Protein AF-0000000074982637 (afdb_homodimer)

Organism: Psilocybe cubensis (NCBI:txid181762)

pLDDT: mean 82.85, std 19.64, range [21.64, 98.44]

Foldseek 3Di:
DPPCPPPPPPQPPPVQPPPPPPDRFFQDKFQFKDADDWDADDPDPPIDADWDKDWFGFADQLAKKKKKWKWFAADQAHQFKAWFKFKDFPQAQWGLKTWIAHHNAQFIKIFGARAPVGGFDMDGDPDGRPDHADIWMWMWIDHRQWIWIDILLHTDDIDGGPGGRDDDPDDDGIGMMMMGAAIGHRNRRRGRGTHTMIRTIGMHNHGDDSVSSNSSSVSSVVD/DPPPPPPPPPQPPPVQPPPPPPDRFFQDKFAFKDADDWDADDPDPPIDFDKDKDWFGFADQLAKKKKKWKWFAADQAHQFKAWFKFKDFPQAQWGLKTWIAHGNAQFIKIFGARAPVGGFDMDGDPDGRPDHADIWMWMWIDHRQWIWIDILLHTDDIDGGPGGRDDDPDDDGGGIMMMGAAIGHRNDRRGRGTHTMIRTIGMHNHGDDSVSSNSSSVSSVVD

Radius of gyration: 21.82 Å; Cα contacts (8 Å, |Δi|>4): 1193; chains: 2; bounding box: 56×60×50 Å

Secondary structure (DSSP, 8-state):
-----------------SS--SSPPPSEEEEEEEEE-----SS-TT----EEEEEEE---TTS-EEEEEEEEES-S--SS-EEEEEEE-TT-SS-SEEEEEPTT--EEEEEEES-SSSEEEEEEEEEE--SBT--EEEEEEEETTEEEEEETTEEEEEEE-SSPPP---SS-TT-EEEEES-EEETTEEEES---EEEEEEEEESS---HHHHHHHHHHHHT-/-----------------SS--SSPPPSEEEEEEEEE-----SS-TT----EEEEEEE---TTS-EEEEEEEEES-S--SS-EEEEEEE-TT-SS-SEEEEEPTT--EEEEEEES-SSSEEEEEEEEEE--SBT--EEEEEEEETTEEEEEETTEEEEEEE-SSPPP---SS-S--EEEEES-EEETTEEEES---EEEEEEEEESS---HHHHHHHHHHHHT-

Sequence (446 aa):
MIAIVSAVFLASVLIHGTIAQSYPPPIWYFPFRVTLANGQGNADPSRTTSFADNVFVDIDLTQPFSLMSWISVSDIGSTFWRAALSIESPDATSALFRIALPPNQMNFNVAWMQSAQNRGGAINTTVVAPGPNVQFHLAMVKDGNAIAFYMNGARTSSISLSSQIFNPANFVASQKQVVLGRTRLDGNTDRSQWNGILRDVYLFDFALDDAEVEEEYQATLLEMIAIVSAVFLASVLIHGTIAQSYPPPIWYFPFRVTLANGQGNADPSRTTSFADNVFVDIDLTQPFSLMSWISVSDIGSTFWRAALSIESPDATSALFRIALPPNQMNFNVAWMQSAQNRGGAINTTVVAPGPNVQFHLAMVKDGNAIAFYMNGARTSSISLSSQIFNPANFVASQKQVVLGRTRLDGNTDRSQWNGILRDVYLFDFALDDAEVEEEYQATLLE

Nearest PDB structures (foldseek):
  2yro-assembly1_A  TM=5.753E-01  e=7.715E-06  Homo sapiens
  2eak-assembly3_C  TM=5.919E-01  e=3.800E-05  Homo sapiens
  2wt1-assembly1_A  TM=6.079E-01  e=1.435E-04  Porcine adenovirus 4
  3b9c-assembly1_A  TM=5.762E-01  e=7.860E-04  Homo sapiens
  5it6-assembly1_A  TM=5.611E-01  e=7.453E-04  Gallus gallus

InterPro domains:
  IPR013320 Concanavalin A-like lectin/glucanase domain superfamily [SSF49899] (26-219)

Structure (mmCIF, N/CA/C/O backbone):
data_AF-0000000074982637-model_v1
#
loop_
_entity.id
_entity.type
_entity.pdbx_description
1 polymer 'LamG domain-containing protein'
#
loop_
_atom_site.group_PDB
_atom_site.id
_atom_site.type_symbol
_atom_site.label_atom_id
_atom_site.label_alt_id
_atom_site.label_comp_id
_atom_site.label_asym_id
_atom_site.label_entity_id
_atom_site.label_seq_id
_atom_site.pdbx_PDB_ins_code
_atom_site.Cartn_x
_atom_site.Cartn_y
_atom_site.Cartn_z
_atom_site.occupancy
_atom_site.B_iso_or_equiv
_atom_site.auth_seq_id
_atom_site.auth_comp_id
_atom_site.auth_asym_id
_atom_site.auth_atom_id
_atom_site.pdbx_PDB_model_num
ATOM 1 N N . MET A 1 1 ? -28.828 3.115 -23.562 1 21.64 1 MET A N 1
ATOM 2 C CA . MET A 1 1 ? -27.688 4.016 -23.781 1 21.64 1 MET A CA 1
ATOM 3 C C . MET A 1 1 ? -26.484 3.576 -22.969 1 21.64 1 MET A C 1
ATOM 5 O O . MET A 1 1 ? -26.516 3.604 -21.734 1 21.64 1 MET A O 1
ATOM 9 N N . ILE A 1 2 ? -25.641 2.611 -23.422 1 22.95 2 ILE A N 1
ATOM 10 C CA . ILE A 1 2 ? -24.578 1.84 -22.812 1 22.95 2 ILE A CA 1
ATOM 11 C C . ILE A 1 2 ? -23.375 2.75 -22.531 1 22.95 2 ILE A C 1
ATOM 13 O O . ILE A 1 2 ? -22.844 3.383 -23.438 1 22.95 2 ILE A O 1
ATOM 17 N N . ALA A 1 3 ? -23.375 3.295 -21.312 1 26.42 3 ALA A N 1
ATOM 18 C CA . ALA A 1 3 ? -22.25 4.16 -20.969 1 26.42 3 ALA A CA 1
ATOM 19 C C . ALA A 1 3 ? -20.922 3.471 -21.25 1 26.42 3 ALA A C 1
ATOM 21 O O . ALA A 1 3 ? -20.656 2.383 -20.734 1 26.42 3 ALA A O 1
ATOM 22 N N . ILE A 1 4 ? -20.469 3.58 -22.453 1 23.86 4 ILE A N 1
ATOM 23 C CA . ILE A 1 4 ? -19.109 3.172 -22.797 1 23.86 4 ILE A CA 1
ATOM 24 C C . ILE A 1 4 ? -18.109 3.824 -21.844 1 23.86 4 ILE A C 1
ATOM 26 O O . ILE A 1 4 ? -17.969 5.051 -21.828 1 23.86 4 ILE A O 1
ATOM 30 N N . VAL A 1 5 ? -18.062 3.297 -20.688 1 27.28 5 VAL A N 1
ATOM 31 C CA . VAL A 1 5 ? -17 3.742 -19.766 1 27.28 5 VAL A CA 1
ATOM 32 C C . VAL A 1 5 ? -15.641 3.592 -20.438 1 27.28 5 VAL A C 1
ATOM 34 O O . VAL A 1 5 ? -15.242 2.484 -20.812 1 27.28 5 VAL A O 1
ATOM 37 N N . SER A 1 6 ? -15.453 4.461 -21.375 1 25.3 6 SER A N 1
ATOM 38 C CA . SER A 1 6 ? -14.148 4.484 -22.031 1 25.3 6 SER A CA 1
ATOM 39 C C . SER A 1 6 ? -13.023 4.254 -21.031 1 25.3 6 SER A C 1
ATOM 41 O O . SER A 1 6 ? -12.93 4.957 -20.031 1 25.3 6 SER A O 1
ATOM 43 N N . ALA A 1 7 ? -12.57 3.039 -20.969 1 26.97 7 ALA A N 1
ATOM 44 C CA . ALA A 1 7 ? -11.328 2.646 -20.312 1 26.97 7 ALA A CA 1
ATOM 45 C C . ALA A 1 7 ? -10.172 3.545 -20.734 1 26.97 7 ALA A C 1
ATOM 47 O O . ALA A 1 7 ? -9.727 3.488 -21.891 1 26.97 7 ALA A O 1
ATOM 48 N N . VAL A 1 8 ? -10.344 4.773 -20.5 1 27.11 8 VAL A N 1
ATOM 49 C CA . VAL A 1 8 ? -9.117 5.512 -20.766 1 27.11 8 VAL A CA 1
ATOM 50 C C . VAL A 1 8 ? -7.93 4.789 -20.141 1 27.11 8 VAL A C 1
ATOM 52 O O . VAL A 1 8 ? -7.922 4.527 -18.938 1 27.11 8 VAL A O 1
ATOM 55 N N . PHE A 1 9 ? -7.32 4.004 -20.891 1 26.75 9 PHE A N 1
ATOM 56 C CA . PHE A 1 9 ? -5.984 3.457 -20.672 1 26.75 9 PHE A CA 1
ATOM 57 C C . PHE A 1 9 ? -5.016 4.555 -20.25 1 26.75 9 PHE A C 1
ATOM 59 O O . PHE A 1 9 ? -4.777 5.504 -20.984 1 26.75 9 PHE A O 1
ATOM 66 N N . LEU A 1 10 ? -5.211 4.953 -19.094 1 28.47 10 LEU A N 1
ATOM 67 C CA . LEU A 1 10 ? -4.117 5.762 -18.562 1 28.47 10 LEU A CA 1
ATOM 68 C C . LEU A 1 10 ? -2.777 5.055 -18.75 1 28.47 10 LEU A C 1
ATOM 70 O O . LEU A 1 10 ? -2.543 3.992 -18.172 1 28.47 10 LEU A O 1
ATOM 74 N N . ALA A 1 11 ? -2.234 5.262 -19.844 1 27.09 11 ALA A N 1
ATOM 75 C CA . ALA A 1 11 ? -0.829 4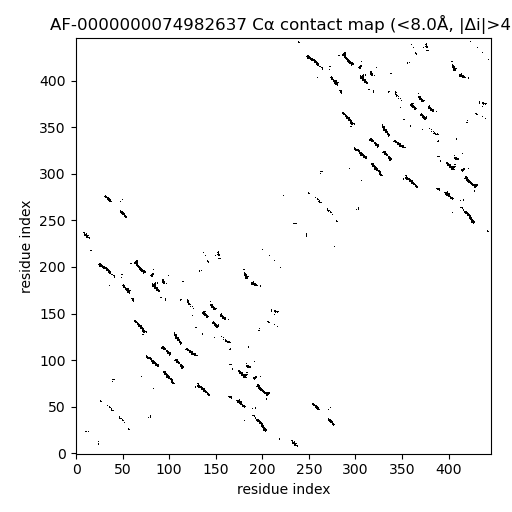.883 -19.953 1 27.09 11 ALA A CA 1
ATOM 76 C C . ALA A 1 11 ? -0.014 5.453 -18.797 1 27.09 11 ALA A C 1
ATOM 78 O O . ALA A 1 11 ? 0.102 6.672 -18.656 1 27.09 11 ALA A O 1
ATOM 79 N N . SER A 1 12 ? -0.296 4.957 -17.641 1 29.83 12 SER A N 1
ATOM 80 C CA . SER A 1 12 ? 0.612 5.207 -16.531 1 29.83 12 SER A CA 1
ATOM 81 C C . SER A 1 12 ? 2.057 5.309 -17 1 29.83 12 SER A C 1
ATOM 83 O O . SER A 1 12 ? 2.568 4.391 -17.641 1 29.83 12 SER A O 1
ATOM 85 N N . VAL A 1 13 ? 2.41 6.453 -17.469 1 30.53 13 VAL A N 1
ATOM 86 C CA . VAL A 1 13 ? 3.852 6.605 -17.641 1 30.53 13 VAL A CA 1
ATOM 87 C C . VAL A 1 13 ? 4.578 6.145 -16.375 1 30.53 13 VAL A C 1
ATOM 89 O O . VAL A 1 13 ? 4.391 6.719 -15.297 1 30.53 13 VAL A O 1
ATOM 92 N N . LEU A 1 14 ? 4.582 4.914 -16.078 1 33.09 14 LEU A N 1
ATOM 93 C CA . LEU A 1 14 ? 5.578 4.375 -15.156 1 33.09 14 LEU A CA 1
ATOM 94 C C . LEU A 1 14 ? 6.898 5.129 -15.289 1 33.09 14 LEU A C 1
ATOM 96 O O . LEU A 1 14 ? 7.418 5.297 -16.391 1 33.09 14 LEU A O 1
ATOM 100 N N . ILE A 1 15 ? 7.016 6.141 -14.57 1 33.97 15 ILE A N 1
ATOM 101 C CA . ILE A 1 15 ? 8.375 6.656 -14.445 1 33.97 15 ILE A CA 1
ATOM 102 C C . ILE A 1 15 ? 9.359 5.492 -14.336 1 33.97 15 ILE A C 1
ATOM 104 O O . ILE A 1 15 ? 9.617 4.988 -13.234 1 33.97 15 ILE A O 1
ATOM 108 N N . HIS A 1 16 ? 9.047 4.41 -15.039 1 36.25 16 HIS A N 1
ATOM 109 C CA . HIS A 1 16 ? 10.234 3.586 -15.234 1 36.25 16 HIS A CA 1
ATOM 110 C C . HIS A 1 16 ? 11.422 4.43 -15.688 1 36.25 16 HIS A C 1
ATOM 112 O O . HIS A 1 16 ? 11.242 5.488 -16.297 1 36.25 16 HIS A O 1
ATOM 118 N N . GLY A 1 17 ? 12.469 4.32 -15.078 1 37 17 GLY A N 1
ATOM 119 C CA . GLY A 1 17 ? 13.641 4.84 -15.766 1 37 17 GLY A CA 1
ATOM 120 C C . GLY A 1 17 ? 13.445 4.988 -17.266 1 37 17 GLY A C 1
ATOM 121 O O . GLY A 1 17 ? 12.602 4.309 -17.844 1 37 17 GLY A O 1
ATOM 122 N N . THR A 1 18 ? 13.57 6.355 -17.75 1 39.34 18 THR A N 1
ATOM 123 C CA . THR A 1 18 ? 13.547 6.805 -19.141 1 39.34 18 THR A CA 1
ATOM 124 C C . THR A 1 18 ? 14.008 5.691 -20.078 1 39.34 18 THR A C 1
ATOM 126 O O . THR A 1 18 ? 14.281 5.938 -21.25 1 39.34 18 THR A O 1
ATOM 129 N N . ILE A 1 19 ? 14.43 4.598 -19.562 1 40.91 19 ILE A N 1
ATOM 130 C CA . ILE A 1 19 ? 14.836 3.787 -20.703 1 40.91 19 ILE A CA 1
ATOM 131 C C . ILE A 1 19 ? 13.609 3.352 -21.5 1 40.91 19 ILE A C 1
ATOM 133 O O . ILE A 1 19 ? 12.664 2.799 -20.938 1 40.91 19 ILE A O 1
ATOM 137 N N . ALA A 1 20 ? 13.305 4.047 -22.5 1 51.41 20 ALA A N 1
ATOM 138 C CA . ALA A 1 20 ? 12.328 3.631 -23.5 1 51.41 20 ALA A CA 1
ATOM 139 C C . ALA A 1 20 ? 12.156 2.115 -23.5 1 51.41 20 ALA A C 1
ATOM 141 O O . ALA A 1 20 ? 13.109 1.373 -23.75 1 51.41 20 ALA A O 1
ATOM 142 N N . GLN A 1 21 ? 11.109 1.643 -22.641 1 65.69 21 GLN A N 1
ATOM 143 C CA . GLN A 1 21 ? 10.836 0.212 -22.688 1 65.69 21 GLN A CA 1
ATOM 144 C C . GLN A 1 21 ? 10.344 -0.211 -24.062 1 65.69 21 GLN A C 1
ATOM 146 O O . GLN A 1 21 ? 9.531 0.481 -24.688 1 65.69 21 GLN A O 1
ATOM 151 N N . SER A 1 22 ? 11.094 -1.15 -24.641 1 76.5 22 SER A N 1
ATOM 152 C CA . SER A 1 22 ? 10.812 -1.664 -25.969 1 76.5 22 SER A CA 1
ATOM 153 C C . SER A 1 22 ? 9.555 -2.527 -25.984 1 76.5 22 SER A C 1
ATOM 155 O O . SER A 1 22 ? 9.18 -3.074 -27.016 1 76.5 22 SER A O 1
ATOM 157 N N . TYR A 1 23 ? 8.93 -2.682 -24.844 1 88.56 23 TYR A N 1
ATOM 158 C CA . TYR A 1 23 ? 7.715 -3.492 -24.75 1 88.56 23 TYR A CA 1
ATOM 159 C C . TYR A 1 23 ? 6.609 -2.744 -24.016 1 88.56 23 TYR A C 1
ATOM 161 O O . TYR A 1 23 ? 6.867 -1.729 -23.375 1 88.56 23 TYR A O 1
ATOM 169 N N . PRO A 1 24 ? 5.359 -3.225 -24.219 1 90.31 24 PRO A N 1
ATOM 170 C CA . PRO A 1 24 ? 4.23 -2.52 -23.609 1 90.31 24 PRO A CA 1
ATOM 171 C C . PRO A 1 24 ? 4.344 -2.42 -22.094 1 90.31 24 PRO A C 1
ATOM 173 O O . PRO A 1 24 ? 4.945 -3.291 -21.453 1 90.31 24 PRO A O 1
ATOM 176 N N . PRO A 1 25 ? 3.748 -1.323 -21.5 1 91.69 25 PRO A N 1
ATOM 177 C CA . PRO A 1 25 ? 3.779 -1.175 -20.047 1 91.69 25 PRO A CA 1
ATOM 178 C C . PRO A 1 25 ? 2.908 -2.205 -19.328 1 91.69 25 PRO A C 1
ATOM 180 O O . PRO A 1 25 ? 2.068 -2.854 -19.953 1 91.69 25 PRO A O 1
ATOM 183 N N . PRO A 1 26 ? 3.15 -2.35 -18.016 1 93.25 26 PRO A N 1
ATOM 184 C CA . PRO A 1 26 ? 2.289 -3.254 -17.25 1 93.25 26 PRO A CA 1
ATOM 185 C C . PRO A 1 26 ? 0.827 -2.811 -17.25 1 93.25 26 PRO A C 1
ATOM 187 O O . PRO A 1 26 ? 0.542 -1.613 -17.328 1 93.25 26 PRO A O 1
ATOM 190 N N . ILE A 1 27 ? -0.078 -3.762 -17.078 1 90.81 27 ILE A N 1
ATOM 191 C CA . ILE A 1 27 ? -1.507 -3.469 -17.031 1 90.81 27 ILE A CA 1
ATOM 192 C C . ILE A 1 27 ? -1.91 -3.098 -15.602 1 90.81 27 ILE A C 1
ATOM 194 O O . ILE A 1 27 ? -3.004 -2.57 -15.375 1 90.81 27 ILE A O 1
ATOM 198 N N . TRP A 1 28 ? -1.158 -3.416 -14.672 1 89.94 28 TRP A N 1
ATOM 199 C CA . TRP A 1 28 ? -1.315 -3.082 -13.266 1 89.94 28 TRP A CA 1
ATOM 200 C C . TRP A 1 28 ? 0.042 -2.93 -12.586 1 89.94 28 TRP A C 1
ATOM 202 O O . TRP A 1 28 ? 0.978 -3.678 -12.875 1 89.94 28 TRP A O 1
ATOM 212 N N . TYR A 1 29 ? 0.151 -1.96 -11.703 1 90.12 29 TYR A N 1
ATOM 213 C CA . TYR A 1 29 ? 1.434 -1.798 -11.031 1 90.12 29 TYR A CA 1
ATOM 214 C C . TYR A 1 29 ? 1.253 -1.135 -9.672 1 90.12 29 TYR A C 1
ATOM 216 O O . TYR A 1 29 ? 0.356 -0.307 -9.492 1 90.12 29 TYR A O 1
ATOM 224 N N . PHE A 1 30 ? 1.946 -1.523 -8.75 1 91.25 30 PHE A N 1
ATOM 225 C CA . PHE A 1 30 ? 2.1 -0.993 -7.398 1 91.25 30 PHE A CA 1
ATOM 226 C C . PHE A 1 30 ? 3.525 -0.505 -7.168 1 91.25 30 PHE A C 1
ATOM 228 O O . PHE A 1 30 ? 4.379 -1.263 -6.699 1 91.25 30 P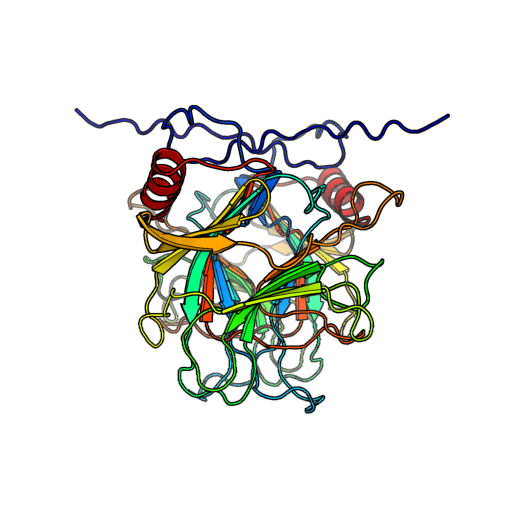HE A O 1
ATOM 235 N N . P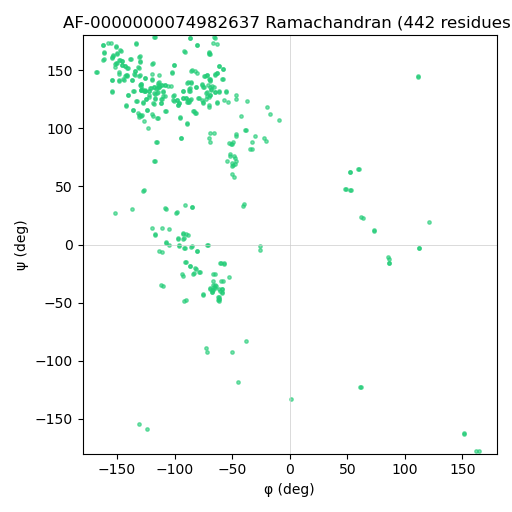RO A 1 31 ? 3.785 0.816 -7.52 1 90.19 31 PRO A N 1
ATOM 236 C CA . PRO A 1 31 ? 5.148 1.339 -7.414 1 90.19 31 PRO A CA 1
ATOM 237 C C . PRO A 1 31 ? 5.484 1.839 -6.012 1 90.19 31 PRO A C 1
ATOM 239 O O . PRO A 1 31 ? 6.18 2.846 -5.859 1 90.19 31 PRO A O 1
ATOM 242 N N . PHE A 1 32 ? 4.922 1.237 -4.977 1 91.88 32 PHE A N 1
ATOM 243 C CA . PHE A 1 32 ? 5.129 1.599 -3.578 1 91.88 32 PHE A CA 1
ATOM 244 C C . PHE A 1 32 ? 5.777 0.452 -2.812 1 91.88 32 PHE A C 1
ATOM 246 O O . PHE A 1 32 ? 6.238 -0.521 -3.412 1 91.88 32 PHE A O 1
ATOM 253 N N . ARG A 1 33 ? 6 0.741 -1.592 1 93.44 33 ARG A N 1
ATOM 254 C CA . ARG A 1 33 ? 6.449 -0.279 -0.648 1 93.44 33 ARG A CA 1
ATOM 255 C C . ARG A 1 33 ? 5.43 -0.479 0.468 1 93.44 33 ARG A C 1
ATOM 257 O O . ARG A 1 33 ? 4.879 0.49 0.993 1 93.44 33 ARG A O 1
ATOM 264 N N . VAL A 1 34 ? 5.105 -1.695 0.681 1 95.12 34 VAL A N 1
ATOM 265 C CA . VAL A 1 34 ? 4.312 -2.01 1.865 1 95.12 34 VAL A CA 1
ATOM 266 C C . VAL A 1 34 ? 5.109 -2.928 2.789 1 95.12 34 VAL A C 1
ATOM 268 O O . VAL A 1 34 ? 5.703 -3.91 2.34 1 95.12 34 VAL A O 1
ATOM 271 N N . THR A 1 35 ? 5.234 -2.516 3.98 1 93.94 35 THR A N 1
ATOM 272 C CA . THR A 1 35 ? 5.812 -3.316 5.055 1 93.94 35 THR A CA 1
ATOM 273 C C . THR A 1 35 ? 4.719 -3.922 5.926 1 93.94 35 THR A C 1
ATOM 275 O O . THR A 1 35 ? 3.893 -3.199 6.488 1 93.94 35 THR A O 1
ATOM 278 N N . LEU A 1 36 ? 4.789 -5.25 6.02 1 93.12 36 LEU A N 1
ATOM 279 C CA . LEU A 1 36 ? 3.697 -5.949 6.688 1 93.12 36 LEU A CA 1
ATOM 280 C C . LEU A 1 36 ? 4.215 -6.766 7.871 1 93.12 36 LEU A C 1
ATOM 282 O O . LEU A 1 36 ? 5.176 -7.523 7.73 1 93.12 36 LEU A O 1
ATOM 286 N N . ALA A 1 37 ? 3.609 -6.57 8.977 1 87.88 37 ALA A N 1
ATOM 287 C CA . ALA A 1 37 ? 3.785 -7.387 10.172 1 87.88 37 ALA A CA 1
ATOM 288 C C . ALA A 1 37 ? 2.445 -7.895 10.695 1 87.88 37 ALA A C 1
ATOM 290 O O . ALA A 1 37 ? 1.644 -7.125 11.227 1 87.88 37 ALA A O 1
ATOM 291 N N . ASN A 1 38 ? 2.221 -9.141 10.477 1 83.25 38 ASN A N 1
ATOM 292 C CA . ASN A 1 38 ? 0.923 -9.742 10.773 1 83.25 38 ASN A CA 1
ATOM 293 C C . ASN A 1 38 ? 1.042 -10.859 11.805 1 83.25 38 ASN A C 1
ATOM 295 O O . ASN A 1 38 ? 2.111 -11.453 11.961 1 83.25 38 ASN A O 1
ATOM 299 N N . GLY A 1 39 ? 0.004 -10.953 12.578 1 74.38 39 GLY A N 1
ATOM 300 C CA . GLY A 1 39 ? -0.068 -12.109 13.453 1 74.38 39 GLY A CA 1
ATOM 301 C C . GLY A 1 39 ? -0.145 -13.422 12.703 1 74.38 39 GLY A C 1
ATOM 302 O O . GLY A 1 39 ? -0.679 -13.484 11.594 1 74.38 39 GLY A O 1
ATOM 303 N N . GLN A 1 40 ? 0.467 -14.438 13.359 1 68.81 40 GLN A N 1
ATOM 304 C CA . GLN A 1 40 ? 0.451 -15.75 12.742 1 68.81 40 GLN A CA 1
ATOM 305 C C . GLN A 1 40 ? -0.823 -16.516 13.094 1 68.81 40 GLN A C 1
ATOM 307 O O . GLN A 1 40 ? -1.483 -16.203 14.086 1 68.81 40 GLN A O 1
ATOM 312 N N . GLY A 1 41 ? -1.311 -17.375 12.219 1 63.88 41 GLY A N 1
ATOM 313 C CA . GLY A 1 41 ? -2.428 -18.266 12.508 1 63.88 41 GLY A CA 1
ATOM 314 C C . GLY A 1 41 ? -3.684 -17.906 11.734 1 63.88 41 GLY A C 1
ATOM 315 O O . GLY A 1 41 ? -3.816 -16.797 11.234 1 63.88 41 GLY A O 1
ATOM 316 N N . ASN A 1 42 ? -4.449 -18.844 11.32 1 59.81 42 ASN A N 1
ATOM 317 C CA . ASN A 1 42 ? -5.672 -18.672 10.539 1 59.81 42 ASN A CA 1
ATOM 318 C C . ASN A 1 42 ? -6.895 -18.516 11.445 1 59.81 42 ASN A C 1
ATOM 320 O O . ASN A 1 42 ? -7.941 -18.047 11 1 59.81 42 ASN A O 1
ATOM 324 N N . ALA A 1 43 ? -6.738 -18.859 12.688 1 54.62 43 ALA A N 1
ATOM 325 C CA . ALA A 1 43 ? -7.957 -19.047 13.469 1 54.62 43 ALA A CA 1
ATOM 326 C C . ALA A 1 43 ? -8.102 -17.953 14.523 1 54.62 43 ALA A C 1
ATOM 328 O O . ALA A 1 43 ? -9.141 -17.828 15.172 1 54.62 43 ALA A O 1
ATOM 329 N N . ASP A 1 44 ? -7.137 -17.141 14.672 1 59.53 44 ASP A N 1
ATOM 330 C CA . ASP A 1 44 ? -7.27 -16.156 15.734 1 59.53 44 ASP A CA 1
ATOM 331 C C . ASP A 1 44 ? -7.949 -14.891 15.227 1 59.53 44 ASP A C 1
ATOM 333 O O . ASP A 1 44 ? -7.383 -14.172 14.398 1 59.53 44 ASP A O 1
ATOM 337 N N . PRO A 1 45 ? -9.273 -14.781 15.625 1 56.81 45 PRO A N 1
ATOM 338 C CA . PRO A 1 45 ? -10 -13.602 15.156 1 56.81 45 PRO A CA 1
ATOM 339 C C . PRO A 1 45 ? -9.336 -12.289 15.57 1 56.81 45 PRO A C 1
ATOM 341 O O . PRO A 1 45 ? -9.641 -11.234 15.008 1 56.81 45 PRO A O 1
ATOM 344 N N . SER A 1 46 ? -8.43 -12.383 16.547 1 60.56 46 SER A N 1
ATOM 345 C CA . SER A 1 46 ? -7.789 -11.164 17.031 1 60.56 46 SER A CA 1
ATOM 346 C C . SER A 1 46 ? -6.492 -10.883 16.297 1 60.56 46 SER A C 1
ATOM 348 O O . SER A 1 46 ? -5.82 -9.883 16.547 1 60.56 46 SER A O 1
ATOM 350 N N . ARG A 1 47 ? -6.324 -11.648 15.289 1 66 47 ARG A N 1
ATOM 351 C CA . ARG A 1 47 ? -5.047 -11.523 14.594 1 66 47 ARG A CA 1
ATOM 352 C C . ARG A 1 47 ? -4.996 -10.25 13.758 1 66 47 ARG A C 1
ATOM 354 O O . ARG A 1 47 ? -6 -9.852 13.172 1 66 47 ARG A O 1
ATOM 361 N N . THR A 1 48 ? -3.826 -9.609 13.898 1 68.38 48 THR A N 1
ATOM 362 C CA . THR A 1 48 ? -3.594 -8.422 13.086 1 68.38 48 THR A CA 1
ATOM 363 C C . THR A 1 48 ? -3.408 -8.797 11.617 1 68.38 48 THR A C 1
ATOM 365 O O . THR A 1 48 ? -2.631 -9.695 11.297 1 68.38 48 THR A O 1
ATOM 368 N N . THR A 1 49 ? -4.277 -8.281 10.75 1 82 49 THR A N 1
ATOM 369 C CA . THR A 1 49 ? -4.141 -8.523 9.312 1 82 49 THR A CA 1
ATOM 370 C C . THR A 1 49 ? -3.959 -7.207 8.562 1 82 49 THR A C 1
ATOM 372 O O . THR A 1 49 ? -4.816 -6.324 8.625 1 82 49 THR A O 1
ATOM 375 N N . SER A 1 50 ? -2.746 -7.121 8.055 1 90.25 50 SER A N 1
ATOM 376 C CA . SER A 1 50 ? -2.449 -5.98 7.191 1 90.25 50 SER A CA 1
ATOM 377 C C . SER A 1 50 ? -2.16 -6.426 5.762 1 90.25 50 SER A C 1
A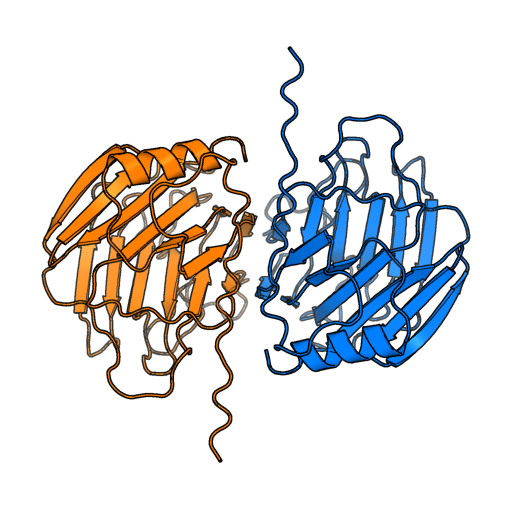TOM 379 O O . SER A 1 50 ? -1.514 -7.453 5.547 1 90.25 50 SER A O 1
ATOM 381 N N . PHE A 1 51 ? -2.672 -5.695 4.832 1 94.31 51 PHE A N 1
ATOM 382 C CA . PHE A 1 51 ? -2.49 -6.012 3.422 1 94.31 51 PHE A CA 1
ATOM 383 C C . PHE A 1 51 ? -2.781 -4.793 2.553 1 94.31 51 PHE A C 1
ATOM 385 O O . PHE A 1 51 ? -3.266 -3.773 3.047 1 94.31 51 PHE A O 1
ATOM 392 N N . ALA A 1 52 ? -2.385 -4.852 1.329 1 95.31 52 ALA A N 1
ATOM 393 C CA . ALA A 1 52 ? -2.721 -3.832 0.337 1 95.31 52 ALA A CA 1
ATOM 394 C C . ALA A 1 52 ? -3.506 -4.434 -0.824 1 95.31 52 ALA A C 1
ATOM 396 O O . ALA A 1 52 ? -3.273 -5.582 -1.209 1 95.31 52 ALA A O 1
ATOM 397 N N . ASP A 1 53 ? -4.422 -3.65 -1.23 1 89 53 ASP A N 1
ATOM 398 C CA . ASP A 1 53 ? -5.184 -4.105 -2.389 1 89 53 ASP A CA 1
ATOM 399 C C . ASP A 1 53 ? -5.688 -2.926 -3.217 1 89 53 ASP A C 1
ATOM 401 O O . ASP A 1 53 ? -5.496 -1.769 -2.836 1 89 53 ASP A O 1
ATOM 405 N N . ASN A 1 54 ? -5.914 -3.109 -4.32 1 75.19 54 ASN A N 1
ATOM 406 C CA . ASN A 1 54 ? -6.457 -2.043 -5.156 1 75.19 54 ASN A CA 1
ATOM 407 C C . ASN A 1 54 ? -7.672 -2.518 -5.949 1 75.19 54 ASN A C 1
ATOM 409 O O . ASN A 1 54 ? -8.148 -3.635 -5.75 1 75.19 54 ASN A O 1
ATOM 413 N N . VAL A 1 55 ? -7.602 -1.549 -7.121 1 63.19 55 VAL A N 1
ATOM 414 C CA . VAL A 1 55 ? -8.656 -1.536 -8.133 1 63.19 55 VAL A CA 1
ATOM 415 C C . VAL A 1 55 ? -8.641 -2.844 -8.914 1 63.19 55 VAL A C 1
ATOM 417 O O . VAL A 1 55 ? -7.66 -3.598 -8.859 1 63.19 55 VAL A O 1
ATOM 420 N N . PHE A 1 56 ? -9.492 -3.021 -9.664 1 76.12 56 PHE A N 1
ATOM 421 C CA . PHE A 1 56 ? -9.828 -4.141 -10.539 1 76.12 56 PHE A CA 1
ATOM 422 C C . PHE A 1 56 ? -8.852 -4.219 -11.711 1 76.12 56 PHE A C 1
ATOM 424 O O . PHE A 1 56 ? -8.312 -3.197 -12.148 1 76.12 56 PHE A O 1
ATOM 431 N N . VAL A 1 57 ? -8.219 -5.332 -11.93 1 82.62 57 VAL A N 1
ATOM 432 C CA . VAL A 1 57 ? -7.383 -5.574 -13.102 1 82.62 57 VAL A CA 1
ATOM 433 C C . VAL A 1 57 ? -8.109 -6.512 -14.062 1 82.62 57 VAL A C 1
ATOM 435 O O . VAL A 1 57 ? -8.766 -7.465 -13.641 1 82.62 57 VAL A O 1
ATOM 438 N N . ASP A 1 58 ? -7.969 -6.07 -15.281 1 84 58 ASP A N 1
ATOM 439 C CA . ASP A 1 58 ? -8.516 -6.918 -16.328 1 84 58 ASP A CA 1
ATOM 440 C C . ASP A 1 58 ? -7.445 -7.848 -16.906 1 84 58 ASP A C 1
ATOM 442 O O . ASP A 1 58 ? -6.746 -7.484 -17.859 1 84 58 ASP A O 1
ATOM 446 N N . ILE A 1 59 ? -7.332 -9.031 -16.359 1 90.06 59 ILE A N 1
ATOM 447 C CA . ILE A 1 59 ? -6.328 -10 -16.781 1 90.06 59 ILE A CA 1
ATOM 448 C C . ILE A 1 59 ? -6.992 -11.344 -17.062 1 90.06 59 ILE A C 1
ATOM 450 O O . ILE A 1 59 ? -7.883 -11.773 -16.328 1 90.06 59 ILE A O 1
ATOM 454 N N . ASP A 1 60 ? -6.641 -11.922 -18.172 1 90.69 60 ASP A N 1
ATOM 455 C CA . ASP A 1 60 ? -6.988 -13.305 -18.484 1 90.69 60 ASP A CA 1
ATOM 456 C C . ASP A 1 60 ? -5.859 -14.258 -18.109 1 90.69 60 ASP A C 1
ATOM 458 O O . ASP A 1 60 ? -4.863 -14.359 -18.844 1 90.69 60 ASP A O 1
ATOM 462 N N . LEU A 1 61 ? -6.047 -15.078 -17.078 1 92.25 61 LEU A N 1
ATOM 463 C CA . LEU A 1 61 ? -4.973 -15.883 -16.516 1 92.25 61 LEU A CA 1
ATOM 464 C C . LEU A 1 61 ? -4.742 -17.141 -17.344 1 92.25 61 LEU A C 1
ATOM 466 O O . LEU A 1 61 ? -3.787 -17.891 -17.109 1 92.25 61 LEU A O 1
ATOM 470 N N . THR A 1 62 ? -5.59 -17.359 -18.328 1 91.88 62 THR A N 1
ATOM 471 C CA . THR A 1 62 ? -5.344 -18.484 -19.234 1 91.88 62 THR A CA 1
ATOM 472 C C . THR A 1 62 ? -4.328 -18.094 -20.312 1 91.88 62 THR A C 1
ATOM 474 O O . THR A 1 62 ? -3.779 -18.969 -20.984 1 91.88 62 THR A O 1
ATOM 477 N N . GLN A 1 63 ? -4.168 -16.797 -20.516 1 94.25 63 GLN A N 1
ATOM 478 C CA . GLN A 1 63 ? -3.229 -16.266 -21.484 1 94.25 63 GLN A CA 1
ATOM 479 C C . GLN A 1 63 ? -1.87 -15.992 -20.844 1 94.25 63 GLN A C 1
ATOM 481 O O . GLN A 1 63 ? -1.736 -16.031 -19.625 1 94.25 63 GLN A O 1
ATOM 486 N N . PRO A 1 64 ? -0.831 -15.773 -21.672 1 97.12 64 PRO A N 1
ATOM 487 C CA . PRO A 1 64 ? 0.471 -15.43 -21.094 1 97.12 64 PRO A CA 1
ATOM 488 C C . PRO A 1 64 ? 0.418 -14.172 -20.234 1 97.12 64 PRO A C 1
ATOM 490 O O . PRO A 1 64 ? -0.304 -13.227 -20.562 1 97.12 64 PRO A O 1
ATOM 493 N N . PHE A 1 65 ? 1.139 -14.172 -19.172 1 96.69 65 PHE A N 1
ATOM 494 C CA . PHE A 1 65 ? 1.296 -13 -18.312 1 96.69 65 PHE A CA 1
ATOM 495 C C . PHE A 1 65 ? 2.611 -13.062 -17.547 1 96.69 65 PHE A C 1
ATOM 497 O O . PHE A 1 65 ? 3.252 -14.117 -17.5 1 96.69 65 PHE A O 1
ATOM 504 N N . SER A 1 66 ? 3.049 -11.945 -17.062 1 98.44 66 SER A N 1
ATOM 505 C CA . SER A 1 66 ? 4.246 -11.828 -16.234 1 98.44 66 SER A CA 1
ATOM 506 C C . SER A 1 66 ? 3.955 -11.055 -14.945 1 98.44 66 SER A C 1
ATOM 508 O O . SER A 1 66 ? 3.27 -10.031 -14.969 1 98.44 66 SER A O 1
ATOM 510 N N . LEU A 1 67 ? 4.391 -11.57 -13.844 1 97.44 67 LEU A N 1
ATOM 511 C CA . LEU A 1 67 ? 4.273 -10.961 -12.531 1 97.44 67 LEU A CA 1
ATOM 512 C C . LEU A 1 67 ? 5.637 -10.852 -11.852 1 97.44 67 LEU A C 1
ATOM 514 O O . LEU A 1 67 ? 6.43 -11.797 -11.891 1 97.44 67 LEU A O 1
ATOM 518 N N . MET A 1 68 ? 5.938 -9.672 -11.305 1 97.88 68 MET A N 1
ATOM 519 C CA . MET A 1 68 ? 7.227 -9.5 -10.633 1 97.88 68 MET A CA 1
ATOM 520 C C . MET A 1 68 ? 7.102 -8.562 -9.438 1 97.88 68 MET A C 1
ATOM 522 O O . MET A 1 68 ? 6.188 -7.738 -9.383 1 97.88 68 MET A O 1
ATOM 526 N N . SER A 1 69 ? 7.988 -8.664 -8.547 1 96.94 69 SER A N 1
ATOM 527 C CA . SER A 1 69 ? 7.996 -7.871 -7.32 1 96.94 69 SER A CA 1
ATOM 528 C C . SER A 1 69 ? 9.336 -7.992 -6.594 1 96.94 69 SER A C 1
ATOM 530 O O . SER A 1 69 ? 10.008 -9.016 -6.695 1 96.94 69 SER A O 1
ATOM 532 N N . TRP A 1 70 ? 9.695 -6.918 -5.918 1 96.94 70 TRP A N 1
ATOM 533 C CA . TRP A 1 70 ? 10.672 -7.055 -4.844 1 96.94 70 TRP A CA 1
ATOM 534 C C . TRP A 1 70 ? 10 -7.535 -3.559 1 96.94 70 TRP A C 1
ATOM 536 O O . TRP A 1 70 ? 8.93 -7.055 -3.191 1 96.94 70 TRP A O 1
ATOM 546 N N . ILE A 1 71 ? 10.719 -8.547 -2.918 1 96.19 71 ILE A N 1
ATOM 547 C CA . ILE A 1 71 ? 10.117 -9.227 -1.774 1 96.19 71 ILE A CA 1
ATOM 548 C C . ILE A 1 71 ? 11.156 -9.398 -0.673 1 96.19 71 ILE A C 1
ATOM 550 O O . ILE A 1 71 ? 12.344 -9.609 -0.957 1 96.19 71 ILE A O 1
ATOM 554 N N . SER A 1 72 ? 10.688 -9.219 0.541 1 95.5 72 SER A N 1
ATOM 555 C CA . SER A 1 72 ? 11.414 -9.766 1.681 1 95.5 72 SER A CA 1
ATOM 556 C C . SER A 1 72 ? 10.469 -10.469 2.652 1 95.5 72 SER A C 1
ATOM 558 O O . SER A 1 72 ? 9.297 -10.109 2.75 1 95.5 72 SER A O 1
ATOM 560 N N . VAL A 1 73 ? 10.977 -11.469 3.309 1 93.56 73 VAL A N 1
ATOM 561 C CA . VAL A 1 73 ? 10.227 -12.172 4.34 1 93.56 73 VAL A CA 1
ATOM 562 C C . VAL A 1 73 ? 10.906 -11.984 5.695 1 93.56 73 VAL A C 1
ATOM 564 O O . VAL A 1 73 ? 12.133 -12.047 5.797 1 93.56 73 VAL A O 1
ATOM 567 N N . SER A 1 74 ? 10.125 -11.68 6.68 1 90.5 74 SER A N 1
ATOM 568 C CA . SER A 1 74 ? 10.688 -11.414 8 1 90.5 74 SER A CA 1
ATOM 569 C C . SER A 1 74 ? 10.727 -12.672 8.852 1 90.5 74 SER A C 1
ATOM 571 O O . SER A 1 74 ? 11.586 -12.812 9.727 1 90.5 74 SER A O 1
ATOM 573 N N . ASP A 1 75 ? 9.836 -13.609 8.602 1 85.69 75 ASP A N 1
ATOM 574 C CA . ASP A 1 75 ? 9.766 -14.789 9.445 1 85.69 75 ASP A CA 1
ATOM 575 C C . ASP A 1 75 ? 10.281 -16.031 8.711 1 85.69 75 ASP A C 1
ATOM 577 O O . ASP A 1 75 ? 9.938 -16.25 7.551 1 85.69 75 ASP A O 1
ATOM 581 N N . ILE A 1 76 ? 11.219 -16.812 9.258 1 80.56 76 ILE A N 1
ATOM 582 C CA . ILE A 1 76 ? 11.797 -17.984 8.609 1 80.56 76 ILE A CA 1
ATOM 583 C C . ILE A 1 76 ? 11.219 -19.25 9.234 1 80.56 76 ILE A C 1
ATOM 585 O O . ILE A 1 76 ? 11.359 -20.344 8.68 1 80.56 76 ILE A O 1
ATOM 589 N N . GLY A 1 77 ? 10.391 -19.234 10.164 1 79.06 77 GLY A N 1
ATOM 590 C CA . GLY A 1 77 ? 9.922 -20.438 10.844 1 79.06 77 GLY A CA 1
ATOM 591 C C . GLY A 1 77 ? 8.43 -20.438 11.086 1 79.06 77 GLY A C 1
ATOM 592 O O . GLY A 1 77 ? 7.941 -21.078 12.016 1 79.06 77 GLY A O 1
ATOM 593 N N . SER A 1 78 ? 7.852 -19.797 10.188 1 86.12 78 SER A N 1
ATOM 594 C CA . SER A 1 78 ? 6.406 -19.781 10.375 1 86.12 78 SER A CA 1
ATOM 595 C C . SER A 1 78 ? 5.797 -21.156 10.086 1 86.12 78 SER A C 1
ATOM 597 O O . SER A 1 78 ? 6.18 -21.812 9.125 1 86.12 78 SER A O 1
ATOM 599 N N . THR A 1 79 ? 4.867 -21.578 10.938 1 89.12 79 THR A N 1
ATOM 600 C CA . THR A 1 79 ? 4.164 -22.844 10.719 1 89.12 79 THR A CA 1
ATOM 601 C C . THR A 1 79 ? 2.908 -22.609 9.883 1 89.12 79 THR A C 1
ATOM 603 O O . THR A 1 79 ? 2.082 -23.516 9.734 1 89.12 79 THR A O 1
ATOM 606 N N . PHE A 1 80 ? 2.795 -21.453 9.383 1 89.62 80 PHE A N 1
ATOM 607 C CA . PHE A 1 80 ? 1.64 -21.094 8.57 1 89.62 80 PHE A CA 1
ATOM 608 C C . PHE A 1 80 ? 2.07 -20.703 7.16 1 89.62 80 PHE A C 1
ATOM 610 O O . PHE A 1 80 ? 3.211 -20.281 6.949 1 89.62 80 PHE A O 1
ATOM 617 N N . TRP A 1 81 ? 1.113 -20.859 6.234 1 92.12 81 TRP A N 1
ATOM 618 C CA . TRP A 1 81 ? 1.335 -20.328 4.895 1 92.12 81 TRP A CA 1
ATOM 619 C C . TRP A 1 81 ? 1.439 -18.812 4.93 1 92.12 81 TRP A C 1
ATOM 621 O O . TRP A 1 81 ? 0.764 -18.156 5.727 1 92.12 81 TRP A O 1
ATOM 631 N N . ARG A 1 82 ? 2.25 -18.297 4.074 1 93 82 ARG A N 1
ATOM 632 C CA . ARG A 1 82 ? 2.42 -16.859 3.91 1 93 82 ARG A CA 1
ATOM 633 C C . ARG A 1 82 ? 2.307 -16.453 2.443 1 93 82 ARG A C 1
ATOM 635 O O . ARG A 1 82 ? 3.189 -16.766 1.64 1 93 82 ARG A O 1
ATOM 642 N N . ALA A 1 83 ? 1.281 -15.766 2.1 1 94.69 83 ALA A N 1
ATOM 643 C CA . ALA A 1 83 ? 1.061 -15.383 0.707 1 94.69 83 ALA A CA 1
ATOM 644 C C . ALA A 1 83 ? 1.562 -13.969 0.437 1 94.69 83 ALA A C 1
ATOM 646 O O . ALA A 1 83 ? 1.12 -13.016 1.079 1 94.69 83 ALA A O 1
ATOM 647 N N . ALA A 1 84 ? 2.494 -13.898 -0.475 1 96.25 84 ALA A N 1
ATOM 648 C CA . ALA A 1 84 ? 2.975 -12.578 -0.871 1 96.25 84 ALA A CA 1
ATOM 649 C C . ALA A 1 84 ? 1.963 -11.875 -1.769 1 96.25 84 ALA A C 1
ATOM 651 O O . ALA A 1 84 ? 1.688 -10.688 -1.589 1 96.25 84 ALA A O 1
ATOM 652 N N . LEU A 1 85 ? 1.39 -12.578 -2.682 1 96.19 85 LEU A N 1
ATOM 653 C CA . LEU A 1 85 ? 0.507 -12 -3.689 1 96.19 85 LEU A CA 1
ATOM 654 C C . LEU A 1 85 ? -0.623 -12.969 -4.039 1 96.19 85 LEU A C 1
ATOM 656 O O . LEU A 1 85 ? -0.399 -14.172 -4.16 1 96.19 85 LEU A O 1
ATOM 660 N N . SER A 1 86 ? -1.74 -12.391 -4.238 1 95.06 86 SER A N 1
ATOM 661 C CA . SER A 1 86 ? -2.934 -13.141 -4.609 1 95.06 86 SER A CA 1
ATOM 662 C C . SER A 1 86 ? -3.76 -12.391 -5.648 1 95.06 86 SER A C 1
ATOM 664 O O . SER A 1 86 ? -3.961 -11.18 -5.531 1 95.06 86 SER A O 1
ATOM 666 N N . ILE A 1 87 ? -4.09 -13.055 -6.703 1 92.81 87 ILE A N 1
ATOM 667 C CA . ILE A 1 87 ? -5.105 -12.539 -7.617 1 92.81 87 ILE A CA 1
ATOM 668 C C . ILE A 1 87 ? -6.449 -13.195 -7.32 1 92.81 87 ILE A C 1
ATOM 670 O O . ILE A 1 87 ? -6.57 -14.422 -7.348 1 92.81 87 ILE A O 1
ATOM 674 N N . GLU A 1 88 ? -7.426 -12.367 -7.066 1 90.81 88 GLU A N 1
ATOM 675 C CA . GLU A 1 88 ? -8.703 -12.867 -6.562 1 90.81 88 GLU A CA 1
ATOM 676 C C . GLU A 1 88 ? -9.867 -12.305 -7.375 1 90.81 88 GLU A C 1
ATOM 678 O O . GLU A 1 88 ? -9.719 -11.305 -8.086 1 90.81 88 GLU A O 1
ATOM 683 N N . SER A 1 89 ? -11 -13.023 -7.324 1 85.25 89 SER A N 1
ATOM 684 C CA . SER A 1 89 ? -12.234 -12.617 -7.98 1 85.25 89 SER A CA 1
ATOM 685 C C . SER A 1 89 ? -13.453 -12.977 -7.141 1 85.25 89 SER A C 1
ATOM 687 O O . SER A 1 89 ? -13.461 -14 -6.457 1 85.25 89 SER A O 1
ATOM 689 N N . PRO A 1 90 ? -14.477 -12.062 -7.23 1 78 90 PRO A N 1
ATOM 690 C CA . PRO A 1 90 ? -15.703 -12.43 -6.516 1 78 90 PRO A CA 1
ATOM 691 C C . PRO A 1 90 ? -16.312 -13.734 -7.008 1 78 90 PRO A C 1
ATOM 693 O O . PRO A 1 90 ? -17.125 -14.352 -6.305 1 78 90 PRO A O 1
ATOM 696 N N . ASP A 1 91 ? -15.883 -14.141 -8.141 1 76.12 91 ASP A N 1
ATOM 697 C CA . ASP A 1 91 ? -16.438 -15.336 -8.758 1 76.12 91 ASP A CA 1
ATOM 698 C C . ASP A 1 91 ? -15.758 -16.594 -8.234 1 76.12 91 ASP A C 1
ATOM 700 O O . ASP A 1 91 ? -16.062 -17.703 -8.68 1 76.12 91 ASP A O 1
ATOM 704 N N . ALA A 1 92 ? -14.82 -16.406 -7.391 1 78.25 92 ALA A N 1
ATOM 705 C CA . ALA A 1 92 ? -14.109 -17.531 -6.805 1 78.25 92 ALA A CA 1
ATOM 706 C C . ALA A 1 92 ? -14.016 -17.406 -5.289 1 78.25 92 ALA A C 1
ATOM 708 O O . ALA A 1 92 ? -13.992 -16.281 -4.758 1 78.25 92 ALA A O 1
ATOM 709 N N . THR A 1 93 ? -14.086 -18.516 -4.688 1 85.25 93 THR A N 1
ATOM 710 C CA . THR A 1 93 ? -13.984 -18.484 -3.232 1 85.25 93 THR A CA 1
ATOM 711 C C . THR A 1 93 ? -12.539 -18.641 -2.783 1 85.25 93 THR A C 1
ATOM 713 O O . THR A 1 93 ? -12.234 -18.547 -1.591 1 85.25 93 THR A O 1
ATOM 716 N N . SER A 1 94 ? -11.703 -18.828 -3.781 1 86.94 94 SER A N 1
ATOM 717 C CA . SER A 1 94 ? -10.266 -18.891 -3.516 1 86.94 94 SER A CA 1
ATOM 718 C C . SER A 1 94 ? -9.484 -18.031 -4.504 1 86.94 94 SER A C 1
ATOM 720 O O . SER A 1 94 ? -10.055 -17.5 -5.453 1 86.94 94 SER A O 1
ATOM 722 N N . ALA A 1 95 ? -8.195 -17.938 -4.207 1 90.5 95 ALA A N 1
ATOM 723 C CA . ALA A 1 95 ? -7.348 -17.172 -5.117 1 90.5 95 ALA A CA 1
ATOM 724 C C . ALA A 1 95 ? -7.285 -17.844 -6.492 1 90.5 95 ALA A C 1
ATOM 726 O O . ALA A 1 95 ? -7.043 -19.047 -6.598 1 90.5 95 ALA A O 1
ATOM 727 N N . LEU A 1 96 ? -7.496 -17.047 -7.508 1 89.25 96 LEU A N 1
ATOM 728 C CA . LEU A 1 96 ? -7.297 -17.531 -8.867 1 89.25 96 LEU A CA 1
ATOM 729 C C . LEU A 1 96 ? -5.832 -17.875 -9.109 1 89.25 96 LEU A C 1
ATOM 731 O O . LEU A 1 96 ? -5.531 -18.766 -9.914 1 89.25 96 LEU A O 1
ATOM 735 N N . PHE A 1 97 ? -5.012 -17.141 -8.516 1 92.88 97 PHE A N 1
ATOM 736 C CA . PHE A 1 97 ? -3.568 -17.328 -8.609 1 92.88 97 PHE A CA 1
ATOM 737 C C . PHE A 1 97 ? -2.871 -16.766 -7.379 1 92.88 97 PHE A C 1
ATOM 739 O O . PHE A 1 97 ? -3.186 -15.664 -6.934 1 92.88 97 PHE A O 1
ATOM 746 N N . ARG A 1 98 ? -1.963 -17.516 -6.766 1 95.06 98 ARG A N 1
ATOM 747 C CA . ARG A 1 98 ? -1.277 -17.031 -5.578 1 95.06 98 ARG A CA 1
ATOM 748 C C . ARG A 1 98 ? 0.19 -17.438 -5.574 1 95.06 98 ARG A C 1
ATOM 750 O O . ARG A 1 98 ? 0.539 -18.5 -6.094 1 95.06 98 ARG A O 1
ATOM 757 N N . ILE A 1 99 ? 1.034 -16.609 -5.066 1 95.94 99 ILE A N 1
ATOM 758 C CA . ILE A 1 99 ? 2.439 -16.859 -4.762 1 95.94 99 ILE A CA 1
ATOM 759 C C . ILE A 1 99 ? 2.652 -16.844 -3.252 1 95.94 99 ILE A C 1
ATOM 761 O O . ILE A 1 99 ? 2.385 -15.844 -2.588 1 95.94 99 ILE A O 1
ATOM 765 N N . ALA A 1 100 ? 3.176 -18 -2.695 1 96.12 100 ALA A N 1
ATOM 766 C CA . ALA A 1 100 ? 3.254 -18.078 -1.238 1 96.12 100 ALA A CA 1
ATOM 767 C C . ALA A 1 100 ? 4.426 -18.953 -0.799 1 96.12 100 ALA A C 1
ATOM 769 O O . ALA A 1 100 ? 5.047 -19.641 -1.621 1 96.12 100 ALA A O 1
ATOM 770 N N . LEU A 1 101 ? 4.742 -18.812 0.43 1 95.19 101 LEU A N 1
ATOM 771 C CA . LEU A 1 101 ? 5.648 -19.734 1.114 1 95.19 101 LEU A CA 1
ATOM 772 C C . LEU A 1 101 ? 4.867 -20.734 1.965 1 95.19 101 LEU A C 1
ATOM 774 O O . LEU A 1 101 ? 4.02 -20.344 2.77 1 95.19 101 LEU A O 1
ATOM 778 N N . PRO A 1 102 ? 5.172 -22 1.759 1 94.31 102 PRO A N 1
ATOM 779 C CA . PRO A 1 102 ? 4.539 -23 2.627 1 94.31 102 PRO A CA 1
ATOM 780 C C . PRO A 1 102 ? 5.07 -22.953 4.059 1 94.31 102 PRO A C 1
ATOM 782 O O . PRO A 1 102 ? 6.098 -22.328 4.32 1 94.31 102 PRO A O 1
ATOM 785 N N . PRO A 1 103 ? 4.297 -23.641 4.961 1 91.94 103 PRO A N 1
ATOM 786 C CA . PRO A 1 103 ? 4.773 -23.719 6.344 1 91.94 103 PRO A CA 1
ATOM 787 C C . PRO A 1 103 ? 6.18 -24.297 6.453 1 91.94 103 PRO A C 1
ATOM 789 O O . PRO A 1 103 ? 6.48 -25.312 5.809 1 91.94 103 PRO A O 1
ATOM 792 N N . ASN A 1 104 ? 6.973 -23.594 7.191 1 90.88 104 ASN A N 1
ATOM 793 C CA . ASN A 1 104 ? 8.32 -24.031 7.539 1 90.88 104 ASN A CA 1
ATOM 794 C C . ASN A 1 104 ? 9.203 -24.156 6.301 1 90.88 104 ASN A C 1
ATOM 796 O O . ASN A 1 104 ? 10.125 -24.984 6.277 1 90.88 104 ASN A O 1
ATOM 800 N N . GLN A 1 105 ? 8.922 -23.516 5.27 1 92.25 105 GLN A N 1
ATOM 801 C CA . GLN A 1 105 ? 9.695 -23.562 4.035 1 92.25 105 GLN A CA 1
ATOM 802 C C . GLN A 1 105 ? 9.977 -22.156 3.518 1 92.25 105 GLN A C 1
ATOM 804 O O . GLN A 1 105 ? 9.219 -21.219 3.791 1 92.25 105 GLN A O 1
ATOM 809 N N . MET A 1 106 ? 11.078 -22.109 2.814 1 92.88 106 MET A N 1
ATOM 810 C CA . MET A 1 106 ? 11.445 -20.844 2.197 1 92.88 106 MET A CA 1
ATOM 811 C C . MET A 1 106 ? 11.469 -20.953 0.676 1 92.88 106 MET A C 1
ATOM 813 O O . MET A 1 106 ? 11.859 -20.016 -0.019 1 92.88 106 MET A O 1
ATOM 817 N N . ASN A 1 107 ? 10.992 -22.109 0.212 1 93.25 107 ASN A N 1
ATOM 818 C CA . ASN A 1 107 ? 10.742 -22.266 -1.22 1 93.25 107 ASN A CA 1
ATOM 819 C C . ASN A 1 107 ? 9.344 -21.766 -1.599 1 93.25 107 ASN A C 1
ATOM 821 O O . ASN A 1 107 ? 8.352 -22.188 -1.002 1 93.25 107 ASN A O 1
ATOM 825 N N . PHE A 1 108 ? 9.344 -20.984 -2.65 1 94.5 108 PHE A N 1
ATOM 826 C CA . PHE A 1 108 ? 8.047 -20.438 -3.041 1 94.5 108 PHE A CA 1
ATOM 827 C C . PHE A 1 108 ? 7.184 -21.5 -3.697 1 94.5 108 PHE A C 1
ATOM 829 O O . PHE A 1 108 ? 7.695 -22.406 -4.359 1 94.5 108 PHE A O 1
ATOM 836 N N . ASN A 1 109 ? 5.957 -21.359 -3.42 1 95.31 109 ASN A N 1
ATOM 837 C CA . ASN A 1 109 ? 4.879 -22.141 -4.027 1 95.31 109 ASN A CA 1
ATOM 838 C C . ASN A 1 109 ? 3.92 -21.25 -4.812 1 95.31 109 ASN A C 1
ATOM 840 O O . ASN A 1 109 ? 3.584 -20.141 -4.371 1 95.31 109 ASN A O 1
ATOM 844 N N . VAL A 1 110 ? 3.545 -21.688 -6.02 1 95.06 110 VAL A N 1
ATOM 845 C CA . VAL A 1 110 ? 2.488 -21.047 -6.793 1 95.06 110 VAL A CA 1
ATOM 846 C C . VAL A 1 110 ? 1.292 -22 -6.918 1 95.06 110 VAL A C 1
ATOM 848 O O . VAL A 1 110 ? 1.461 -23.188 -7.141 1 95.06 110 VAL A O 1
ATOM 851 N N . ALA A 1 111 ? 0.125 -21.438 -6.719 1 92.81 111 ALA A N 1
ATOM 852 C CA . ALA A 1 111 ? -1.088 -22.25 -6.805 1 92.81 111 ALA A CA 1
ATOM 853 C C . ALA A 1 111 ? -2.215 -21.469 -7.484 1 92.81 111 ALA A C 1
ATOM 855 O O . ALA A 1 111 ? -2.232 -20.234 -7.465 1 92.81 111 ALA A O 1
ATOM 856 N N . TRP A 1 112 ? -3.078 -22.188 -8.109 1 90.81 112 TRP A N 1
ATOM 857 C CA . TRP A 1 112 ? -4.277 -21.625 -8.727 1 90.81 112 TRP A CA 1
ATOM 858 C C . TRP A 1 112 ? -5.496 -22.484 -8.422 1 90.81 112 TRP A C 1
ATOM 860 O O . TRP A 1 112 ? -5.418 -23.719 -8.445 1 90.81 112 TRP A O 1
ATOM 870 N N . MET A 1 113 ? -6.5 -21.781 -8.016 1 87.38 113 MET A N 1
ATOM 871 C CA . MET A 1 113 ? -7.703 -22.469 -7.566 1 87.38 113 MET A CA 1
ATOM 872 C C . MET A 1 113 ? -8.953 -21.641 -7.867 1 87.38 113 MET A C 1
ATOM 874 O O . MET A 1 113 ? -8.891 -20.406 -7.914 1 87.38 113 MET A O 1
ATOM 878 N N . GLN A 1 114 ? -10.008 -22.422 -8.148 1 79.5 114 GLN A N 1
ATOM 879 C CA . GLN A 1 114 ? -11.312 -21.781 -8.172 1 79.5 114 GLN A CA 1
ATOM 880 C C . GLN A 1 114 ? -11.984 -21.812 -6.801 1 79.5 114 GLN A C 1
ATOM 882 O O . GLN A 1 114 ? -12.547 -20.812 -6.352 1 79.5 114 GLN A O 1
ATOM 887 N N . SER A 1 115 ? -11.977 -22.906 -6.238 1 79.25 115 SER A N 1
ATOM 888 C CA . SER A 1 115 ? -12.5 -23.188 -4.902 1 79.25 115 SER A CA 1
ATOM 889 C C . SER A 1 115 ? -11.758 -24.344 -4.25 1 79.25 115 SER A C 1
ATOM 891 O O . SER A 1 115 ? -10.922 -25 -4.887 1 79.25 115 SER A O 1
ATOM 893 N N . ALA A 1 116 ? -12.078 -24.5 -2.922 1 72.31 116 ALA A N 1
ATOM 894 C CA . ALA A 1 116 ? -11.461 -25.625 -2.238 1 72.31 116 ALA A CA 1
ATOM 895 C C . ALA A 1 116 ? -11.844 -26.938 -2.912 1 72.31 116 ALA A C 1
ATOM 897 O O . ALA A 1 116 ? -11.07 -27.906 -2.891 1 72.31 116 ALA A O 1
ATOM 898 N N . GLN A 1 117 ? -13 -26.922 -3.432 1 75.75 117 GLN A N 1
ATOM 899 C CA . GLN A 1 117 ? -13.5 -28.125 -4.078 1 75.75 117 GLN A CA 1
ATOM 900 C C . GLN A 1 117 ? -12.992 -28.234 -5.512 1 75.75 117 GLN A C 1
ATOM 902 O O . GLN A 1 117 ? -12.938 -29.328 -6.074 1 75.75 117 GLN A O 1
ATOM 907 N N . ASN A 1 118 ? -12.664 -27.125 -6.078 1 80.12 118 ASN A N 1
ATOM 908 C CA . ASN A 1 118 ? -12.148 -27.078 -7.441 1 80.12 118 ASN A CA 1
ATOM 909 C C . ASN A 1 118 ? -10.734 -26.516 -7.48 1 80.12 118 ASN A C 1
ATOM 911 O O . ASN A 1 118 ? -10.523 -25.375 -7.938 1 80.12 118 ASN A O 1
ATOM 915 N N . ARG A 1 119 ? -9.906 -27.422 -6.969 1 79.19 119 ARG A N 1
ATOM 916 C CA . ARG A 1 119 ? -8.5 -27.031 -6.969 1 79.19 119 ARG A CA 1
ATOM 917 C C . ARG A 1 119 ? -7.871 -27.234 -8.344 1 79.19 119 ARG A C 1
ATOM 919 O O . ARG A 1 119 ? -8.148 -28.234 -9.016 1 79.19 119 ARG A O 1
ATOM 926 N N . GLY A 1 120 ? -7.289 -26.219 -8.859 1 82.75 120 GLY A N 1
ATOM 927 C CA . GLY A 1 120 ? -6.531 -26.391 -10.086 1 82.75 120 GLY A CA 1
ATOM 928 C C . GLY A 1 120 ? -5.227 -27.141 -9.883 1 82.75 120 GLY A C 1
ATOM 929 O O . GLY A 1 120 ? -5.215 -28.359 -9.75 1 82.75 120 GLY A O 1
ATOM 930 N N . GLY A 1 121 ? -4.148 -26.391 -9.648 1 89.19 121 GLY A N 1
ATOM 931 C CA . GLY A 1 121 ? -2.834 -26.984 -9.469 1 89.19 121 GLY A CA 1
ATOM 932 C C . GLY A 1 121 ? -1.893 -26.109 -8.664 1 89.19 121 GLY A C 1
ATOM 933 O O . GLY A 1 121 ? -2.287 -25.047 -8.18 1 89.19 121 GLY A O 1
ATOM 934 N N . ALA A 1 122 ? -0.84 -26.672 -8.414 1 90 122 ALA A N 1
ATOM 935 C CA . ALA A 1 122 ? 0.216 -25.953 -7.703 1 90 122 ALA A CA 1
ATOM 936 C C . ALA A 1 122 ? 1.596 -26.391 -8.188 1 90 122 ALA A C 1
ATOM 938 O O . ALA A 1 122 ? 1.744 -27.469 -8.773 1 90 122 ALA A O 1
ATOM 939 N N . ILE A 1 123 ? 2.531 -25.516 -8.039 1 88.38 123 ILE A N 1
ATOM 940 C CA . ILE A 1 123 ? 3.939 -25.766 -8.336 1 88.38 123 ILE A CA 1
ATOM 941 C C . ILE A 1 123 ? 4.793 -25.391 -7.121 1 88.38 123 ILE A C 1
ATOM 943 O O . ILE A 1 123 ? 4.691 -24.281 -6.602 1 88.38 123 ILE A O 1
ATOM 947 N N . ASN A 1 124 ? 5.527 -26.359 -6.645 1 89.38 124 ASN A N 1
ATOM 948 C CA . ASN A 1 124 ? 6.633 -26 -5.762 1 89.38 124 ASN A CA 1
ATOM 949 C C . ASN A 1 124 ? 7.863 -25.562 -6.551 1 89.38 124 ASN A C 1
ATOM 951 O O . ASN A 1 124 ? 8.484 -26.375 -7.242 1 89.38 124 ASN A O 1
ATOM 955 N N . THR A 1 125 ? 8.148 -24.297 -6.383 1 86.5 125 THR A N 1
ATOM 956 C CA . THR A 1 125 ? 9.227 -23.734 -7.191 1 86.5 125 THR A CA 1
ATOM 957 C C . THR A 1 125 ? 10.586 -24.078 -6.578 1 86.5 125 THR A C 1
ATOM 959 O O . THR A 1 125 ? 10.656 -24.641 -5.484 1 86.5 125 THR A O 1
ATOM 962 N N . THR A 1 126 ? 11.633 -23.719 -7.395 1 84.56 126 THR A N 1
ATOM 963 C CA . THR A 1 126 ? 12.992 -23.875 -6.883 1 84.56 126 THR A CA 1
ATOM 964 C C . THR A 1 126 ? 13.508 -22.562 -6.316 1 84.56 126 THR A C 1
ATOM 966 O O . THR A 1 126 ? 14.656 -22.484 -5.863 1 84.56 126 THR A O 1
ATOM 969 N N . VAL A 1 127 ? 12.719 -21.547 -6.398 1 90.56 127 VAL A N 1
ATOM 970 C CA . VAL A 1 127 ? 13.133 -20.266 -5.855 1 90.56 127 VAL A CA 1
ATOM 971 C C . VAL A 1 127 ? 13.039 -20.281 -4.332 1 90.56 127 VAL A C 1
ATOM 973 O O . VAL A 1 127 ? 11.961 -20.5 -3.775 1 90.56 127 VAL A O 1
ATOM 976 N N . VAL A 1 128 ? 14.18 -20.016 -3.725 1 92.06 128 VAL A N 1
ATOM 977 C CA . VAL A 1 128 ? 14.258 -20.016 -2.268 1 92.06 128 VAL A CA 1
ATOM 978 C C . VAL A 1 128 ? 14.469 -18.594 -1.756 1 92.06 128 VAL A C 1
ATOM 980 O O . VAL A 1 128 ? 15.391 -17.906 -2.193 1 92.06 128 VAL A O 1
ATOM 983 N N . ALA A 1 129 ? 13.586 -18.219 -0.881 1 92 129 ALA A N 1
ATOM 984 C CA . ALA A 1 129 ? 13.852 -16.953 -0.221 1 92 129 ALA A CA 1
ATOM 985 C C . ALA A 1 129 ? 15.164 -17 0.565 1 92 129 ALA A C 1
ATOM 987 O O . ALA A 1 129 ? 15.406 -17.953 1.311 1 92 129 ALA A O 1
ATOM 988 N N . PRO A 1 130 ? 16.062 -16.016 0.412 1 91 130 PRO A N 1
ATOM 989 C CA . PRO A 1 130 ? 17.422 -16.078 0.968 1 91 130 PRO A CA 1
ATOM 990 C C . PRO A 1 130 ? 17.438 -16.062 2.494 1 91 130 PRO A C 1
ATOM 992 O O . PRO A 1 130 ? 18.391 -16.547 3.115 1 91 130 PRO A O 1
ATOM 995 N N . GLY A 1 131 ? 16.656 -15.453 3.232 1 87.5 131 GLY A N 1
ATOM 996 C CA . GLY A 1 131 ? 16.609 -15.297 4.676 1 87.5 131 GLY A CA 1
ATOM 997 C C . GLY A 1 131 ? 15.711 -14.164 5.129 1 87.5 131 GLY A C 1
ATOM 998 O O . GLY A 1 131 ? 15.062 -13.516 4.305 1 87.5 131 GLY A O 1
ATOM 999 N N . PRO A 1 132 ? 15.781 -14.062 6.48 1 89.56 132 PRO A N 1
ATOM 1000 C CA . PRO A 1 132 ? 14.898 -13.016 6.996 1 89.56 132 PRO A CA 1
ATOM 1001 C C . PRO A 1 132 ? 15.359 -11.609 6.617 1 89.56 132 PRO A C 1
ATOM 1003 O O . PRO A 1 132 ? 16.547 -11.305 6.688 1 89.56 132 PRO A O 1
ATOM 1006 N N . ASN A 1 133 ? 14.469 -10.828 6.066 1 91.31 133 ASN A N 1
ATOM 1007 C CA . ASN A 1 133 ? 14.586 -9.391 5.836 1 91.31 133 ASN A CA 1
ATOM 1008 C C . ASN A 1 133 ? 15.555 -9.094 4.695 1 91.31 133 ASN A C 1
ATOM 1010 O O . ASN A 1 133 ? 16.047 -7.965 4.57 1 91.31 133 ASN A O 1
ATOM 1014 N N . VAL A 1 134 ? 15.922 -10.125 3.947 1 94.44 134 VAL A N 1
ATOM 1015 C CA . VAL A 1 134 ? 16.719 -9.898 2.744 1 94.44 134 VAL A CA 1
ATOM 1016 C C . VAL A 1 134 ? 15.797 -9.68 1.546 1 94.44 134 VAL A C 1
ATOM 1018 O O . VAL A 1 134 ? 14.93 -10.508 1.262 1 94.44 134 VAL A O 1
ATOM 1021 N N . GLN A 1 135 ? 16.062 -8.539 0.877 1 95.19 135 GLN A N 1
ATOM 1022 C CA . GLN A 1 135 ? 15.234 -8.227 -0.288 1 95.19 135 GLN A CA 1
ATOM 1023 C C . GLN A 1 135 ? 15.789 -8.898 -1.543 1 95.19 135 GLN A C 1
ATOM 1025 O O . GLN A 1 135 ? 17 -8.945 -1.75 1 95.19 135 GLN A O 1
ATOM 1030 N N . PHE A 1 136 ? 14.891 -9.398 -2.328 1 96.56 136 PHE A N 1
ATOM 1031 C CA . PHE A 1 136 ? 15.234 -9.953 -3.635 1 96.56 136 PHE A CA 1
ATOM 1032 C C . PHE A 1 136 ? 14.086 -9.75 -4.621 1 96.56 136 PHE A C 1
ATOM 1034 O O . PHE A 1 136 ? 12.961 -9.445 -4.223 1 96.56 136 PHE A O 1
ATOM 1041 N N . HIS A 1 137 ? 14.453 -9.805 -5.875 1 97.38 137 HIS A N 1
ATOM 1042 C CA . HIS A 1 137 ? 13.461 -9.641 -6.938 1 97.38 137 HIS A CA 1
ATOM 1043 C C . HIS A 1 137 ? 12.977 -11 -7.441 1 97.38 137 HIS A C 1
ATOM 1045 O O . HIS A 1 137 ? 13.781 -11.852 -7.824 1 97.38 137 HIS A O 1
ATOM 1051 N N . LEU A 1 138 ? 11.695 -11.25 -7.359 1 97.81 138 LEU A N 1
ATOM 1052 C CA . LEU A 1 138 ? 11.047 -12.461 -7.852 1 97.81 138 LEU A CA 1
ATOM 1053 C C . LEU A 1 138 ? 10.18 -12.156 -9.07 1 97.81 138 LEU A C 1
ATOM 1055 O O . LEU A 1 138 ? 9.438 -11.18 -9.07 1 97.81 138 LEU A O 1
ATOM 1059 N N . ALA A 1 139 ? 10.32 -12.945 -10.102 1 97.88 139 ALA A N 1
ATOM 1060 C CA . ALA A 1 139 ? 9.445 -12.82 -11.266 1 97.88 139 ALA A CA 1
ATOM 1061 C C . ALA A 1 139 ? 8.961 -14.195 -11.734 1 97.88 139 ALA A C 1
ATOM 1063 O O . ALA A 1 139 ? 9.672 -15.195 -11.586 1 97.88 139 ALA A O 1
ATOM 1064 N N . MET A 1 140 ? 7.809 -14.195 -12.219 1 97.62 140 MET A N 1
ATOM 1065 C CA . MET A 1 140 ? 7.203 -15.359 -12.867 1 97.62 140 MET A CA 1
ATOM 1066 C C . MET A 1 140 ? 6.629 -14.984 -14.227 1 97.62 140 MET A C 1
ATOM 1068 O O . MET A 1 140 ? 5.992 -13.945 -14.375 1 97.62 140 MET A O 1
ATOM 1072 N N . VAL A 1 141 ? 6.863 -15.844 -15.164 1 98.12 141 VAL A N 1
ATOM 1073 C CA . VAL A 1 141 ? 6.375 -15.625 -16.516 1 98.12 141 VAL A CA 1
ATOM 1074 C C . VAL A 1 141 ? 5.625 -16.859 -17 1 98.12 141 VAL A C 1
ATOM 1076 O O . VAL A 1 141 ? 6.219 -17.938 -17.156 1 98.12 141 VAL A O 1
ATOM 1079 N N . LYS A 1 142 ? 4.359 -16.719 -17.141 1 97.62 142 LYS A N 1
ATOM 1080 C CA . LYS A 1 142 ? 3.561 -17.766 -17.766 1 97.62 142 LYS A CA 1
ATOM 1081 C C . LYS A 1 142 ? 3.498 -17.594 -19.281 1 97.62 142 LYS A C 1
ATOM 1083 O O . LYS A 1 142 ? 3.082 -16.547 -19.766 1 97.62 142 LYS A O 1
ATOM 1088 N N . ASP A 1 143 ? 3.904 -18.578 -19.891 1 96.88 143 ASP A N 1
ATOM 1089 C CA . ASP A 1 143 ? 3.832 -18.656 -21.344 1 96.88 143 ASP A CA 1
ATOM 1090 C C . ASP A 1 143 ? 3.346 -20.031 -21.797 1 96.88 143 ASP A C 1
ATOM 1092 O O . ASP A 1 143 ? 4.051 -21.031 -21.641 1 96.88 143 ASP A O 1
ATOM 1096 N N . GLY A 1 144 ? 2.188 -20.016 -22.422 1 93.62 144 GLY A N 1
ATOM 1097 C CA . GLY A 1 144 ? 1.597 -21.312 -22.734 1 93.62 144 GLY A CA 1
ATOM 1098 C C . GLY A 1 144 ? 1.309 -22.156 -21.516 1 93.62 144 GLY A C 1
ATOM 1099 O O . GLY A 1 144 ? 0.624 -21.703 -20.594 1 93.62 144 GLY A O 1
ATOM 1100 N N . ASN A 1 145 ? 1.898 -23.406 -21.453 1 92.88 145 ASN A N 1
ATOM 1101 C CA . ASN A 1 145 ? 1.589 -24.312 -20.375 1 92.88 145 ASN A CA 1
ATOM 1102 C C . ASN A 1 145 ? 2.758 -24.453 -19.391 1 92.88 145 ASN A C 1
ATOM 1104 O O . ASN A 1 145 ? 3.002 -25.531 -18.859 1 92.88 145 ASN A O 1
ATOM 1108 N N . ALA A 1 146 ? 3.482 -23.391 -19.281 1 95.88 146 ALA A N 1
ATOM 1109 C CA . ALA A 1 146 ? 4.602 -23.406 -18.344 1 95.88 146 ALA A CA 1
ATOM 1110 C C . ALA A 1 146 ? 4.766 -22.062 -17.656 1 95.88 146 ALA A C 1
ATOM 1112 O O . ALA A 1 146 ? 4.336 -21.031 -18.188 1 95.88 146 ALA A O 1
ATOM 1113 N N . ILE A 1 147 ? 5.324 -22.094 -16.5 1 96.88 147 ILE A N 1
ATOM 1114 C CA . ILE A 1 147 ? 5.727 -20.875 -15.805 1 96.88 147 ILE A CA 1
ATOM 1115 C C . ILE A 1 147 ? 7.238 -20.891 -15.586 1 96.88 147 ILE A C 1
ATOM 1117 O O . ILE A 1 147 ? 7.785 -21.844 -15.031 1 96.88 147 ILE A O 1
ATOM 1121 N N . ALA A 1 148 ? 7.898 -19.844 -16.125 1 97.88 148 ALA A N 1
ATOM 1122 C CA . ALA A 1 148 ? 9.305 -19.625 -15.812 1 97.88 148 ALA A CA 1
ATOM 1123 C C . ALA A 1 148 ? 9.461 -18.75 -14.562 1 97.88 148 ALA A C 1
ATOM 1125 O O . ALA A 1 148 ? 8.711 -17.797 -14.367 1 97.88 148 ALA A O 1
ATOM 1126 N N . PHE A 1 149 ? 10.43 -19.125 -13.727 1 97.31 149 PHE A N 1
ATOM 1127 C CA . PHE A 1 149 ? 10.695 -18.406 -12.484 1 97.31 149 PHE A CA 1
ATOM 1128 C C . PHE A 1 149 ? 12.062 -17.734 -12.531 1 97.31 149 PHE A C 1
ATOM 1130 O O . PHE A 1 149 ? 13.023 -18.297 -13.062 1 97.31 149 PHE A O 1
ATOM 1137 N N . TYR A 1 150 ? 12.086 -16.5 -12.062 1 97.88 150 TYR A N 1
ATOM 1138 C CA . TYR A 1 150 ? 13.297 -15.703 -12.055 1 97.88 150 TYR A CA 1
ATOM 1139 C C . TYR A 1 150 ? 13.602 -15.18 -10.656 1 97.88 150 TYR A C 1
ATOM 1141 O O . TYR A 1 150 ? 12.688 -14.812 -9.914 1 97.88 150 TYR A O 1
ATOM 1149 N N . MET A 1 151 ? 14.883 -15.141 -10.328 1 97.06 151 MET A N 1
ATOM 1150 C CA . MET A 1 151 ? 15.383 -14.477 -9.125 1 97.06 151 MET A CA 1
ATOM 1151 C C . MET A 1 151 ? 16.453 -13.445 -9.477 1 97.06 151 MET A C 1
ATOM 1153 O O . MET A 1 151 ? 17.438 -13.773 -10.133 1 97.06 151 MET A O 1
ATOM 1157 N N . ASN A 1 152 ? 16.172 -12.234 -9.008 1 97.12 152 ASN A N 1
ATOM 1158 C CA . ASN A 1 152 ? 17.078 -11.125 -9.281 1 97.12 152 ASN A CA 1
ATOM 1159 C C . ASN A 1 152 ? 17.453 -11.055 -10.758 1 97.12 152 ASN A C 1
ATOM 1161 O O . ASN A 1 152 ? 18.625 -10.953 -11.102 1 97.12 152 ASN A O 1
ATOM 1165 N N . GLY A 1 153 ? 16.406 -11.156 -11.562 1 96.88 153 GLY A N 1
ATOM 1166 C CA . GLY A 1 153 ? 16.547 -10.922 -12.992 1 96.88 153 GLY A CA 1
ATOM 1167 C C . GLY A 1 153 ? 16.984 -12.156 -13.758 1 96.88 153 GLY A C 1
ATOM 1168 O O . GLY A 1 153 ? 16.922 -12.18 -14.992 1 96.88 153 GLY A O 1
ATOM 1169 N N . ALA A 1 154 ? 17.406 -13.242 -13.086 1 96.94 154 ALA A N 1
ATOM 1170 C CA . ALA A 1 154 ? 17.906 -14.445 -13.75 1 96.94 154 ALA A CA 1
ATOM 1171 C C . ALA A 1 154 ? 16.906 -15.594 -13.633 1 96.94 154 ALA A C 1
ATOM 1173 O O . ALA A 1 154 ? 16.391 -15.859 -12.547 1 96.94 154 ALA A O 1
ATOM 1174 N N . ARG A 1 155 ? 16.719 -16.312 -14.742 1 97.25 155 ARG A N 1
ATOM 1175 C CA . ARG A 1 155 ? 15.82 -17.469 -14.742 1 97.25 155 ARG A CA 1
ATOM 1176 C C . ARG A 1 155 ? 16.391 -18.594 -13.891 1 97.25 155 ARG A C 1
ATOM 1178 O O . ARG A 1 155 ? 17.562 -18.922 -14 1 97.25 155 ARG A O 1
ATOM 1185 N N . THR A 1 156 ? 15.562 -19.141 -13.094 1 95.5 156 THR A N 1
ATOM 1186 C CA . THR A 1 156 ? 16.016 -20.219 -12.219 1 95.5 156 THR A CA 1
ATOM 1187 C C . THR A 1 156 ? 15.391 -21.547 -12.633 1 95.5 156 THR A C 1
ATOM 1189 O O . THR A 1 156 ? 16 -22.609 -12.453 1 95.5 156 THR A O 1
ATOM 1192 N N . SER A 1 157 ? 14.188 -21.578 -13.094 1 92.69 157 SER A N 1
ATOM 1193 C CA . SER A 1 157 ? 13.484 -22.797 -13.484 1 92.69 157 SER A CA 1
ATOM 1194 C C . SER A 1 157 ? 12.289 -22.484 -14.383 1 92.69 157 SER A C 1
ATOM 1196 O O . SER A 1 157 ? 11.898 -21.312 -14.516 1 92.69 157 SER A O 1
ATOM 1198 N N . SER A 1 158 ? 11.906 -23.438 -15.062 1 94.44 158 SER A N 1
ATOM 1199 C CA . SER A 1 158 ? 10.664 -23.453 -15.828 1 94.44 158 SER A CA 1
ATOM 1200 C C . SER A 1 158 ? 9.891 -24.75 -15.586 1 94.44 158 SER A C 1
ATOM 1202 O O . SER A 1 158 ? 10.438 -25.844 -15.75 1 94.44 158 SER A O 1
ATOM 1204 N N . ILE A 1 159 ? 8.695 -24.625 -15.156 1 95 159 ILE A N 1
ATOM 1205 C CA . ILE A 1 159 ? 7.945 -25.812 -14.75 1 95 159 ILE A CA 1
ATOM 1206 C C . ILE A 1 159 ? 6.613 -25.859 -15.5 1 95 159 ILE A C 1
ATOM 1208 O O . ILE A 1 159 ? 5.902 -24.844 -15.578 1 95 159 ILE A O 1
ATOM 1212 N N . SER A 1 160 ? 6.344 -27.031 -16.031 1 94.38 160 SER A N 1
ATOM 1213 C CA . SER A 1 160 ? 5.09 -27.234 -16.75 1 94.38 160 SER A CA 1
ATOM 1214 C C . SER A 1 160 ? 3.898 -27.219 -15.805 1 94.38 160 SER A C 1
ATOM 1216 O O . SER A 1 160 ? 3.979 -27.766 -14.695 1 94.38 160 SER A O 1
ATOM 1218 N N . LEU A 1 161 ? 2.812 -26.641 -16.297 1 92.12 161 LEU A N 1
ATOM 1219 C CA . LEU A 1 161 ? 1.566 -26.656 -15.539 1 92.12 161 LEU A CA 1
ATOM 1220 C C . LEU A 1 161 ? 0.898 -28.016 -15.625 1 92.12 161 LEU A C 1
ATOM 1222 O O . LEU A 1 161 ? 0.855 -28.625 -16.688 1 92.12 161 LEU A O 1
ATOM 1226 N N . SER A 1 162 ? 0.409 -28.438 -14.469 1 88.19 162 SER A N 1
ATOM 1227 C CA . SER A 1 162 ? -0.311 -29.703 -14.445 1 88.19 162 SER A CA 1
ATOM 1228 C C . SER A 1 162 ? -1.73 -29.547 -14.984 1 88.19 162 SER A C 1
ATOM 1230 O O . SER A 1 162 ? -2.363 -30.516 -15.383 1 88.19 162 SER A O 1
ATOM 1232 N N . SER A 1 163 ? -2.254 -28.391 -14.93 1 89.94 163 SER A N 1
ATOM 1233 C CA . SER A 1 163 ? -3.582 -28.016 -15.406 1 89.94 163 SER A CA 1
ATOM 1234 C C . SER A 1 163 ? -3.639 -26.531 -15.789 1 89.94 163 SER A C 1
ATOM 1236 O O . SER A 1 163 ? -2.773 -25.75 -15.398 1 89.94 163 SER A O 1
ATOM 1238 N N . GLN A 1 164 ? -4.656 -26.266 -16.531 1 87.94 164 GLN A N 1
ATOM 1239 C CA . GLN A 1 164 ? -4.84 -24.859 -16.906 1 87.94 164 GLN A CA 1
ATOM 1240 C C . GLN A 1 164 ? -5.238 -24.016 -15.711 1 87.94 164 GLN A C 1
ATOM 1242 O O . GLN A 1 164 ? -5.977 -24.469 -14.836 1 87.94 164 GLN A O 1
ATOM 1247 N N . ILE A 1 165 ? -4.688 -22.828 -15.711 1 88.88 165 ILE A N 1
ATOM 1248 C CA . ILE A 1 165 ? -5.121 -21.875 -14.695 1 88.88 165 ILE A CA 1
ATOM 1249 C C . ILE A 1 165 ? -6.539 -21.391 -15 1 88.88 165 ILE A C 1
ATOM 1251 O O . ILE A 1 165 ? -6.836 -21 -16.125 1 88.88 165 ILE A O 1
ATOM 1255 N N . PHE A 1 166 ? -7.363 -21.5 -14.023 1 83 166 PHE A N 1
ATOM 1256 C CA . PHE A 1 166 ? -8.758 -21.109 -14.172 1 83 166 PHE A CA 1
ATOM 1257 C C . PHE A 1 166 ? -8.867 -19.594 -14.344 1 83 166 PHE A C 1
ATOM 1259 O O . PHE A 1 166 ? -8.18 -18.828 -13.656 1 83 166 PHE A O 1
ATOM 1266 N N . ASN A 1 167 ? -9.688 -19.219 -15.258 1 85.81 167 ASN A N 1
ATOM 1267 C CA . ASN A 1 167 ? -10.094 -17.828 -15.445 1 85.81 167 ASN A CA 1
ATOM 1268 C C . ASN A 1 167 ? -11.609 -17.703 -15.57 1 85.81 167 ASN A C 1
ATOM 1270 O O . ASN A 1 167 ? -12.211 -18.281 -16.469 1 85.81 167 ASN A O 1
ATOM 1274 N N . PRO A 1 168 ? -12.227 -17.109 -14.648 1 77.06 168 PRO A N 1
ATOM 1275 C CA . PRO A 1 168 ? -13.68 -17 -14.766 1 77.06 168 PRO A CA 1
ATOM 1276 C C . PRO A 1 168 ? -14.117 -16.312 -16.047 1 77.06 168 PRO A C 1
ATOM 1278 O O . PRO A 1 168 ? -13.422 -15.414 -16.547 1 77.06 168 PRO A O 1
ATOM 1281 N N . ALA A 1 169 ? -15.117 -17.109 -16.984 1 64.12 169 ALA A N 1
ATOM 1282 C CA . ALA A 1 169 ? -15.609 -16.578 -18.25 1 64.12 169 ALA A CA 1
ATOM 1283 C C . ALA A 1 169 ? -16.047 -15.125 -18.109 1 64.12 169 ALA A C 1
ATOM 1285 O O . ALA A 1 169 ? -15.516 -14.25 -18.812 1 64.12 169 ALA A O 1
ATOM 1286 N N . ASN A 1 170 ? -17.578 -14.984 -18.422 1 52.06 170 ASN A N 1
ATOM 1287 C CA . ASN A 1 170 ? -18.359 -13.797 -18.766 1 52.06 170 ASN A CA 1
ATOM 1288 C C . ASN A 1 170 ? -18.156 -12.68 -17.75 1 52.06 170 ASN A C 1
ATOM 1290 O O . ASN A 1 170 ? -18.891 -11.688 -17.75 1 52.06 170 ASN A O 1
ATOM 1294 N N . PHE A 1 171 ? -17.875 -12.961 -16.625 1 47.62 171 PHE A N 1
ATOM 1295 C CA . PHE A 1 171 ? -18.516 -11.828 -15.945 1 47.62 171 PHE A CA 1
ATOM 1296 C C . PHE A 1 171 ? -17.875 -10.516 -16.375 1 47.62 171 PHE A C 1
ATOM 1298 O O . PHE A 1 171 ? -16.797 -10.508 -16.969 1 47.62 171 PHE A O 1
ATOM 1305 N N . VAL A 1 172 ? -18.625 -9.43 -15.844 1 44.62 172 VAL A N 1
ATOM 1306 C CA . VAL A 1 172 ? -18.344 -8.016 -16.047 1 44.62 172 VAL A CA 1
ATOM 1307 C C . VAL A 1 172 ? -16.844 -7.762 -15.922 1 44.62 172 VAL A C 1
ATOM 1309 O O . VAL A 1 172 ? -16.203 -8.281 -15.008 1 44.62 172 VAL A O 1
ATOM 1312 N N . ALA A 1 173 ? -16.078 -7.449 -16.812 1 43.69 173 ALA A N 1
ATOM 1313 C CA . ALA A 1 173 ? -14.828 -6.711 -17 1 43.69 173 ALA A CA 1
ATOM 1314 C C . ALA A 1 173 ? -14.43 -5.969 -15.734 1 43.69 173 ALA A C 1
ATOM 1316 O O . ALA A 1 173 ? -15.273 -5.375 -15.062 1 43.69 173 ALA A O 1
ATOM 1317 N N . SER A 1 174 ? -13.484 -6.34 -15.031 1 53.53 174 SER A N 1
ATOM 1318 C CA . SER A 1 174 ? -12.961 -5.305 -14.141 1 53.53 174 SER A CA 1
ATOM 1319 C C . SER A 1 174 ? -13.055 -5.73 -12.68 1 53.53 174 SER A C 1
ATOM 1321 O O . SER A 1 174 ? -12.93 -4.902 -11.773 1 53.53 174 SER A O 1
ATOM 1323 N N . GLN A 1 175 ? -13.211 -7.223 -12.492 1 67.56 175 GLN A N 1
ATOM 1324 C CA . GLN A 1 175 ? -13.445 -7.289 -11.055 1 67.56 175 GLN A CA 1
ATOM 1325 C C . GLN A 1 175 ? -12.375 -8.117 -10.359 1 67.56 175 GLN A C 1
ATOM 1327 O O . GLN A 1 175 ? -12.633 -8.734 -9.32 1 67.56 175 GLN A O 1
ATOM 1332 N N . LYS A 1 176 ? -11.18 -8.414 -11.125 1 85.25 176 LYS A N 1
ATOM 1333 C CA . LYS A 1 176 ? -10.148 -9.07 -10.328 1 85.25 176 LYS A CA 1
ATOM 1334 C C . LYS A 1 176 ? -9.344 -8.055 -9.523 1 85.25 176 LYS A C 1
ATOM 1336 O O . LYS A 1 176 ? -9.188 -6.906 -9.938 1 85.25 176 LYS A O 1
ATOM 1341 N N . GLN A 1 177 ? -8.953 -8.594 -8.445 1 89.56 177 GLN A N 1
ATOM 1342 C CA . GLN A 1 177 ? -8.133 -7.762 -7.574 1 89.56 177 GLN A CA 1
ATOM 1343 C C . GLN A 1 177 ? -6.773 -8.414 -7.316 1 89.56 177 GLN A C 1
ATOM 1345 O O . GLN A 1 177 ? -6.68 -9.633 -7.168 1 89.56 177 GLN A O 1
ATOM 1350 N N . VAL A 1 178 ? -5.801 -7.59 -7.422 1 93.06 178 VAL A N 1
ATOM 1351 C CA . VAL A 1 178 ? -4.496 -8.016 -6.914 1 93.06 178 VAL A CA 1
ATOM 1352 C C . VAL A 1 178 ? -4.379 -7.66 -5.434 1 93.06 178 VAL A C 1
ATOM 1354 O O . VAL A 1 178 ? -4.598 -6.512 -5.043 1 93.06 178 VAL A O 1
ATOM 1357 N N . VAL A 1 179 ? -4.109 -8.633 -4.613 1 95.12 179 VAL A N 1
ATOM 1358 C CA . VAL A 1 179 ? -3.971 -8.453 -3.174 1 95.12 179 VAL A CA 1
ATOM 1359 C C . VAL A 1 179 ? -2.541 -8.766 -2.746 1 95.12 179 VAL A C 1
ATOM 1361 O O . VAL A 1 179 ? -1.984 -9.797 -3.129 1 95.12 179 VAL A O 1
ATOM 1364 N N . LEU A 1 180 ? -1.939 -7.895 -1.993 1 96.62 180 LEU A N 1
ATOM 1365 C CA . LEU A 1 180 ? -0.581 -8.062 -1.489 1 96.62 180 LEU A CA 1
ATOM 1366 C C . LEU A 1 180 ? -0.589 -8.367 0.006 1 96.62 180 LEU A C 1
ATOM 1368 O O . LEU A 1 180 ? -1.082 -7.562 0.802 1 96.62 180 LEU A O 1
ATOM 1372 N N . GLY A 1 181 ? -0.142 -9.562 0.38 1 95.75 181 GLY A N 1
ATOM 1373 C CA . GLY A 1 181 ? 0.119 -9.805 1.789 1 95.75 181 GLY A CA 1
ATOM 1374 C C . GLY A 1 181 ? -0.835 -10.812 2.408 1 95.75 181 GLY A C 1
ATOM 1375 O O . GLY A 1 181 ? -0.72 -11.133 3.592 1 95.75 181 GLY A O 1
ATOM 1376 N N . ARG A 1 182 ? -1.756 -11.273 1.662 1 92.94 182 ARG A N 1
ATOM 1377 C CA . ARG A 1 182 ? -2.678 -12.32 2.102 1 92.94 182 ARG A CA 1
ATOM 1378 C C . ARG A 1 182 ? -3.373 -12.977 0.913 1 92.94 182 ARG A C 1
ATOM 1380 O O . ARG A 1 182 ? -3.16 -12.578 -0.234 1 92.94 182 ARG A O 1
ATOM 1387 N N . THR A 1 183 ? -4.109 -14.062 1.202 1 92.75 183 THR A N 1
ATOM 1388 C CA . THR A 1 183 ? -4.855 -14.703 0.129 1 92.75 183 THR A CA 1
ATOM 1389 C C . THR A 1 183 ? -6.25 -15.109 0.606 1 92.75 183 THR A C 1
ATOM 1391 O O . THR A 1 183 ? -6.512 -15.141 1.81 1 92.75 183 THR A O 1
ATOM 1394 N N . ARG A 1 184 ? -7.062 -15.289 -0.391 1 89.44 184 ARG A N 1
ATOM 1395 C CA . ARG A 1 184 ? -8.391 -15.844 -0.158 1 89.44 184 ARG A CA 1
ATOM 1396 C C . ARG A 1 184 ? -8.391 -17.359 -0.318 1 89.44 184 ARG A C 1
ATOM 1398 O O . ARG A 1 184 ? -7.797 -17.891 -1.259 1 89.44 184 ARG A O 1
ATOM 1405 N N . LEU A 1 185 ? -8.961 -18 0.614 1 87.44 185 LEU A N 1
ATOM 1406 C CA . LEU A 1 185 ? -9.117 -19.453 0.542 1 87.44 185 LEU A CA 1
ATOM 1407 C C . LEU A 1 185 ? -10.461 -19.875 1.117 1 87.44 185 LEU A C 1
ATOM 1409 O O . LEU A 1 185 ? -10.758 -19.609 2.283 1 87.44 185 LEU A O 1
ATOM 1413 N N . ASP A 1 186 ? -11.219 -20.484 0.288 1 84.38 186 ASP A N 1
ATOM 1414 C CA . ASP A 1 186 ? -12.5 -21.047 0.676 1 84.38 186 ASP A CA 1
ATOM 1415 C C . ASP A 1 186 ? -13.375 -20 1.373 1 84.38 186 ASP A C 1
ATOM 1417 O O . ASP A 1 186 ? -13.891 -20.25 2.465 1 84.38 186 ASP A O 1
ATOM 1421 N N . GLY A 1 187 ? -13.438 -18.875 0.79 1 83.94 187 GLY A N 1
ATOM 1422 C CA . GLY A 1 187 ? -14.32 -17.828 1.268 1 83.94 187 GLY A CA 1
ATOM 1423 C C . GLY A 1 187 ? -13.695 -16.969 2.354 1 83.94 187 GLY A C 1
ATOM 1424 O O . GLY A 1 187 ? -14.211 -15.898 2.693 1 83.94 187 GLY A O 1
ATOM 1425 N N . ASN A 1 188 ? -12.625 -17.438 2.934 1 85.69 188 ASN A N 1
ATOM 1426 C CA . ASN A 1 188 ? -11.898 -16.641 3.918 1 85.69 188 ASN A CA 1
ATOM 1427 C C . ASN A 1 188 ? -10.875 -15.719 3.254 1 85.69 188 ASN A C 1
ATOM 1429 O O . ASN A 1 188 ? -9.977 -16.188 2.557 1 85.69 188 ASN A O 1
ATOM 1433 N N . THR A 1 189 ? -10.984 -14.422 3.543 1 84.19 189 THR A N 1
ATOM 1434 C CA . THR A 1 189 ? -10.18 -13.438 2.82 1 84.19 189 THR A CA 1
ATOM 1435 C C . THR A 1 189 ? -8.93 -13.078 3.609 1 84.19 189 THR A C 1
ATOM 1437 O O . THR A 1 189 ? -8.156 -12.211 3.193 1 84.19 189 THR A O 1
ATOM 1440 N N . ASP A 1 190 ? -8.695 -13.703 4.668 1 85.94 190 ASP A N 1
ATOM 1441 C CA . ASP A 1 190 ? -7.578 -13.312 5.523 1 85.94 190 ASP A CA 1
ATOM 1442 C C . ASP A 1 190 ? -6.68 -14.508 5.824 1 85.94 190 ASP A C 1
ATOM 1444 O O . ASP A 1 190 ? -6.305 -14.734 6.977 1 85.94 190 ASP A O 1
ATOM 1448 N N . ARG A 1 191 ? -6.395 -15.211 4.785 1 86.94 191 ARG A N 1
ATOM 1449 C CA . ARG A 1 191 ? -5.527 -16.375 4.973 1 86.94 191 ARG A CA 1
ATOM 1450 C C . ARG A 1 191 ? -4.094 -16.047 4.555 1 86.94 191 ARG A C 1
ATOM 1452 O O . ARG A 1 191 ? -3.859 -15.117 3.783 1 86.94 191 ARG A O 1
ATOM 1459 N N . SER A 1 192 ? -3.109 -16.797 5.148 1 90.31 192 SER A N 1
ATOM 1460 C CA . SER A 1 192 ? -1.714 -16.812 4.719 1 90.31 192 SER A CA 1
ATOM 1461 C C . SER A 1 192 ? -1.098 -15.414 4.789 1 90.31 192 SER A C 1
ATOM 1463 O O . SER A 1 192 ? -0.602 -14.898 3.787 1 90.31 192 SER A O 1
ATOM 1465 N N . GLN A 1 193 ? -1.022 -14.961 5.969 1 90.56 193 GLN A N 1
ATOM 1466 C CA . GLN A 1 193 ? -0.563 -13.602 6.203 1 90.56 193 GLN A CA 1
ATOM 1467 C C . GLN A 1 193 ? 0.937 -13.469 5.949 1 90.56 193 GLN A C 1
ATOM 1469 O O . GLN A 1 193 ? 1.728 -14.258 6.473 1 90.56 193 GLN A O 1
ATOM 1474 N N . TRP A 1 194 ? 1.254 -12.445 5.18 1 93.44 194 TRP A N 1
ATOM 1475 C CA . TRP A 1 194 ? 2.654 -12.188 4.867 1 93.44 194 TRP A CA 1
ATOM 1476 C C . TRP A 1 194 ? 3.295 -11.305 5.934 1 93.44 194 TRP A C 1
ATOM 1478 O O . TRP A 1 194 ? 2.697 -10.32 6.379 1 93.44 194 TRP A O 1
ATOM 1488 N N . ASN A 1 195 ? 4.441 -11.633 6.391 1 92.12 195 ASN A N 1
ATOM 1489 C CA . ASN A 1 195 ? 5.305 -10.789 7.211 1 92.12 195 ASN A CA 1
ATOM 1490 C C . ASN A 1 195 ? 6.598 -10.43 6.48 1 92.12 195 ASN A C 1
ATOM 1492 O O . ASN A 1 195 ? 7.453 -11.289 6.266 1 92.12 195 ASN A O 1
ATOM 1496 N N . GLY A 1 196 ? 6.73 -9.211 6.086 1 94.19 196 GLY A N 1
ATOM 1497 C CA . GLY A 1 196 ? 7.852 -8.758 5.277 1 94.19 196 GLY A CA 1
ATOM 1498 C C . GLY A 1 196 ? 7.504 -7.574 4.391 1 94.19 196 GLY A C 1
ATOM 1499 O O . GLY A 1 196 ? 6.562 -6.832 4.68 1 94.19 196 GLY A O 1
ATOM 1500 N N . ILE A 1 197 ? 8.328 -7.367 3.41 1 95.06 197 ILE A N 1
ATOM 1501 C CA . ILE A 1 197 ? 8.172 -6.215 2.523 1 95.06 197 ILE A CA 1
ATOM 1502 C C . ILE A 1 197 ? 7.77 -6.691 1.13 1 95.06 197 ILE A C 1
ATOM 1504 O O . ILE A 1 197 ? 8.258 -7.715 0.649 1 95.06 197 ILE A O 1
ATOM 1508 N N . LEU A 1 198 ? 6.855 -6.023 0.522 1 96.19 198 LEU A N 1
ATOM 1509 C CA . LEU A 1 198 ? 6.562 -6.109 -0.904 1 96.19 198 LEU A CA 1
ATOM 1510 C C . LEU A 1 198 ? 6.688 -4.742 -1.566 1 96.19 198 LEU A C 1
ATOM 1512 O O . LEU A 1 198 ? 6.176 -3.746 -1.048 1 96.19 198 LEU A O 1
ATOM 1516 N N . ARG A 1 199 ? 7.355 -4.652 -2.648 1 94.94 199 ARG A N 1
ATOM 1517 C CA . ARG A 1 199 ? 7.469 -3.365 -3.33 1 94.94 199 ARG A CA 1
ATOM 1518 C C . ARG A 1 199 ? 7.648 -3.557 -4.832 1 94.94 199 ARG A C 1
ATOM 1520 O O . ARG A 1 199 ? 8.016 -4.641 -5.285 1 94.94 199 ARG A O 1
ATOM 1527 N N . ASP A 1 200 ? 7.266 -2.531 -5.57 1 93.44 200 ASP A N 1
ATOM 1528 C CA . ASP A 1 200 ? 7.438 -2.502 -7.02 1 93.44 200 ASP A CA 1
ATOM 1529 C C . ASP A 1 200 ? 6.848 -3.752 -7.668 1 93.44 200 ASP A C 1
ATOM 1531 O O . ASP A 1 200 ? 7.559 -4.508 -8.336 1 93.44 200 ASP A O 1
ATOM 1535 N N . VAL A 1 201 ? 5.562 -3.904 -7.508 1 94.94 201 VAL A N 1
ATOM 1536 C CA . VAL A 1 201 ? 4.836 -5.039 -8.062 1 94.94 201 VAL A CA 1
ATOM 1537 C C . VAL A 1 201 ? 4.277 -4.668 -9.438 1 94.94 201 VAL A C 1
ATOM 1539 O O . VAL A 1 201 ? 3.58 -3.66 -9.578 1 94.94 201 VAL A O 1
ATOM 1542 N N . TYR A 1 202 ? 4.598 -5.48 -10.43 1 95.44 202 TYR A N 1
ATOM 1543 C CA . TYR A 1 202 ? 4.152 -5.223 -11.789 1 95.44 202 TYR A CA 1
ATOM 1544 C C . TYR A 1 202 ? 3.492 -6.453 -12.391 1 95.44 202 TYR A C 1
ATOM 1546 O O . TYR A 1 202 ? 3.959 -7.578 -12.195 1 95.44 202 TYR A O 1
ATOM 1554 N N . LEU A 1 203 ? 2.389 -6.25 -13.094 1 95.56 203 LEU A N 1
ATOM 1555 C CA . LEU A 1 203 ? 1.652 -7.289 -13.805 1 95.56 203 LEU A CA 1
ATOM 1556 C C . LEU A 1 203 ? 1.501 -6.934 -15.281 1 95.56 203 LEU A C 1
ATOM 1558 O O . LEU A 1 203 ? 0.932 -5.895 -15.617 1 95.56 203 LEU A O 1
ATOM 1562 N N . PHE A 1 204 ? 2.104 -7.758 -16.125 1 96.25 204 PHE A N 1
ATOM 1563 C CA . PHE A 1 204 ? 1.968 -7.656 -17.578 1 96.25 204 PHE A CA 1
ATOM 1564 C C . PHE A 1 204 ? 0.999 -8.711 -18.109 1 96.25 204 PHE A C 1
ATOM 1566 O O . PHE A 1 204 ? 0.948 -9.828 -17.594 1 96.25 204 PHE A O 1
ATOM 1573 N N . ASP A 1 205 ? 0.285 -8.383 -19.188 1 95.44 205 ASP A N 1
ATOM 1574 C CA . ASP A 1 205 ? -0.646 -9.344 -19.75 1 95.44 205 ASP A CA 1
ATOM 1575 C C . ASP A 1 205 ? -0.022 -10.07 -20.953 1 95.44 205 ASP A C 1
ATOM 1577 O O . ASP A 1 205 ? -0.732 -10.508 -21.859 1 95.44 205 ASP A O 1
ATOM 1581 N N . PHE A 1 206 ? 1.23 -10.18 -20.969 1 97.19 206 PHE A N 1
ATOM 1582 C CA . PHE A 1 206 ? 2.006 -10.961 -21.922 1 97.19 206 PHE A CA 1
ATOM 1583 C C . PHE A 1 206 ? 3.248 -11.547 -21.266 1 97.19 206 PHE A C 1
ATOM 1585 O O . PHE A 1 206 ? 3.584 -11.188 -20.125 1 97.19 206 PHE A O 1
ATOM 1592 N N . ALA A 1 207 ? 3.885 -12.469 -21.922 1 98.31 207 ALA A N 1
ATOM 1593 C CA . ALA A 1 207 ? 5.094 -13.109 -21.422 1 98.31 207 ALA A CA 1
ATOM 1594 C C . ALA A 1 207 ? 6.328 -12.266 -21.719 1 98.31 207 ALA A C 1
ATOM 1596 O O . ALA A 1 207 ? 6.672 -12.047 -22.875 1 98.31 207 ALA A O 1
ATOM 1597 N N . LEU A 1 208 ? 6.941 -11.797 -20.688 1 97.94 208 LEU A N 1
ATOM 1598 C CA . LEU A 1 208 ? 8.234 -11.141 -20.875 1 97.94 208 LEU A CA 1
ATOM 1599 C C . LEU A 1 208 ? 9.312 -12.156 -21.219 1 97.94 208 LEU A C 1
ATOM 1601 O O . LEU A 1 208 ? 9.305 -13.281 -20.703 1 97.94 208 LEU A O 1
ATOM 1605 N N . ASP A 1 209 ? 10.227 -11.758 -22.031 1 97.38 209 ASP A N 1
ATOM 1606 C CA . ASP A 1 209 ? 11.367 -12.641 -22.25 1 97.38 209 ASP A CA 1
ATOM 1607 C C . ASP A 1 209 ? 12.453 -12.406 -21.203 1 97.38 209 ASP A C 1
ATOM 1609 O O . ASP A 1 209 ? 12.305 -11.555 -20.328 1 97.38 209 ASP A O 1
ATOM 1613 N N . ASP A 1 210 ? 13.523 -13.227 -21.312 1 97.62 210 ASP A N 1
ATOM 1614 C CA . ASP A 1 210 ? 14.57 -13.188 -20.297 1 97.62 210 ASP A CA 1
ATOM 1615 C C . ASP A 1 210 ? 15.18 -11.789 -20.203 1 97.62 210 ASP A C 1
ATOM 1617 O O . ASP A 1 210 ? 15.438 -11.289 -19.094 1 97.62 210 ASP A O 1
ATOM 1621 N N . ALA A 1 211 ? 15.406 -11.141 -21.266 1 96.62 211 ALA A N 1
ATOM 1622 C CA . ALA A 1 211 ? 16.031 -9.82 -21.297 1 96.62 211 ALA A CA 1
ATOM 1623 C C . ALA A 1 211 ? 15.102 -8.773 -20.672 1 96.62 211 ALA A C 1
ATOM 1625 O O . ALA A 1 211 ? 15.555 -7.879 -19.953 1 96.62 211 ALA A O 1
ATOM 1626 N N . GLU A 1 212 ? 13.875 -8.898 -20.969 1 96.31 212 GLU A N 1
ATOM 1627 C CA . GLU A 1 212 ? 12.891 -7.957 -20.453 1 96.31 212 GLU A CA 1
ATOM 1628 C C . GLU A 1 212 ? 12.75 -8.102 -18.938 1 96.31 212 GLU A C 1
ATOM 1630 O O . GLU A 1 212 ? 12.609 -7.102 -18.219 1 96.31 212 GLU A O 1
ATOM 1635 N N . VAL A 1 213 ? 12.781 -9.32 -18.438 1 97.31 213 VAL A N 1
ATOM 1636 C CA . VAL A 1 213 ? 12.742 -9.539 -17 1 97.31 213 VAL A CA 1
ATOM 1637 C C . VAL A 1 213 ? 13.961 -8.898 -16.344 1 97.31 213 VAL A C 1
ATOM 1639 O O . VAL A 1 213 ? 13.844 -8.234 -15.305 1 97.31 213 VAL A O 1
ATOM 1642 N N . GLU A 1 214 ? 15.094 -9.102 -16.938 1 96 214 GLU A N 1
ATOM 1643 C CA . GLU A 1 214 ? 16.312 -8.5 -16.406 1 96 214 GLU A CA 1
ATOM 1644 C C . GLU A 1 214 ? 16.219 -6.973 -16.422 1 96 214 GLU A C 1
ATOM 1646 O O . GLU A 1 214 ? 16.672 -6.316 -15.477 1 96 214 GLU A O 1
ATOM 1651 N N . GLU A 1 215 ? 15.648 -6.449 -17.422 1 93.31 215 GLU A N 1
ATOM 1652 C CA . GLU A 1 215 ? 15.477 -5.004 -17.516 1 93.31 215 GLU A CA 1
ATOM 1653 C C . GLU A 1 215 ? 14.602 -4.48 -16.375 1 93.31 215 GLU A C 1
ATOM 1655 O O . GLU A 1 215 ? 14.914 -3.455 -15.766 1 93.31 215 GLU A O 1
ATOM 1660 N N . GLU A 1 216 ? 13.477 -5.148 -16.172 1 93.69 216 GLU A N 1
ATOM 1661 C CA . GLU A 1 216 ? 12.609 -4.75 -15.062 1 93.69 216 GLU A CA 1
ATOM 1662 C C . GLU A 1 216 ? 13.352 -4.832 -13.734 1 93.69 216 GLU A C 1
ATOM 1664 O O . GLU A 1 216 ? 13.188 -3.957 -12.875 1 93.69 216 GLU A O 1
ATOM 1669 N N . TYR A 1 217 ? 14.195 -5.871 -13.586 1 95.31 217 TYR A N 1
ATOM 1670 C CA . TYR A 1 217 ? 15 -6.035 -12.383 1 95.31 217 TYR A CA 1
ATOM 1671 C C . TYR A 1 217 ? 15.953 -4.859 -12.195 1 95.31 217 TYR A C 1
ATOM 1673 O O . TYR A 1 217 ? 15.969 -4.227 -11.141 1 95.31 217 TYR A O 1
ATOM 1681 N N . GLN A 1 218 ? 16.594 -4.508 -13.18 1 92.5 218 GLN A N 1
ATOM 1682 C CA . GLN A 1 218 ? 17.578 -3.43 -13.117 1 92.5 218 GLN A CA 1
ATOM 1683 C C . GLN A 1 218 ? 16.891 -2.08 -12.898 1 92.5 218 GLN A C 1
ATOM 1685 O O . GLN A 1 218 ? 17.406 -1.235 -12.156 1 92.5 218 GLN A O 1
ATOM 1690 N N . ALA A 1 219 ? 15.781 -1.926 -13.5 1 88.81 219 ALA A N 1
ATOM 1691 C CA . ALA A 1 219 ? 15.062 -0.657 -13.422 1 88.81 219 ALA A CA 1
ATOM 1692 C C . ALA A 1 219 ? 14.57 -0.394 -12 1 88.81 219 ALA A C 1
ATOM 1694 O O . ALA A 1 219 ? 14.375 0.759 -11.609 1 88.81 219 ALA A O 1
ATOM 1695 N N . THR A 1 220 ? 14.375 -1.445 -11.211 1 89.81 220 THR A N 1
ATOM 1696 C CA . THR A 1 220 ? 13.789 -1.277 -9.883 1 89.81 220 THR A CA 1
ATOM 1697 C C . THR A 1 220 ? 14.844 -1.471 -8.805 1 89.81 220 THR A C 1
ATOM 1699 O O . THR A 1 220 ? 14.531 -1.417 -7.609 1 89.81 220 THR A O 1
ATOM 1702 N N . LEU A 1 221 ? 16.156 -1.716 -9.148 1 85.19 221 LEU A N 1
ATOM 1703 C CA . LEU A 1 221 ? 17.234 -1.932 -8.195 1 85.19 221 LEU A CA 1
ATOM 1704 C C . LEU A 1 221 ? 17.5 -0.675 -7.379 1 85.19 221 LEU A C 1
ATOM 1706 O O . LEU A 1 221 ? 17.844 -0.76 -6.195 1 85.19 221 LEU A O 1
ATOM 1710 N N . LEU A 1 222 ? 17.391 0.525 -7.977 1 65.75 222 LEU A N 1
ATOM 1711 C CA . LEU A 1 222 ? 17.812 1.762 -7.328 1 65.75 222 LEU A CA 1
ATOM 1712 C C . LEU A 1 222 ? 16.656 2.414 -6.59 1 65.75 222 LEU A C 1
ATOM 1714 O O . LEU A 1 222 ? 16.781 3.52 -6.062 1 65.75 222 LEU A O 1
ATOM 1718 N N . GLU A 1 223 ? 15.617 1.703 -6.609 1 64.25 223 GLU A N 1
ATOM 1719 C CA . GLU A 1 223 ? 14.477 2.322 -5.938 1 64.25 223 GLU A CA 1
ATOM 1720 C C . GLU A 1 223 ? 14.414 1.914 -4.469 1 64.25 223 GLU A C 1
ATOM 1722 O O . GLU A 1 223 ? 14.867 0.828 -4.098 1 64.25 223 GLU A O 1
ATOM 1727 N N . MET B 1 1 ? 29.594 16.766 -17.281 1 22.34 1 MET B N 1
ATOM 1728 C CA . MET B 1 1 ? 28.422 16.656 -18.125 1 22.34 1 MET B CA 1
ATOM 1729 C C . MET B 1 1 ? 27.234 16.094 -17.359 1 22.34 1 MET B C 1
ATOM 1731 O O . MET B 1 1 ? 27.266 14.93 -16.938 1 22.34 1 MET B O 1
ATOM 1735 N N . ILE B 1 2 ? 26.453 16.906 -16.578 1 22.2 2 ILE B N 1
ATOM 1736 C CA . ILE B 1 2 ? 25.406 16.641 -15.594 1 22.2 2 ILE B CA 1
ATOM 1737 C C . ILE B 1 2 ? 24.172 16.094 -16.281 1 22.2 2 ILE B C 1
ATOM 1739 O O . ILE B 1 2 ? 23.609 16.75 -17.172 1 22.2 2 ILE B O 1
ATOM 1743 N N . ALA B 1 3 ? 24.156 14.781 -16.422 1 26.98 3 ALA B N 1
ATOM 1744 C CA . ALA B 1 3 ? 22.984 14.188 -17.047 1 26.98 3 ALA B CA 1
ATOM 1745 C C . ALA B 1 3 ? 21.703 14.703 -16.422 1 26.98 3 ALA B C 1
ATOM 1747 O O . ALA B 1 3 ? 21.516 14.594 -15.203 1 26.98 3 ALA B O 1
ATOM 1748 N N . ILE B 1 4 ? 21.188 15.781 -16.922 1 24.39 4 ILE B N 1
ATOM 1749 C CA . ILE B 1 4 ? 19.828 16.234 -16.609 1 24.39 4 ILE B CA 1
ATOM 1750 C C . ILE B 1 4 ? 18.844 15.078 -16.766 1 24.39 4 ILE B C 1
ATOM 1752 O O . ILE B 1 4 ? 18.656 14.57 -17.875 1 24.39 4 ILE B O 1
ATOM 1756 N N . VAL B 1 5 ? 18.859 14.234 -15.82 1 27.62 5 VAL B N 1
ATOM 1757 C CA . VAL B 1 5 ? 17.812 13.203 -15.828 1 27.62 5 VAL B CA 1
ATOM 1758 C C . VAL B 1 5 ? 16.438 13.859 -15.953 1 27.62 5 VAL B C 1
ATOM 1760 O O . VAL B 1 5 ? 16.078 14.711 -15.148 1 27.62 5 VAL B O 1
ATOM 1763 N N . SER B 1 6 ? 16.172 14.227 -17.172 1 25.33 6 SER B N 1
ATOM 1764 C CA . SER B 1 6 ? 14.852 14.766 -17.5 1 25.33 6 SER B CA 1
ATOM 1765 C C . SER B 1 6 ? 13.75 14.039 -16.734 1 25.33 6 SER B C 1
ATOM 1767 O O . SER B 1 6 ? 13.664 12.812 -16.766 1 25.33 6 SER B O 1
ATOM 1769 N N . ALA B 1 7 ? 13.336 14.656 -15.664 1 27.58 7 ALA B N 1
ATOM 1770 C CA . ALA B 1 7 ? 12.117 14.289 -14.938 1 27.58 7 ALA B CA 1
ATOM 1771 C C . ALA B 1 7 ? 10.93 14.164 -15.891 1 27.58 7 ALA B C 1
ATOM 1773 O O . ALA B 1 7 ? 10.461 15.164 -16.438 1 27.58 7 ALA B O 1
ATOM 1774 N N . VAL B 1 8 ? 11.047 13.297 -16.781 1 26.95 8 VAL B N 1
ATOM 1775 C CA . VAL B 1 8 ? 9.797 13.117 -17.516 1 26.95 8 VAL B CA 1
ATOM 1776 C C . VAL B 1 8 ? 8.633 13.008 -16.531 1 26.95 8 VAL B C 1
ATOM 1778 O O . VAL B 1 8 ? 8.641 12.148 -15.641 1 26.95 8 VAL B O 1
ATOM 1781 N N . PHE B 1 9 ? 8.031 14.094 -16.312 1 26.52 9 PHE B N 1
ATOM 1782 C CA . PHE B 1 9 ? 6.723 14.219 -15.695 1 26.52 9 PHE B CA 1
ATOM 1783 C C . PHE B 1 9 ? 5.73 13.25 -16.328 1 26.52 9 PHE B C 1
ATOM 1785 O O . PHE B 1 9 ? 5.43 13.352 -17.516 1 26.52 9 PHE B O 1
ATOM 1792 N N . LEU B 1 10 ? 5.926 12.047 -15.969 1 28.12 10 LEU B N 1
ATOM 1793 C CA . LEU B 1 10 ? 4.812 11.156 -16.297 1 28.12 10 LEU B CA 1
ATOM 1794 C C . LEU B 1 10 ? 3.5 11.703 -15.758 1 28.12 10 LEU B C 1
ATOM 1796 O O . LEU B 1 10 ? 3.316 11.797 -14.539 1 28.12 10 LEU B O 1
ATOM 1800 N N . ALA B 1 11 ? 2.906 12.492 -16.516 1 27.06 11 ALA B N 1
ATOM 1801 C CA . ALA B 1 11 ? 1.511 12.812 -16.219 1 27.06 11 ALA B CA 1
ATOM 1802 C C . ALA B 1 11 ? 0.692 11.547 -15.992 1 27.06 11 ALA B C 1
ATOM 1804 O O . ALA B 1 11 ? 0.508 10.742 -16.906 1 27.06 11 ALA B O 1
ATOM 1805 N N . SER B 1 12 ? 0.956 10.93 -14.93 1 29.61 12 SER B N 1
ATOM 1806 C CA . SER B 1 12 ? 0.03 9.898 -14.469 1 29.61 12 SER B CA 1
ATOM 1807 C C . SER B 1 12 ? -1.413 10.266 -14.797 1 29.61 12 SER B C 1
ATOM 1809 O O . SER B 1 12 ? -1.898 11.328 -14.391 1 29.61 12 SER B O 1
ATOM 1811 N N . VAL B 1 13 ? -1.829 10.016 -15.984 1 30.31 13 VAL B N 1
ATOM 1812 C CA . VAL B 1 13 ? -3.275 10.102 -16.156 1 30.31 13 VAL B CA 1
ATOM 1813 C C . VAL B 1 13 ? -3.975 9.312 -15.055 1 30.31 13 VAL B C 1
ATOM 1815 O O . VAL B 1 13 ? -3.818 8.094 -14.961 1 30.31 13 VAL B O 1
ATOM 1818 N N . LEU B 1 14 ? -3.93 9.719 -13.867 1 32.97 14 LEU B N 1
ATOM 1819 C CA . LEU B 1 14 ? -4.902 9.266 -12.883 1 32.97 14 LEU B CA 1
ATOM 1820 C C . LEU B 1 14 ? -6.242 8.945 -13.539 1 32.97 14 LEU B C 1
ATOM 1822 O O . LEU B 1 14 ? -6.758 9.75 -14.32 1 32.97 14 LEU B O 1
ATOM 1826 N N . ILE B 1 15 ? -6.402 7.773 -13.867 1 33.47 15 ILE B N 1
ATOM 1827 C CA . ILE B 1 15 ? -7.766 7.363 -14.203 1 33.47 15 ILE B CA 1
ATOM 1828 C C . ILE B 1 15 ? -8.75 8 -13.227 1 33.47 15 ILE B C 1
ATOM 1830 O O . ILE B 1 15 ? -9.023 7.449 -12.156 1 33.47 15 ILE B O 1
ATOM 1834 N N . HIS B 1 16 ? -8.43 9.188 -12.789 1 36.09 16 HIS B N 1
ATOM 1835 C CA . HIS B 1 16 ? -9.617 9.867 -12.281 1 36.09 16 HIS B CA 1
ATOM 1836 C C . HIS B 1 16 ? -10.781 9.742 -13.266 1 36.09 16 HIS B C 1
ATOM 1838 O O . HIS B 1 16 ? -10.57 9.578 -14.469 1 36.09 16 HIS B O 1
ATOM 1844 N N . GLY B 1 17 ? -11.852 9.273 -12.875 1 36.78 17 GLY B N 1
ATOM 1845 C CA . GLY B 1 17 ? -12.992 9.539 -13.734 1 36.78 17 GLY B CA 1
ATOM 1846 C C . GLY B 1 17 ? -12.75 10.672 -14.711 1 36.78 17 GLY B C 1
ATOM 1847 O O . GLY B 1 17 ? -11.961 11.586 -14.43 1 36.78 17 GLY B O 1
ATOM 1848 N N . THR B 1 18 ? -12.695 10.25 -16.109 1 39.69 18 THR B N 1
ATOM 1849 C CA . THR B 1 18 ? -12.57 11.125 -17.281 1 39.69 18 THR B CA 1
ATOM 1850 C C . THR B 1 18 ? -13.117 12.516 -16.984 1 39.69 18 THR B C 1
ATOM 1852 O O . THR B 1 18 ? -13.43 13.273 -17.891 1 39.69 18 THR B O 1
ATOM 1855 N N . ILE B 1 19 ? -13.617 12.734 -15.836 1 40.78 19 ILE B N 1
ATOM 1856 C CA . ILE B 1 19 ? -14.031 14.133 -15.914 1 40.78 19 ILE B CA 1
ATOM 1857 C C . ILE B 1 19 ? -12.797 15.023 -16.047 1 40.78 19 ILE B C 1
ATOM 1859 O O . ILE B 1 19 ? -11.852 14.914 -15.266 1 40.78 19 ILE B O 1
ATOM 1863 N N . ALA B 1 20 ? -12.477 15.359 -17.203 1 51.28 20 ALA B N 1
ATOM 1864 C CA . ALA B 1 20 ? -11.5 16.406 -17.484 1 51.28 20 ALA B CA 1
ATOM 1865 C C . ALA B 1 20 ? -11.328 17.328 -16.281 1 51.28 20 ALA B C 1
ATOM 1867 O O . ALA B 1 20 ? -12.281 18 -15.859 1 51.28 20 ALA B O 1
ATOM 1868 N N . GLN B 1 21 ? -10.328 16.906 -15.375 1 65.81 21 GLN B N 1
ATOM 1869 C CA . GLN B 1 21 ? -10.055 17.812 -14.266 1 65.81 21 GLN B CA 1
ATOM 1870 C C . GLN B 1 21 ? -9.523 19.141 -14.773 1 65.81 21 GLN B C 1
ATOM 1872 O O . GLN B 1 21 ? -8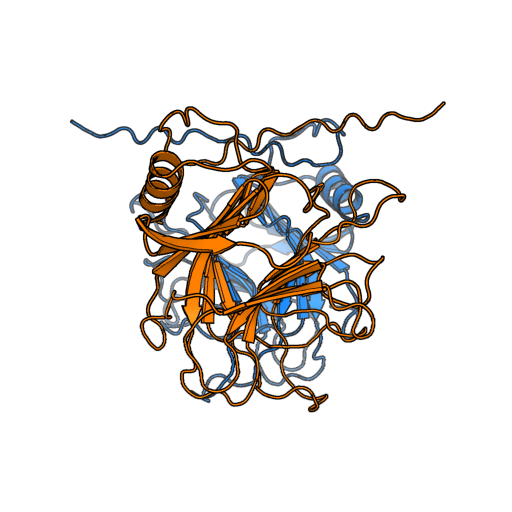.688 19.188 -15.672 1 65.81 21 GLN B O 1
ATOM 1877 N N . SER B 1 22 ? -10.25 20.172 -14.383 1 76.31 22 SER B N 1
ATOM 1878 C CA . SER B 1 22 ? -9.93 21.547 -14.789 1 76.31 22 SER B CA 1
ATOM 1879 C C . SER B 1 22 ? -8.68 22.047 -14.078 1 76.31 22 SER B C 1
ATOM 1881 O O . SER B 1 22 ? -8.281 23.203 -14.266 1 76.31 22 SER B O 1
ATOM 1883 N N . TYR B 1 23 ? -8.109 21.219 -13.234 1 88.44 23 TYR B N 1
ATOM 1884 C CA . TYR B 1 23 ? -6.906 21.641 -12.516 1 88.44 23 TYR B CA 1
ATOM 1885 C C . TYR B 1 23 ? -5.809 20.578 -12.641 1 88.44 23 TYR B C 1
ATOM 1887 O O . TYR B 1 23 ? -6.07 19.453 -13.055 1 88.44 23 TYR B O 1
ATOM 1895 N N . PRO B 1 24 ? -4.562 21.016 -12.359 1 90.19 24 PRO B N 1
ATOM 1896 C CA . PRO B 1 24 ? -3.438 20.094 -12.523 1 90.19 24 PRO B CA 1
ATOM 1897 C C . PRO B 1 24 ? -3.586 18.828 -11.68 1 90.19 24 PRO B C 1
ATOM 1899 O O . PRO B 1 24 ? -4.215 18.859 -10.617 1 90.19 24 PRO B O 1
ATOM 1902 N N . PRO B 1 25 ? -2.986 17.688 -12.172 1 91.56 25 PRO B N 1
ATOM 1903 C CA . PRO B 1 25 ? -3.047 16.438 -11.406 1 91.56 25 PRO B CA 1
ATOM 1904 C C . PRO B 1 25 ? -2.203 16.484 -10.141 1 91.56 25 PRO B C 1
ATOM 1906 O O . PRO B 1 25 ? -1.358 17.375 -9.984 1 91.56 25 PRO B O 1
ATOM 1909 N N . PRO B 1 26 ? -2.465 15.539 -9.242 1 93.12 26 PRO B N 1
ATOM 1910 C CA . PRO B 1 26 ? -1.625 15.469 -8.039 1 93.12 26 PRO B CA 1
ATOM 1911 C C . PRO B 1 26 ? -0.16 15.188 -8.359 1 93.12 26 PRO B C 1
ATOM 1913 O O . PRO B 1 26 ? 0.139 14.523 -9.359 1 93.12 26 PRO B O 1
ATOM 1916 N N . ILE B 1 27 ? 0.729 15.617 -7.48 1 90.56 27 ILE B N 1
ATOM 1917 C CA . ILE B 1 27 ? 2.158 15.391 -7.664 1 90.56 27 ILE B CA 1
ATOM 1918 C C . ILE B 1 27 ? 2.539 14.023 -7.094 1 90.56 27 ILE B C 1
ATOM 1920 O O . ILE B 1 27 ? 3.633 13.523 -7.355 1 90.56 27 ILE B O 1
ATOM 1924 N N . TRP B 1 28 ? 1.773 13.484 -6.301 1 89.69 28 TRP B N 1
ATOM 1925 C CA . TRP B 1 28 ? 1.907 12.156 -5.715 1 89.69 28 TRP B CA 1
ATOM 1926 C C . TRP B 1 28 ? 0.539 11.539 -5.445 1 89.69 28 TRP B C 1
ATOM 1928 O O . TRP B 1 28 ? -0.397 12.234 -5.051 1 89.69 28 TRP B O 1
ATOM 1938 N N . TYR B 1 29 ? 0.423 10.25 -5.676 1 89.94 29 TYR B N 1
ATOM 1939 C CA . TYR B 1 29 ? -0.87 9.625 -5.414 1 89.94 29 TYR B CA 1
ATOM 1940 C C . TYR B 1 29 ? -0.707 8.141 -5.113 1 89.94 29 TYR B C 1
ATOM 1942 O O . TYR B 1 29 ? 0.194 7.488 -5.645 1 89.94 29 TYR B O 1
ATOM 1950 N N . PHE B 1 30 ? -1.406 7.645 -4.254 1 91.12 30 PHE B N 1
ATOM 1951 C CA . PHE B 1 30 ? -1.576 6.254 -3.854 1 91.12 30 PHE B CA 1
ATOM 1952 C C . PHE B 1 30 ? -2.998 5.781 -4.129 1 91.12 30 PHE B C 1
ATOM 1954 O O . PHE B 1 30 ? -3.867 5.875 -3.258 1 91.12 30 PHE B O 1
ATOM 1961 N N . PRO B 1 31 ? -3.238 5.258 -5.387 1 90.19 31 PRO B N 1
ATOM 1962 C CA . PRO B 1 31 ? -4.598 4.867 -5.77 1 90.19 31 PRO B CA 1
ATOM 1963 C C . PRO B 1 31 ? -4.953 3.451 -5.316 1 90.19 31 PRO B C 1
ATOM 1965 O O . PRO B 1 31 ? -5.641 2.725 -6.039 1 90.19 31 PRO B O 1
ATOM 1968 N N . PHE B 1 32 ? -4.43 2.994 -4.203 1 91.94 32 PHE B N 1
ATOM 1969 C CA . PHE B 1 32 ? -4.66 1.667 -3.646 1 91.94 32 PHE B CA 1
ATOM 1970 C C . PHE B 1 32 ? -5.328 1.761 -2.281 1 91.94 32 PHE B C 1
ATOM 1972 O O . PHE B 1 32 ? -5.793 2.832 -1.884 1 91.94 32 PHE B O 1
ATOM 1979 N N . ARG B 1 33 ? -5.578 0.625 -1.773 1 93.5 33 ARG B N 1
ATOM 1980 C CA . ARG B 1 33 ? -6.055 0.502 -0.398 1 93.5 33 ARG B CA 1
ATOM 1981 C C . ARG B 1 33 ? -5.059 -0.275 0.457 1 93.5 33 ARG B C 1
ATOM 1983 O O . ARG B 1 33 ? -4.512 -1.29 0.017 1 93.5 33 ARG B O 1
ATOM 1990 N N . VAL B 1 34 ? -4.746 0.291 1.553 1 95.06 34 VAL B N 1
ATOM 1991 C CA . VAL B 1 34 ? -3.98 -0.468 2.537 1 95.06 34 VAL B CA 1
ATOM 1992 C C . VAL B 1 34 ? -4.805 -0.639 3.811 1 95.06 34 VAL B C 1
ATOM 1994 O O . VAL B 1 34 ? -5.395 0.321 4.309 1 95.06 34 VAL B O 1
ATOM 1997 N N . THR B 1 35 ? -4.941 -1.83 4.207 1 93.88 35 THR B N 1
ATOM 1998 C CA . THR B 1 35 ? -5.555 -2.191 5.48 1 93.88 35 THR B CA 1
ATOM 1999 C C . THR B 1 35 ? -4.488 -2.531 6.516 1 93.88 35 THR B C 1
ATOM 2001 O O . THR B 1 35 ? -3.664 -3.422 6.301 1 93.88 35 THR B O 1
ATOM 2004 N N . LEU B 1 36 ? -4.574 -1.803 7.629 1 92.94 36 LEU B N 1
ATOM 2005 C CA . LEU B 1 36 ? -3.508 -1.922 8.617 1 92.94 36 LEU B CA 1
ATOM 2006 C C . LEU B 1 36 ? -4.066 -2.357 9.969 1 92.94 36 LEU B C 1
ATOM 2008 O O . LEU B 1 36 ? -5.016 -1.757 10.477 1 92.94 36 LEU B O 1
ATOM 2012 N N . ALA B 1 37 ? -3.504 -3.379 10.492 1 87.44 37 ALA B N 1
ATOM 2013 C CA . ALA B 1 37 ? -3.727 -3.826 11.867 1 87.44 37 ALA B CA 1
ATOM 2014 C C . ALA B 1 37 ? -2.412 -3.904 12.633 1 87.44 37 ALA B C 1
ATOM 2016 O O . ALA B 1 37 ? -1.638 -4.848 12.461 1 87.44 37 ALA B O 1
ATOM 2017 N N . ASN B 1 38 ? -2.174 -2.902 13.406 1 81.88 38 ASN B N 1
ATOM 2018 C CA . ASN B 1 38 ? -0.896 -2.773 14.094 1 81.88 38 ASN B CA 1
ATOM 2019 C C . ASN B 1 38 ? -1.06 -2.91 15.609 1 81.88 38 ASN B C 1
ATOM 2021 O O . ASN B 1 38 ? -2.135 -2.641 16.141 1 81.88 38 ASN B O 1
ATOM 2025 N N . GLY B 1 39 ? -0.062 -3.488 16.172 1 73.31 39 GLY B N 1
ATOM 2026 C CA . GLY B 1 39 ? -0.03 -3.49 17.625 1 73.31 39 GLY B CA 1
ATOM 2027 C C . GLY B 1 39 ? 0.079 -2.1 18.234 1 73.31 39 GLY B C 1
ATOM 2028 O O . GLY B 1 39 ? 0.661 -1.201 17.609 1 73.31 39 GLY B O 1
ATOM 2029 N N . GLN B 1 40 ? -0.548 -2.012 19.406 1 68.75 40 GLN B N 1
ATOM 2030 C CA . GLN B 1 40 ? -0.509 -0.719 20.094 1 68.75 40 GLN B CA 1
ATOM 2031 C C . GLN B 1 40 ? 0.76 -0.574 20.922 1 68.75 40 GLN B C 1
ATOM 2033 O O . GLN B 1 40 ? 1.402 -1.569 21.266 1 68.75 40 GLN B O 1
ATOM 2038 N N . GLY B 1 41 ? 1.271 0.625 21.109 1 63.56 41 GLY B N 1
ATOM 2039 C CA . GLY B 1 41 ? 2.375 0.896 22.016 1 63.56 41 GLY B CA 1
ATOM 2040 C C . GLY B 1 41 ? 3.65 1.299 21.297 1 63.56 41 GLY B C 1
ATOM 2041 O O . GLY B 1 41 ? 3.801 1.049 20.109 1 63.56 41 GLY B O 1
ATOM 2042 N N . ASN B 1 42 ? 4.426 2.154 21.828 1 59.25 42 ASN B N 1
ATOM 2043 C CA . ASN B 1 42 ? 5.664 2.672 21.266 1 59.25 42 ASN B CA 1
ATOM 2044 C C . ASN B 1 42 ? 6.871 1.845 21.703 1 59.25 42 ASN B C 1
ATOM 2046 O O . ASN B 1 42 ? 7.938 1.928 21.094 1 59.25 42 ASN B O 1
ATOM 2050 N N . ALA B 1 43 ? 6.68 1.033 22.703 1 54.06 43 ALA B N 1
ATOM 2051 C CA . ALA B 1 43 ? 7.879 0.499 23.328 1 54.06 43 ALA B CA 1
ATOM 2052 C C . ALA B 1 43 ? 7.996 -1.006 23.109 1 54.06 43 ALA B C 1
ATOM 2054 O O . ALA B 1 43 ? 9.023 -1.61 23.422 1 54.06 43 ALA B O 1
ATOM 2055 N N . ASP B 1 44 ? 7.043 -1.582 22.547 1 59.41 44 ASP B N 1
ATOM 2056 C CA . ASP B 1 44 ? 7.156 -3.033 22.438 1 59.41 44 ASP B CA 1
ATOM 2057 C C . ASP B 1 44 ? 7.863 -3.42 21.141 1 59.41 44 ASP B C 1
ATOM 2059 O O . ASP B 1 44 ? 7.34 -3.188 20.047 1 59.41 44 ASP B O 1
ATOM 2063 N N . PRO B 1 45 ? 9.188 -3.84 21.328 1 56.78 45 PRO B N 1
ATOM 2064 C CA . PRO B 1 45 ? 9.938 -4.203 20.141 1 56.78 45 PRO B CA 1
ATOM 2065 C C . PRO B 1 45 ? 9.266 -5.312 19.328 1 56.78 45 PRO B C 1
ATOM 2067 O O . PRO B 1 45 ? 9.594 -5.516 18.156 1 56.78 45 PRO B O 1
ATOM 2070 N N . SER B 1 46 ? 8.312 -6.012 19.969 1 60.75 46 SER B N 1
ATOM 2071 C CA . SER B 1 46 ? 7.66 -7.121 19.266 1 60.75 46 SER B CA 1
ATOM 2072 C C . SER B 1 46 ? 6.391 -6.66 18.562 1 60.75 46 SER B C 1
ATOM 2074 O O . SER B 1 46 ? 5.711 -7.461 17.922 1 60.75 46 SER B O 1
ATOM 2076 N N . ARG B 1 47 ? 6.254 -5.402 18.547 1 66.31 47 ARG B N 1
ATOM 2077 C CA . ARG B 1 47 ? 5.004 -4.891 18 1 66.31 47 ARG B CA 1
ATOM 2078 C C . ARG B 1 47 ? 4.984 -4.992 16.484 1 66.31 47 ARG B C 1
ATOM 2080 O O . ARG B 1 47 ? 6.012 -4.797 15.828 1 66.31 47 ARG B O 1
ATOM 2087 N N . THR B 1 48 ? 3.803 -5.473 16.016 1 68.69 48 THR B N 1
ATOM 2088 C CA . THR B 1 48 ? 3.6 -5.539 14.57 1 68.69 48 THR B CA 1
ATOM 2089 C C . THR B 1 48 ? 3.449 -4.141 13.977 1 68.69 48 THR B C 1
ATOM 2091 O O . THR B 1 48 ? 2.658 -3.336 14.477 1 68.69 48 THR B O 1
ATOM 2094 N N . THR B 1 49 ? 4.355 -3.764 13.078 1 81.56 49 THR B N 1
ATOM 2095 C CA . THR B 1 49 ? 4.25 -2.477 12.398 1 81.56 49 THR B CA 1
ATOM 2096 C C . THR B 1 49 ? 4.113 -2.672 10.891 1 81.56 49 THR B C 1
ATOM 2098 O O . THR B 1 49 ? 5 -3.236 10.25 1 81.56 49 THR B O 1
ATOM 2101 N N . SER B 1 50 ? 2.898 -2.332 10.469 1 90.25 50 SER B N 1
ATOM 2102 C CA . SER B 1 50 ? 2.645 -2.336 9.039 1 90.25 50 SER B CA 1
ATOM 2103 C C . SER B 1 50 ? 2.391 -0.924 8.516 1 90.25 50 SER B C 1
ATOM 2105 O O . SER B 1 50 ? 1.75 -0.115 9.188 1 90.25 50 SER B O 1
ATOM 2107 N N . PHE B 1 51 ? 2.92 -0.642 7.387 1 94.38 51 PHE B N 1
ATOM 2108 C CA . PHE B 1 51 ? 2.768 0.674 6.773 1 94.38 51 PHE B CA 1
ATOM 2109 C C . PHE B 1 51 ? 3.082 0.62 5.285 1 94.38 51 PHE B C 1
ATOM 2111 O O . PHE B 1 51 ? 3.566 -0.397 4.785 1 94.38 51 PHE B O 1
ATOM 2118 N N . ALA B 1 52 ? 2.707 1.627 4.578 1 95.38 52 ALA B N 1
ATOM 2119 C CA . ALA B 1 52 ? 3.068 1.793 3.174 1 95.38 52 ALA B CA 1
ATOM 2120 C C . ALA B 1 52 ? 3.873 3.072 2.961 1 95.38 52 ALA B C 1
ATOM 2122 O O . ALA B 1 52 ? 3.643 4.078 3.639 1 95.38 52 ALA B O 1
ATOM 2123 N N . ASP B 1 53 ? 4.797 2.932 2.098 1 89.12 53 ASP B N 1
ATOM 2124 C CA . ASP B 1 53 ? 5.578 4.121 1.778 1 89.12 53 ASP B CA 1
ATOM 2125 C C . ASP B 1 53 ? 6.113 4.059 0.349 1 89.12 53 ASP B C 1
ATOM 2127 O O . ASP B 1 53 ? 5.926 3.057 -0.345 1 89.12 53 ASP B O 1
ATOM 2131 N N . ASN B 1 54 ? 6.316 5.051 -0.206 1 75.31 54 ASN B N 1
ATOM 2132 C CA . ASN B 1 54 ? 6.906 5.07 -1.541 1 75.31 54 ASN B CA 1
ATOM 2133 C C . ASN B 1 54 ? 8.18 5.914 -1.579 1 75.31 54 ASN B C 1
ATOM 2135 O O . ASN B 1 54 ? 8.641 6.398 -0.544 1 75.31 54 ASN B O 1
ATOM 2139 N N . VAL B 1 55 ? 8.227 6.203 -3.057 1 62.94 55 VAL B N 1
ATOM 2140 C CA . VAL B 1 55 ? 9.328 6.996 -3.588 1 62.94 55 VAL B CA 1
ATOM 2141 C C . VAL B 1 55 ? 9.25 8.422 -3.045 1 62.94 55 VAL B C 1
ATOM 2143 O O . VAL B 1 55 ? 8.227 8.828 -2.498 1 62.94 55 VAL B O 1
ATOM 2146 N N . PHE B 1 56 ? 10.102 9.18 -3.369 1 75.94 56 PHE B N 1
ATOM 2147 C CA . PHE B 1 56 ? 10.414 10.555 -2.996 1 75.94 56 PHE B CA 1
ATOM 2148 C C . PHE B 1 56 ? 9.461 11.531 -3.674 1 75.94 56 PHE B C 1
ATOM 2150 O O . PHE B 1 56 ? 8.977 11.266 -4.773 1 75.94 56 PHE B O 1
ATOM 2157 N N . VAL B 1 57 ? 8.773 12.367 -2.928 1 82.44 57 VAL B N 1
ATOM 2158 C CA . VAL B 1 57 ? 7.957 13.453 -3.463 1 82.44 57 VAL B CA 1
ATOM 2159 C C . VAL B 1 57 ? 8.688 14.781 -3.295 1 82.44 57 VAL B C 1
ATOM 2161 O O . VAL B 1 57 ? 9.32 15.023 -2.266 1 82.44 57 VAL B O 1
ATOM 2164 N N . ASP B 1 58 ? 8.578 15.484 -4.391 1 83.75 58 ASP B N 1
ATOM 2165 C CA . ASP B 1 58 ? 9.141 16.828 -4.348 1 83.75 58 ASP B CA 1
ATOM 2166 C C . ASP B 1 58 ? 8.07 17.859 -3.98 1 83.75 58 ASP B C 1
ATOM 2168 O O . ASP B 1 58 ? 7.402 18.406 -4.859 1 83.75 58 ASP B O 1
ATOM 2172 N N . ILE B 1 59 ? 7.93 18.141 -2.709 1 89.81 59 ILE B N 1
ATOM 2173 C CA . ILE B 1 59 ? 6.926 19.078 -2.219 1 89.81 59 ILE B CA 1
ATOM 2174 C C . ILE B 1 59 ? 7.582 20.109 -1.311 1 89.81 59 ILE B C 1
ATOM 2176 O O . ILE B 1 59 ? 8.461 19.781 -0.51 1 89.81 59 ILE B O 1
ATOM 2180 N N . ASP B 1 60 ? 7.254 21.344 -1.526 1 90.56 60 ASP B N 1
ATOM 2181 C CA . ASP B 1 60 ? 7.602 22.438 -0.617 1 90.56 60 ASP B CA 1
ATOM 2182 C C . ASP B 1 60 ? 6.453 22.734 0.345 1 90.56 60 ASP B C 1
ATOM 2184 O O . ASP B 1 60 ? 5.473 23.375 -0.031 1 90.56 60 ASP B O 1
ATOM 2188 N N . LEU B 1 61 ? 6.602 22.406 1.632 1 92.06 61 LEU B N 1
ATOM 2189 C CA . LEU B 1 61 ? 5.508 22.469 2.598 1 92.06 61 LEU B CA 1
ATOM 2190 C C . LEU B 1 61 ? 5.285 23.891 3.086 1 92.06 61 LEU B C 1
ATOM 2192 O O . LEU B 1 61 ? 4.32 24.156 3.803 1 92.06 61 LEU B O 1
ATOM 2196 N N . THR B 1 62 ? 6.152 24.797 2.682 1 91.81 62 THR B N 1
ATOM 2197 C CA . THR B 1 62 ? 5.918 26.203 3.012 1 91.81 62 THR B CA 1
ATOM 2198 C C . THR B 1 62 ? 4.926 26.828 2.033 1 91.81 62 THR B C 1
ATOM 2200 O O . THR B 1 62 ? 4.383 27.906 2.297 1 91.81 62 THR B O 1
ATOM 2203 N N . GLN B 1 63 ? 4.785 26.203 0.872 1 93.94 63 GLN B N 1
ATOM 2204 C CA . GLN B 1 63 ? 3.869 26.656 -0.169 1 93.94 63 GLN B CA 1
ATOM 2205 C C . GLN B 1 63 ? 2.5 26 -0.024 1 93.94 63 GLN B C 1
ATOM 2207 O O . GLN B 1 63 ? 2.342 25.047 0.746 1 93.94 63 GLN B O 1
ATOM 2212 N N . PRO B 1 64 ? 1.479 26.531 -0.724 1 97 64 PRO B N 1
ATOM 2213 C CA . PRO B 1 64 ? 0.17 25.891 -0.671 1 97 64 PRO B CA 1
ATOM 2214 C C . PRO B 1 64 ? 0.215 24.438 -1.143 1 97 64 PRO B C 1
ATOM 2216 O O . PRO B 1 64 ? 0.953 24.109 -2.076 1 97 64 PRO B O 1
ATOM 2219 N N . PHE B 1 65 ? -0.532 23.594 -0.513 1 96.62 65 PHE B N 1
ATOM 2220 C CA . PHE B 1 65 ? -0.697 22.219 -0.928 1 96.62 65 PHE B CA 1
ATOM 2221 C C . PHE B 1 65 ? -2.027 21.656 -0.437 1 96.62 65 PHE B C 1
ATOM 2223 O O . PHE B 1 65 ? -2.68 22.25 0.419 1 96.62 65 PHE B O 1
ATOM 2230 N N . SER B 1 66 ? -2.463 20.594 -1.035 1 98.38 66 SER B N 1
ATOM 2231 C CA . SER B 1 66 ? -3.672 19.875 -0.648 1 98.38 66 SER B CA 1
ATOM 2232 C C . SER B 1 66 ? -3.398 18.375 -0.471 1 98.38 66 SER B C 1
ATOM 2234 O O . SER B 1 66 ? -2.701 17.766 -1.286 1 98.38 66 SER B O 1
ATOM 2236 N N . LEU B 1 67 ? -3.859 17.812 0.597 1 97.44 67 LEU B N 1
ATOM 2237 C CA . LEU B 1 67 ? -3.758 16.391 0.912 1 97.44 67 LEU B CA 1
ATOM 2238 C C . LEU B 1 67 ? -5.133 15.805 1.21 1 97.44 67 LEU B C 1
ATOM 2240 O O . LEU B 1 67 ? -5.93 16.406 1.927 1 97.44 67 LEU B O 1
ATOM 2244 N N . MET B 1 68 ? -5.422 14.648 0.6 1 97.88 68 MET B N 1
ATOM 2245 C CA . MET B 1 68 ? -6.723 14.031 0.843 1 97.88 68 MET B CA 1
ATOM 2246 C C . MET B 1 68 ? -6.613 12.516 0.827 1 97.88 68 MET B C 1
ATOM 2248 O O . MET B 1 68 ? -5.691 11.953 0.229 1 97.88 68 MET B O 1
ATOM 2252 N N . SER B 1 69 ? -7.52 11.867 1.429 1 96.88 69 SER B N 1
ATOM 2253 C CA . SER B 1 69 ? -7.547 10.414 1.543 1 96.88 69 SER B CA 1
ATOM 2254 C C . SER B 1 69 ? -8.898 9.93 2.057 1 96.88 69 SER B C 1
ATOM 2256 O O . SER B 1 69 ? -9.586 10.641 2.793 1 96.88 69 SER B O 1
ATOM 2258 N N . TRP B 1 70 ? -9.266 8.75 1.616 1 96.88 70 TRP B N 1
ATOM 2259 C CA . TRP B 1 70 ? -10.266 7.984 2.359 1 96.88 70 TRP B CA 1
ATOM 2260 C C . TRP B 1 70 ? -9.625 7.254 3.535 1 96.88 70 TRP B C 1
ATOM 2262 O O . TRP B 1 70 ? -8.555 6.66 3.395 1 96.88 70 TRP B O 1
ATOM 2272 N N . ILE B 1 71 ? -10.359 7.359 4.711 1 96.12 71 ILE B N 1
ATOM 2273 C CA . ILE B 1 71 ? -9.781 6.855 5.953 1 96.12 71 ILE B CA 1
ATOM 2274 C C . ILE B 1 71 ? -10.852 6.098 6.742 1 96.12 71 ILE B C 1
ATOM 2276 O O . ILE B 1 71 ? -12.031 6.457 6.707 1 96.12 71 ILE B O 1
ATOM 2280 N N . SER B 1 72 ? -10.406 5.02 7.355 1 95.38 72 SER B N 1
ATOM 2281 C CA . SER B 1 72 ? -11.156 4.453 8.469 1 95.38 72 SER B CA 1
ATOM 2282 C C . SER B 1 72 ? -10.242 4.102 9.633 1 95.38 72 SER B C 1
ATOM 2284 O O . SER B 1 72 ? -9.062 3.801 9.438 1 95.38 72 SER B O 1
ATOM 2286 N N . VAL B 1 73 ? -10.773 4.191 10.805 1 93.38 73 VAL B N 1
ATOM 2287 C CA . VAL B 1 73 ? -10.047 3.795 12.008 1 93.38 73 VAL B CA 1
ATOM 2288 C C . VAL B 1 73 ? -10.742 2.609 12.664 1 93.38 73 VAL B C 1
ATOM 2290 O O . VAL B 1 73 ? -11.977 2.578 12.758 1 93.38 73 VAL B O 1
ATOM 2293 N N . SER B 1 74 ? -9.984 1.636 13.055 1 90.31 74 SER B N 1
ATOM 2294 C CA . SER B 1 74 ? -10.57 0.429 13.625 1 90.31 74 SER B CA 1
ATOM 2295 C C . SER B 1 74 ? -10.641 0.516 15.148 1 90.31 74 SER B C 1
ATOM 2297 O O . SER B 1 74 ? -11.516 -0.087 15.766 1 90.31 74 SER B O 1
ATOM 2299 N N . ASP B 1 75 ? -9.789 1.29 15.766 1 85.56 75 ASP B N 1
ATOM 2300 C CA . ASP B 1 75 ? -9.75 1.324 17.219 1 85.56 75 ASP B CA 1
ATOM 2301 C C . ASP B 1 75 ? -10.281 2.652 17.766 1 85.56 75 ASP B C 1
ATOM 2303 O O . ASP B 1 75 ? -9.953 3.717 17.234 1 85.56 75 ASP B O 1
ATOM 2307 N N . ILE B 1 76 ? -11.258 2.688 18.719 1 81.31 76 ILE B N 1
ATOM 2308 C CA . ILE B 1 76 ? -11.844 3.902 19.266 1 81.31 76 ILE B CA 1
ATOM 2309 C C . ILE B 1 76 ? -11.297 4.141 20.688 1 81.31 76 ILE B C 1
ATOM 2311 O O . ILE B 1 76 ? -11.438 5.238 21.234 1 81.31 76 ILE B O 1
ATOM 2315 N N . GLY B 1 77 ? -10.383 3.604 21.172 1 79.25 77 GLY B N 1
ATOM 2316 C CA . GLY B 1 77 ? -9.938 3.752 22.547 1 79.25 77 GLY B CA 1
ATOM 2317 C C . GLY B 1 77 ? -8.445 3.529 22.719 1 79.25 77 GLY B C 1
ATOM 2318 O O . GLY B 1 77 ? -7.988 3.172 23.812 1 79.25 77 GLY B O 1
ATOM 2319 N N . SER B 1 78 ? -7.871 3.795 21.688 1 85.75 78 SER B N 1
ATOM 2320 C CA . SER B 1 78 ? -6.426 3.613 21.812 1 85.75 78 SER B CA 1
ATOM 2321 C C . SER B 1 78 ? -5.812 4.664 22.734 1 85.75 78 SER B C 1
ATOM 2323 O O . SER B 1 78 ? -6.172 5.84 22.656 1 85.75 78 SER B O 1
ATOM 2325 N N . THR B 1 79 ? -4.926 4.23 23.609 1 89 79 THR B N 1
ATOM 2326 C CA . THR B 1 79 ? -4.223 5.156 24.484 1 89 79 THR B CA 1
ATOM 2327 C C . THR B 1 79 ? -2.949 5.672 23.828 1 89 79 THR B C 1
ATOM 2329 O O . THR B 1 79 ? -2.131 6.332 24.469 1 89 79 THR B O 1
ATOM 2332 N N . PHE B 1 80 ? -2.803 5.352 22.578 1 89.69 80 PHE B N 1
ATOM 2333 C CA . PHE B 1 80 ? -1.625 5.773 21.828 1 89.69 80 PHE B CA 1
ATOM 2334 C C . PHE B 1 80 ? -2.021 6.648 20.656 1 89.69 80 PHE B C 1
ATOM 2336 O O . PHE B 1 80 ? -3.15 6.566 20.156 1 89.69 80 PHE B O 1
ATOM 2343 N N . TRP B 1 81 ? -1.046 7.465 20.234 1 92.06 81 TRP B N 1
ATOM 2344 C CA . TRP B 1 81 ? -1.232 8.203 19 1 92.06 81 TRP B CA 1
ATOM 2345 C C . TRP B 1 81 ? -1.323 7.254 17.812 1 92.06 81 TRP B C 1
ATOM 2347 O O . TRP B 1 81 ? -0.666 6.211 17.781 1 92.06 81 TRP B O 1
ATOM 2357 N N . ARG B 1 82 ? -2.109 7.648 16.859 1 93.06 82 ARG B N 1
ATOM 2358 C CA . ARG B 1 82 ? -2.27 6.906 15.617 1 93.06 82 ARG B CA 1
ATOM 2359 C C . ARG B 1 82 ? -2.127 7.824 14.406 1 93.06 82 ARG B C 1
ATOM 2361 O O . ARG B 1 82 ? -2.996 8.664 14.148 1 93.06 82 ARG B O 1
ATOM 2368 N N . ALA B 1 83 ? -1.085 7.652 13.672 1 94.75 83 ALA B N 1
ATOM 2369 C CA . ALA B 1 83 ? -0.833 8.523 12.531 1 94.75 83 ALA B CA 1
ATOM 2370 C C . ALA B 1 83 ? -1.317 7.883 11.234 1 94.75 83 ALA B C 1
ATOM 2372 O O . ALA B 1 83 ? -0.875 6.789 10.867 1 94.75 83 ALA B O 1
ATOM 2373 N N . ALA B 1 84 ? -2.225 8.578 10.609 1 96.25 84 ALA B N 1
ATOM 2374 C CA . ALA B 1 84 ? -2.686 8.094 9.305 1 96.25 84 ALA B CA 1
ATOM 2375 C C . ALA B 1 84 ? -1.652 8.367 8.219 1 96.25 84 ALA B C 1
ATOM 2377 O O . ALA B 1 84 ? -1.366 7.496 7.395 1 96.25 84 ALA B O 1
ATOM 2378 N N . LEU B 1 85 ? -1.083 9.516 8.227 1 96.06 85 LEU B N 1
ATOM 2379 C CA . LEU B 1 85 ? -0.178 9.961 7.172 1 96.06 85 LEU B CA 1
ATOM 2380 C C . LEU B 1 85 ? 0.949 10.812 7.746 1 96.06 85 LEU B C 1
ATOM 2382 O O . LEU B 1 85 ? 0.715 11.648 8.625 1 96.06 85 LEU B O 1
ATOM 2386 N N . SER B 1 86 ? 2.082 10.617 7.199 1 95.12 86 SER B N 1
ATOM 2387 C CA . SER B 1 86 ? 3.273 11.359 7.594 1 95.12 86 SER B CA 1
ATOM 2388 C C . SER B 1 86 ? 4.129 11.719 6.383 1 95.12 86 SER B C 1
ATOM 2390 O O . SER B 1 86 ? 4.328 10.891 5.492 1 95.12 86 SER B O 1
ATOM 2392 N N . ILE B 1 87 ? 4.469 12.945 6.281 1 92.75 87 ILE B N 1
ATOM 2393 C CA . ILE B 1 87 ? 5.504 13.352 5.336 1 92.75 87 ILE B CA 1
ATOM 2394 C C . ILE B 1 87 ? 6.836 13.5 6.066 1 92.75 87 ILE B C 1
ATOM 2396 O O . ILE B 1 87 ? 6.945 14.266 7.023 1 92.75 87 ILE B O 1
ATOM 2400 N N . GLU B 1 88 ? 7.824 12.789 5.582 1 90.75 88 GLU B N 1
ATOM 2401 C CA . GLU B 1 88 ? 9.094 12.68 6.305 1 90.75 88 GLU B CA 1
ATOM 2402 C C . GLU B 1 88 ? 10.273 12.977 5.391 1 90.75 88 GLU B C 1
ATOM 2404 O O . GLU B 1 88 ? 10.148 12.945 4.164 1 90.75 88 GLU B O 1
ATOM 2409 N N . SER B 1 89 ? 11.391 13.367 6.016 1 85.5 89 SER B N 1
ATOM 2410 C CA . SER B 1 89 ? 12.641 13.633 5.316 1 85.5 89 SER B CA 1
ATOM 2411 C C . SER B 1 89 ? 13.844 13.156 6.125 1 85.5 89 SER B C 1
ATOM 2413 O O . SER B 1 89 ? 13.828 13.211 7.359 1 85.5 89 SER B O 1
ATOM 2415 N N . PRO B 1 90 ? 14.891 12.672 5.352 1 78.44 90 PRO B N 1
ATOM 2416 C CA . PRO B 1 90 ? 16.094 12.305 6.09 1 78.44 90 PRO B CA 1
ATOM 2417 C C . PRO B 1 90 ? 16.719 13.477 6.848 1 78.44 90 PRO B C 1
ATOM 2419 O O . PRO B 1 90 ? 17.5 13.266 7.777 1 78.44 90 PRO B O 1
ATOM 2422 N N . ASP B 1 91 ? 16.312 14.648 6.492 1 76.5 91 ASP B N 1
ATOM 2423 C CA . ASP B 1 91 ? 16.891 15.852 7.09 1 76.5 91 ASP B CA 1
ATOM 2424 C C . ASP B 1 91 ? 16.188 16.203 8.398 1 76.5 91 ASP B C 1
ATOM 2426 O O . ASP B 1 91 ? 16.484 17.219 9.016 1 76.5 91 ASP B O 1
ATOM 2430 N N . ALA B 1 92 ? 15.219 15.438 8.727 1 79.69 92 ALA B N 1
ATOM 2431 C CA . ALA B 1 92 ? 14.484 15.672 9.969 1 79.69 92 ALA B CA 1
ATOM 2432 C C . ALA B 1 92 ? 14.367 14.383 10.789 1 79.69 92 ALA B C 1
ATOM 2434 O O . ALA B 1 92 ? 14.328 13.289 10.227 1 79.69 92 ALA B O 1
ATOM 2435 N N . THR B 1 93 ? 14.398 14.57 12.031 1 85.94 93 THR B N 1
ATOM 2436 C CA . THR B 1 93 ? 14.273 13.398 12.898 1 85.94 93 THR B CA 1
ATOM 2437 C C . THR B 1 93 ? 12.82 13.148 13.266 1 85.94 93 THR B C 1
ATOM 2439 O O . THR B 1 93 ? 12.492 12.141 13.891 1 85.94 93 THR B O 1
ATOM 2442 N N . SER B 1 94 ? 11.984 14.062 12.789 1 87.5 94 SER B N 1
ATOM 2443 C CA . SER B 1 94 ? 10.547 13.898 12.969 1 87.5 94 SER B CA 1
ATOM 2444 C C . SER B 1 94 ? 9.789 14.172 11.672 1 87.5 94 SER B C 1
ATOM 2446 O O . SER B 1 94 ? 10.383 14.586 10.68 1 87.5 94 SER B O 1
ATOM 2448 N N . ALA B 1 95 ? 8.5 13.891 11.758 1 90.62 95 ALA B N 1
ATOM 2449 C CA . ALA B 1 95 ? 7.676 14.156 10.578 1 90.62 95 ALA B CA 1
ATOM 2450 C C . ALA B 1 95 ? 7.629 15.648 10.273 1 90.62 95 ALA B C 1
ATOM 2452 O O . ALA B 1 95 ? 7.375 16.469 11.164 1 90.62 95 ALA B O 1
ATOM 2453 N N . LEU B 1 96 ? 7.859 15.984 9.039 1 89.25 96 LEU B N 1
ATOM 2454 C CA . LEU B 1 96 ? 7.68 17.359 8.586 1 89.25 96 LEU B CA 1
ATOM 2455 C C . LEU B 1 96 ? 6.219 17.781 8.695 1 89.25 96 LEU B C 1
ATOM 2457 O O . LEU B 1 96 ? 5.922 18.969 8.898 1 89.25 96 LEU B O 1
ATOM 2461 N N . PHE B 1 97 ? 5.395 16.875 8.453 1 92.94 97 PHE B N 1
ATOM 2462 C CA . PHE B 1 97 ? 3.951 17.062 8.508 1 92.94 97 PHE B CA 1
ATOM 2463 C C . PHE B 1 97 ? 3.236 15.758 8.797 1 92.94 97 PHE B C 1
ATOM 2465 O O . PHE B 1 97 ? 3.555 14.727 8.195 1 92.94 97 PHE B O 1
ATOM 2472 N N . ARG B 1 98 ? 2.314 15.727 9.75 1 95.06 98 ARG B N 1
ATOM 2473 C CA . ARG B 1 98 ? 1.61 14.492 10.055 1 95.06 98 ARG B CA 1
ATOM 2474 C C . ARG B 1 98 ? 0.14 14.758 10.359 1 95.06 98 ARG B C 1
ATOM 2476 O O . ARG B 1 98 ? -0.209 15.812 10.883 1 95.06 98 ARG B O 1
ATOM 2483 N N . ILE B 1 99 ? -0.712 13.859 10 1 95.94 99 ILE B N 1
ATOM 2484 C CA . ILE B 1 99 ? -2.125 13.781 10.352 1 95.94 99 ILE B CA 1
ATOM 2485 C C . ILE B 1 99 ? -2.363 12.578 11.258 1 95.94 99 ILE B C 1
ATOM 2487 O O . ILE B 1 99 ? -2.094 11.438 10.867 1 95.94 99 ILE B O 1
ATOM 2491 N N . ALA B 1 100 ? -2.912 12.844 12.5 1 96.19 100 ALA B N 1
ATOM 2492 C CA . ALA B 1 100 ? -3.02 11.734 13.445 1 96.19 100 ALA B CA 1
ATOM 2493 C C . ALA B 1 100 ? -4.211 11.93 14.383 1 96.19 100 ALA B C 1
ATOM 2495 O O . ALA B 1 100 ? -4.812 13 14.414 1 96.19 100 ALA B O 1
ATOM 2496 N N . LEU B 1 101 ? -4.535 10.867 15.016 1 95.19 101 LEU B N 1
ATOM 2497 C CA . LEU B 1 101 ? -5.465 10.891 16.141 1 95.19 101 LEU B CA 1
ATOM 2498 C C . LEU B 1 101 ? -4.715 10.812 17.469 1 95.19 101 LEU B C 1
ATOM 2500 O O . LEU B 1 101 ? -3.881 9.922 17.656 1 95.19 101 LEU B O 1
ATOM 2504 N N . PRO B 1 102 ? -5.023 11.758 18.344 1 94.31 102 PRO B N 1
ATOM 2505 C CA . PRO B 1 102 ? -4.414 11.672 19.672 1 94.31 102 PRO B CA 1
ATOM 2506 C C . PRO B 1 102 ? -4.973 10.516 20.5 1 94.31 102 PRO B C 1
ATOM 2508 O O . PRO B 1 102 ? -6 9.93 20.141 1 94.31 102 PRO B O 1
ATOM 2511 N N . PRO B 1 103 ? -4.227 10.188 21.609 1 91.94 103 PRO B N 1
ATOM 2512 C CA . PRO B 1 103 ? -4.734 9.141 22.5 1 91.94 103 PRO B CA 1
ATOM 2513 C C . PRO B 1 103 ? -6.145 9.422 23 1 91.94 103 PRO B C 1
ATOM 2515 O O . PRO B 1 103 ? -6.445 10.547 23.406 1 91.94 103 PRO B O 1
ATOM 2518 N N . ASN B 1 104 ? -6.949 8.422 22.891 1 90.88 104 ASN B N 1
ATOM 2519 C CA . ASN B 1 104 ? -8.305 8.43 23.406 1 90.88 104 ASN B CA 1
ATOM 2520 C C . ASN B 1 104 ? -9.164 9.5 22.75 1 90.88 104 ASN B C 1
ATOM 2522 O O . ASN B 1 104 ? -10.094 10.023 23.359 1 90.88 104 ASN B O 1
ATOM 2526 N N . GLN B 1 105 ? -8.852 9.93 21.625 1 92.19 105 GLN B N 1
ATOM 2527 C CA . GLN B 1 105 ? -9.609 10.945 20.891 1 92.19 105 GLN B CA 1
ATOM 2528 C C . GLN B 1 105 ? -9.867 10.5 19.453 1 92.19 105 GLN B C 1
ATOM 2530 O O . GLN B 1 105 ? -9.102 9.711 18.891 1 92.19 105 GLN B O 1
ATOM 2535 N N . MET B 1 106 ? -10.961 11.031 18.969 1 92.81 106 MET B N 1
ATOM 2536 C CA . MET B 1 106 ? -11.305 10.75 17.578 1 92.81 106 MET B CA 1
ATOM 2537 C C . MET B 1 106 ? -11.297 12.031 16.75 1 92.81 106 MET B C 1
ATOM 2539 O O . MET B 1 106 ? -11.695 12.023 15.578 1 92.81 106 MET B O 1
ATOM 2543 N N . ASN B 1 107 ? -10.805 13.102 17.391 1 93.31 107 ASN B N 1
ATOM 2544 C CA . ASN B 1 107 ? -10.531 14.32 16.641 1 93.31 107 ASN B CA 1
ATOM 2545 C C . ASN B 1 107 ? -9.125 14.312 16.047 1 93.31 107 ASN B C 1
ATOM 2547 O O . ASN B 1 107 ? -8.148 14.078 16.766 1 93.31 107 ASN B O 1
ATOM 2551 N N . PHE B 1 108 ? -9.102 14.664 14.773 1 94.5 108 PHE B N 1
ATOM 2552 C CA . PHE B 1 108 ? -7.801 14.625 14.125 1 94.5 108 PHE B CA 1
ATOM 2553 C C . PHE B 1 108 ? -6.93 15.789 14.586 1 94.5 108 PHE B C 1
ATOM 2555 O O . PHE B 1 108 ? -7.438 16.859 14.891 1 94.5 108 PHE B O 1
ATOM 2562 N N . ASN B 1 109 ? -5.707 15.484 14.664 1 95.25 109 ASN B N 1
ATOM 2563 C CA . ASN B 1 109 ? -4.625 16.422 14.938 1 95.25 109 ASN B CA 1
ATOM 2564 C C . ASN B 1 109 ? -3.643 16.5 13.773 1 95.25 109 ASN B C 1
ATOM 2566 O O . ASN B 1 109 ? -3.305 15.477 13.172 1 95.25 109 ASN B O 1
ATOM 2570 N N . VAL B 1 110 ? -3.244 17.719 13.406 1 95.12 110 VAL B N 1
ATOM 2571 C CA . VAL B 1 110 ? -2.168 17.938 12.445 1 95.12 110 VAL B CA 1
ATOM 2572 C C . VAL B 1 110 ? -0.979 18.594 13.148 1 95.12 110 VAL B C 1
ATOM 2574 O O . VAL B 1 110 ? -1.153 19.516 13.953 1 95.12 110 VAL B O 1
ATOM 2577 N N . ALA B 1 111 ? 0.186 18.094 12.852 1 92.88 111 ALA B N 1
ATOM 2578 C CA . ALA B 1 111 ? 1.393 18.641 13.461 1 92.88 111 ALA B CA 1
ATOM 2579 C C . ALA B 1 111 ? 2.539 18.703 12.453 1 92.88 111 ALA B C 1
ATOM 2581 O O . ALA B 1 111 ? 2.566 17.938 11.484 1 92.88 111 ALA B O 1
ATOM 2582 N N . TRP B 1 112 ? 3.406 19.625 12.664 1 90.81 112 TRP B N 1
ATOM 2583 C CA . TRP B 1 112 ? 4.621 19.766 11.859 1 90.81 112 TRP B CA 1
ATOM 2584 C C . TRP B 1 112 ? 5.832 20.016 12.75 1 90.81 112 TRP B C 1
ATOM 2586 O O . TRP B 1 112 ? 5.746 20.797 13.711 1 90.81 112 TRP B O 1
ATOM 2596 N N . MET B 1 113 ? 6.832 19.266 12.445 1 87.56 113 MET B N 1
ATOM 2597 C CA . MET B 1 113 ? 8.023 19.312 13.289 1 87.56 113 MET B CA 1
ATOM 2598 C C . MET B 1 113 ? 9.281 19.047 12.477 1 87.56 113 MET B C 1
ATOM 2600 O O . MET B 1 113 ? 9.234 18.328 11.469 1 87.56 113 MET B O 1
ATOM 2604 N N . GLN B 1 114 ? 10.344 19.703 12.953 1 80.19 114 GLN B N 1
ATOM 2605 C CA . GLN B 1 114 ? 11.656 19.328 12.453 1 80.19 114 GLN B CA 1
ATOM 2606 C C . GLN B 1 114 ? 12.289 18.25 13.344 1 80.19 114 GLN B C 1
ATOM 2608 O O . GLN B 1 114 ? 12.859 17.281 12.844 1 80.19 114 GLN B O 1
ATOM 2613 N N . SER B 1 115 ? 12.258 18.484 14.547 1 79.88 115 SER B N 1
ATOM 2614 C CA . SER B 1 115 ? 12.734 17.594 15.586 1 79.88 115 SER B CA 1
ATOM 2615 C C . SER B 1 115 ? 11.961 17.781 16.891 1 79.88 115 SER B C 1
ATOM 2617 O O . SER B 1 115 ? 11.133 18.688 16.984 1 79.88 115 SER B O 1
ATOM 2619 N N . ALA B 1 116 ? 12.227 16.812 17.812 1 72.88 116 ALA B N 1
ATOM 2620 C CA . ALA B 1 116 ? 11.578 16.969 19.125 1 72.88 116 ALA B CA 1
ATOM 2621 C C . ALA B 1 116 ? 11.961 18.297 19.766 1 72.88 116 ALA B C 1
ATOM 2623 O O . ALA B 1 116 ? 11.18 18.875 20.516 1 72.88 116 ALA B O 1
ATOM 2624 N N . GLN B 1 117 ? 13.133 18.688 19.453 1 76.31 117 GLN B N 1
ATOM 2625 C CA . GLN B 1 117 ? 13.633 19.922 20.047 1 76.31 117 GLN B CA 1
ATOM 2626 C C . GLN B 1 117 ? 13.164 21.141 19.25 1 76.31 117 GLN B C 1
ATOM 2628 O O . GLN B 1 117 ? 13.109 22.25 19.766 1 76.31 117 GLN B O 1
ATOM 2633 N N . ASN B 1 118 ? 12.891 20.922 18.016 1 80.38 118 ASN B N 1
ATOM 2634 C CA . ASN B 1 118 ? 12.406 21.984 17.141 1 80.38 118 ASN B CA 1
ATOM 2635 C C . ASN B 1 118 ? 11 21.688 16.625 1 80.38 118 ASN B C 1
ATOM 2637 O O . ASN B 1 118 ? 10.812 21.375 15.445 1 80.38 118 ASN B O 1
ATOM 2641 N N . ARG B 1 119 ? 10.133 21.828 17.625 1 79.56 119 ARG B N 1
ATOM 2642 C CA . ARG B 1 119 ? 8.734 21.625 17.281 1 79.56 119 ARG B CA 1
ATOM 2643 C C . ARG B 1 119 ? 8.141 22.844 16.594 1 79.56 119 ARG B C 1
ATOM 2645 O O . ARG B 1 119 ? 8.43 23.984 16.984 1 79.56 119 ARG B O 1
ATOM 2652 N N . GLY B 1 120 ? 7.578 22.641 15.453 1 82.94 120 GLY B N 1
ATOM 2653 C CA . GLY B 1 120 ? 6.855 23.734 14.828 1 82.94 120 GLY B CA 1
ATOM 2654 C C . GLY B 1 120 ? 5.535 24.047 15.516 1 82.94 120 GLY B C 1
ATOM 2655 O O . GLY B 1 120 ? 5.504 24.75 16.516 1 82.94 120 GLY B O 1
ATOM 2656 N N . GLY B 1 121 ? 4.473 23.391 15.086 1 89.25 121 GLY B N 1
ATOM 2657 C CA . GLY B 1 121 ? 3.146 23.625 15.641 1 89.25 121 GLY B CA 1
ATOM 2658 C C . GLY B 1 121 ? 2.195 22.453 15.414 1 89.25 121 GLY B C 1
ATOM 2659 O O . GLY B 1 121 ? 2.588 21.422 14.875 1 89.25 121 GLY B O 1
ATOM 2660 N N . ALA B 1 122 ? 1.133 22.609 15.984 1 90.06 122 ALA B N 1
ATOM 2661 C CA . ALA B 1 122 ? 0.069 21.609 15.836 1 90.06 122 ALA B CA 1
ATOM 2662 C C . ALA B 1 122 ? -1.305 22.281 15.859 1 90.06 122 ALA B C 1
ATOM 2664 O O . ALA B 1 122 ? -1.45 23.406 16.344 1 90.06 122 ALA B O 1
ATOM 2665 N N . ILE B 1 123 ? -2.236 21.641 15.242 1 89.12 123 ILE B N 1
ATOM 2666 C CA . ILE B 1 123 ? -3.639 22.047 15.234 1 89.12 123 ILE B CA 1
ATOM 2667 C C . ILE B 1 123 ? -4.516 20.859 15.656 1 89.12 123 ILE B C 1
ATOM 2669 O O . ILE B 1 123 ? -4.414 19.781 15.086 1 89.12 123 ILE B O 1
ATOM 2673 N N . ASN B 1 124 ? -5.266 21.078 16.688 1 89.94 124 ASN B N 1
ATOM 2674 C CA . ASN B 1 124 ? -6.383 20.156 16.922 1 89.94 124 ASN B CA 1
ATOM 2675 C C . ASN B 1 124 ? -7.594 20.531 16.078 1 89.94 124 ASN B C 1
ATOM 2677 O O . ASN B 1 124 ? -8.211 21.578 16.297 1 89.94 124 ASN B O 1
ATOM 2681 N N . THR B 1 125 ? -7.871 19.641 15.156 1 87.31 125 THR B N 1
ATOM 2682 C CA . THR B 1 125 ? -8.93 19.953 14.211 1 87.31 125 THR B CA 1
ATOM 2683 C C . THR B 1 125 ? -10.305 19.688 14.812 1 87.31 125 THR B C 1
ATOM 2685 O O . THR B 1 125 ? -10.406 19.141 15.922 1 87.31 125 THR B O 1
ATOM 2688 N N . THR B 1 126 ? -11.328 20.141 14.031 1 85.12 126 THR B N 1
ATOM 2689 C CA . THR B 1 126 ? -12.695 19.828 14.445 1 85.12 126 THR B CA 1
ATOM 2690 C C . THR B 1 126 ? -13.203 18.594 13.727 1 85.12 126 THR B C 1
ATOM 2692 O O . THR B 1 126 ? -14.352 18.188 13.922 1 85.12 126 THR B O 1
ATOM 2695 N N . VAL B 1 127 ? -12.406 18.031 12.891 1 90.75 127 VAL B N 1
ATOM 2696 C CA . VAL B 1 127 ? -12.82 16.812 12.188 1 90.75 127 VAL B CA 1
ATOM 2697 C C . VAL B 1 127 ? -12.766 15.625 13.133 1 90.75 127 VAL B C 1
ATOM 2699 O O . VAL B 1 127 ? -11.703 15.305 13.672 1 90.75 127 VAL B O 1
ATOM 2702 N N . VAL B 1 128 ? -13.906 15 13.25 1 92.06 128 VAL B N 1
ATOM 2703 C CA . VAL B 1 128 ? -14.016 13.844 14.133 1 92.06 128 VAL B CA 1
ATOM 2704 C C . VAL B 1 128 ? -14.234 12.578 13.305 1 92.06 128 VAL B C 1
ATOM 2706 O O . VAL B 1 128 ? -15.133 12.523 12.469 1 92.06 128 VAL B O 1
ATOM 2709 N N . ALA B 1 129 ? -13.359 11.641 13.562 1 91.81 129 ALA B N 1
ATOM 2710 C CA . ALA B 1 129 ? -13.633 10.352 12.945 1 91.81 12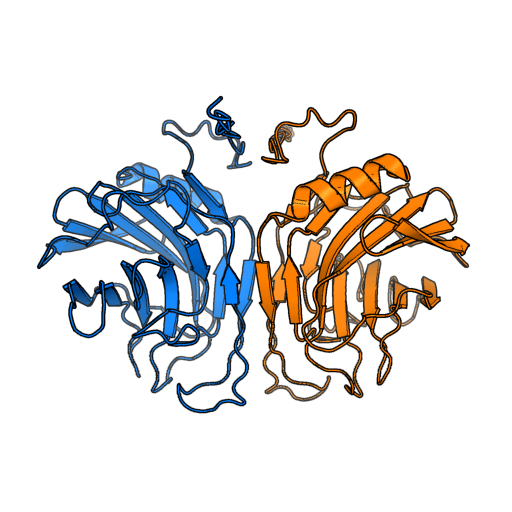9 ALA B CA 1
ATOM 2711 C C . ALA B 1 129 ? -14.961 9.773 13.43 1 91.81 129 ALA B C 1
ATOM 2713 O O . ALA B 1 129 ? -15.242 9.773 14.633 1 91.81 129 ALA B O 1
ATOM 2714 N N . PRO B 1 130 ? -15.828 9.305 12.523 1 91 130 PRO B N 1
ATOM 2715 C CA . PRO B 1 130 ? -17.203 8.93 12.883 1 91 130 PRO B CA 1
ATOM 2716 C C . PRO B 1 130 ? -17.266 7.711 13.797 1 91 130 PRO B C 1
ATOM 2718 O O . PRO B 1 130 ? -18.234 7.531 14.531 1 91 130 PRO B O 1
ATOM 2721 N N . GLY B 1 131 ? -16.453 6.758 13.797 1 87.75 131 GLY B N 1
ATOM 2722 C CA . GLY B 1 131 ? -16.453 5.516 14.555 1 87.75 131 GLY B CA 1
ATOM 2723 C C . GLY B 1 131 ? -15.555 4.453 13.953 1 87.75 131 GLY B C 1
ATOM 2724 O O . GLY B 1 131 ? -14.891 4.691 12.945 1 87.75 131 GLY B O 1
ATOM 2725 N N . PRO B 1 132 ? -15.641 3.307 14.688 1 89.31 132 PRO B N 1
ATOM 2726 C CA . PRO B 1 132 ? -14.758 2.246 14.195 1 89.31 132 PRO B CA 1
ATOM 2727 C C . PRO B 1 132 ? -15.203 1.692 12.844 1 89.31 132 PRO B C 1
ATOM 2729 O O . PRO B 1 132 ? -16.391 1.467 12.625 1 89.31 132 PRO B O 1
ATOM 2732 N N . ASN B 1 133 ? -14.297 1.643 11.906 1 91.19 133 ASN B N 1
ATOM 2733 C CA . ASN B 1 133 ? -14.406 0.957 10.625 1 91.19 133 ASN B CA 1
ATOM 2734 C C . ASN B 1 133 ? -15.344 1.693 9.672 1 91.19 133 ASN B C 1
ATOM 2736 O O . ASN B 1 133 ? -15.805 1.122 8.688 1 91.19 133 ASN B O 1
ATOM 2740 N N . VAL B 1 134 ? -15.703 2.92 10.031 1 94.44 134 VAL B N 1
ATOM 2741 C CA . VAL B 1 134 ? -16.469 3.748 9.109 1 94.44 134 VAL B CA 1
ATOM 2742 C C . VAL B 1 134 ? -15.531 4.559 8.234 1 94.44 134 VAL B C 1
ATOM 2744 O O . VAL B 1 134 ? -14.672 5.285 8.734 1 94.44 134 VAL B O 1
ATOM 2747 N N . GLN B 1 135 ? -15.766 4.395 6.914 1 95.25 135 GLN B N 1
ATOM 2748 C CA . GLN B 1 135 ? -14.922 5.125 5.98 1 95.25 135 GLN B CA 1
ATOM 2749 C C . GLN B 1 135 ? -15.453 6.535 5.738 1 95.25 135 GLN B C 1
ATOM 2751 O O . GLN B 1 135 ? -16.656 6.734 5.621 1 95.25 135 GLN B O 1
ATOM 2756 N N . PHE B 1 136 ? -14.539 7.457 5.688 1 96.62 136 PHE B N 1
ATOM 2757 C CA . PHE B 1 136 ? -14.859 8.828 5.324 1 96.62 136 PHE B CA 1
ATOM 2758 C C . PHE B 1 136 ? -13.695 9.477 4.582 1 96.62 136 PHE B C 1
ATOM 2760 O O . PHE B 1 136 ? -12.578 8.961 4.605 1 96.62 136 PHE B O 1
ATOM 2767 N N . HIS B 1 137 ? -14.039 10.508 3.852 1 97.38 137 HIS B N 1
ATOM 2768 C CA . HIS B 1 137 ? -13.031 11.242 3.096 1 97.38 137 HIS B CA 1
ATOM 2769 C C . HIS B 1 137 ? -12.547 12.461 3.869 1 97.38 137 HIS B C 1
ATOM 2771 O O . HIS B 1 137 ? -13.352 13.289 4.293 1 97.38 137 HIS B O 1
ATOM 2777 N N . LEU B 1 138 ? -11.273 12.547 4.145 1 97.81 138 LEU B N 1
ATOM 2778 C CA . LEU B 1 138 ? -10.625 13.664 4.82 1 97.81 138 LEU B CA 1
ATOM 2779 C C . LEU B 1 138 ? -9.734 14.438 3.854 1 97.81 138 LEU B C 1
ATOM 2781 O O . LEU B 1 138 ? -8.984 13.836 3.082 1 97.81 138 LEU B O 1
ATOM 2785 N N . ALA B 1 139 ? -9.867 15.734 3.834 1 97.88 139 ALA B N 1
ATOM 2786 C CA . ALA B 1 139 ? -8.977 16.578 3.045 1 97.88 139 ALA B CA 1
ATOM 2787 C C . ALA B 1 139 ? -8.492 17.781 3.859 1 97.88 139 ALA B C 1
ATOM 2789 O O . ALA B 1 139 ? -9.211 18.266 4.727 1 97.88 139 ALA B O 1
ATOM 2790 N N . MET B 1 140 ? -7.328 18.156 3.602 1 97.62 140 MET B N 1
ATOM 2791 C CA . MET B 1 140 ? -6.719 19.359 4.148 1 97.62 140 MET B CA 1
ATOM 2792 C C . MET B 1 140 ? -6.117 20.219 3.037 1 97.62 140 MET B C 1
ATOM 2794 O O . MET B 1 140 ? -5.465 19.688 2.133 1 97.62 140 MET B O 1
ATOM 2798 N N . VAL B 1 141 ? -6.348 21.469 3.143 1 98.06 141 VAL B N 1
ATOM 2799 C CA . VAL B 1 141 ? -5.832 22.422 2.154 1 98.06 141 VAL B CA 1
ATOM 2800 C C . VAL B 1 141 ? -5.086 23.547 2.859 1 98.06 141 VAL B C 1
ATOM 2802 O O . VAL B 1 141 ? -5.684 24.328 3.6 1 98.06 141 VAL B O 1
ATOM 2805 N N . LYS B 1 142 ? -3.811 23.562 2.676 1 97.69 142 LYS B N 1
ATOM 2806 C CA . LYS B 1 142 ? -3.012 24.672 3.158 1 97.69 142 LYS B CA 1
ATOM 2807 C C . LYS B 1 142 ? -2.914 25.781 2.104 1 97.69 142 LYS B C 1
ATOM 2809 O O . LYS B 1 142 ? -2.477 25.531 0.979 1 97.69 142 LYS B O 1
ATOM 2814 N N . ASP B 1 143 ? -3.322 26.875 2.492 1 96.88 143 ASP B N 1
ATOM 2815 C CA . ASP B 1 143 ? -3.221 28.078 1.671 1 96.88 143 ASP B CA 1
ATOM 2816 C C . ASP B 1 143 ? -2.74 29.266 2.5 1 96.88 143 ASP B C 1
ATOM 2818 O O . ASP B 1 143 ? -3.461 29.75 3.375 1 96.88 143 ASP B O 1
ATOM 2822 N N . GLY B 1 144 ? -1.567 29.734 2.131 1 93.62 144 GLY B N 1
ATOM 2823 C CA . GLY B 1 144 ? -0.984 30.781 2.975 1 93.62 144 GLY B CA 1
ATOM 2824 C C . GLY B 1 144 ? -0.725 30.312 4.395 1 93.62 144 GLY B C 1
ATOM 2825 O O . GLY B 1 144 ? -0.056 29.297 4.609 1 93.62 144 GLY B O 1
ATOM 2826 N N . ASN B 1 145 ? -1.328 31.031 5.406 1 92.75 145 ASN B N 1
ATOM 2827 C CA . ASN B 1 145 ? -1.046 30.719 6.801 1 92.75 145 ASN B CA 1
ATOM 2828 C C . ASN B 1 145 ? -2.232 30.031 7.473 1 92.75 145 ASN B C 1
ATOM 2830 O O . ASN B 1 145 ? -2.498 30.25 8.656 1 92.75 145 ASN B O 1
ATOM 2834 N N . ALA B 1 146 ? -2.949 29.312 6.695 1 95.94 146 ALA B N 1
ATOM 2835 C CA . ALA B 1 146 ? -4.086 28.578 7.258 1 95.94 146 ALA B CA 1
ATOM 2836 C C . ALA B 1 146 ? -4.25 27.219 6.594 1 95.94 146 ALA B C 1
ATOM 2838 O O . ALA B 1 146 ? -3.801 27.016 5.465 1 95.94 146 ALA B O 1
ATOM 2839 N N . ILE B 1 147 ? -4.828 26.312 7.312 1 96.88 147 ILE B N 1
ATOM 2840 C CA . ILE B 1 147 ? -5.238 25.031 6.766 1 96.88 147 ILE B CA 1
ATOM 2841 C C . ILE B 1 147 ? -6.75 24.875 6.883 1 96.88 147 ILE B C 1
ATOM 2843 O O . ILE B 1 147 ? -7.312 25.016 7.969 1 96.88 147 ILE B O 1
ATOM 2847 N N . ALA B 1 148 ? -7.383 24.688 5.707 1 97.94 148 ALA B N 1
ATOM 2848 C CA . ALA B 1 148 ? -8.797 24.312 5.695 1 97.94 148 ALA B CA 1
ATOM 2849 C C . ALA B 1 148 ? -8.961 22.797 5.758 1 97.94 148 ALA B C 1
ATOM 2851 O O . ALA B 1 148 ? -8.211 22.062 5.125 1 97.94 148 ALA B O 1
ATOM 2852 N N . PHE B 1 149 ? -9.961 22.375 6.539 1 97.38 149 PHE B N 1
ATOM 2853 C CA . PHE B 1 149 ? -10.242 20.953 6.711 1 97.38 149 PHE B CA 1
ATOM 2854 C C . PHE B 1 149 ? -11.602 20.594 6.117 1 97.38 149 PHE B C 1
ATOM 2856 O O . PHE B 1 149 ? -12.555 21.375 6.227 1 97.38 149 PHE B O 1
ATOM 2863 N N . TYR B 1 150 ? -11.609 19.484 5.449 1 97.88 150 TYR B N 1
ATOM 2864 C CA . TYR B 1 150 ? -12.82 19 4.793 1 97.88 150 TYR B CA 1
ATOM 2865 C C . TYR B 1 150 ? -13.141 17.578 5.223 1 97.88 150 TYR B C 1
ATOM 2867 O O . TYR B 1 150 ? -12.242 16.75 5.398 1 97.88 150 TYR B O 1
ATOM 2875 N N . MET B 1 151 ? -14.43 17.297 5.367 1 97.06 151 MET B N 1
ATOM 2876 C CA . MET B 1 151 ? -14.945 15.945 5.559 1 97.06 151 MET B CA 1
ATOM 2877 C C . MET B 1 151 ? -16 15.609 4.508 1 97.06 151 MET B C 1
ATOM 2879 O O . MET B 1 151 ? -16.984 16.328 4.355 1 97.06 151 MET B O 1
ATOM 2883 N N . ASN B 1 152 ? -15.719 14.5 3.836 1 97.12 152 ASN B N 1
ATOM 2884 C CA . ASN B 1 152 ? -16.609 14.047 2.773 1 97.12 152 ASN B CA 1
ATOM 2885 C C . ASN B 1 152 ? -16.969 15.188 1.815 1 97.12 152 ASN B C 1
ATOM 2887 O O . ASN B 1 152 ? -18.141 15.406 1.512 1 97.12 152 ASN B O 1
ATOM 2891 N N . GLY B 1 153 ? -15.898 15.875 1.426 1 96.88 153 GLY B N 1
ATOM 2892 C CA . GLY B 1 153 ? -16.031 16.859 0.367 1 96.88 153 GLY B CA 1
ATOM 2893 C C . GLY B 1 153 ? -16.453 18.234 0.872 1 96.88 153 GLY B C 1
ATOM 2894 O O . GLY B 1 153 ? -16.359 19.219 0.148 1 96.88 153 GLY B O 1
ATOM 2895 N N . ALA B 1 154 ? -16.891 18.359 2.131 1 96.94 154 ALA B N 1
ATOM 2896 C CA . ALA B 1 154 ? -17.391 19.625 2.676 1 96.94 154 ALA B CA 1
ATOM 2897 C C . ALA B 1 154 ? -16.406 20.219 3.674 1 96.94 154 ALA B C 1
ATOM 2899 O O . ALA B 1 154 ? -15.898 19.516 4.555 1 96.94 154 ALA B O 1
ATOM 2900 N N . ARG B 1 155 ? -16.203 21.547 3.576 1 97.25 155 ARG B N 1
ATOM 2901 C CA . ARG B 1 155 ? -15.312 22.234 4.508 1 97.25 155 ARG B CA 1
ATOM 2902 C C . ARG B 1 155 ? -15.906 22.25 5.914 1 97.25 155 ARG B C 1
ATOM 2904 O O . ARG B 1 155 ? -17.078 22.547 6.09 1 97.25 155 ARG B O 1
ATOM 2911 N N . THR B 1 156 ? -15.109 21.922 6.852 1 95.44 156 THR B N 1
ATOM 2912 C CA . THR B 1 156 ? -15.578 21.891 8.227 1 95.44 156 THR B CA 1
ATOM 2913 C C . THR B 1 156 ? -14.961 23.016 9.047 1 95.44 156 THR B C 1
ATOM 2915 O O . THR B 1 156 ? -15.578 23.516 9.992 1 95.44 156 THR B O 1
ATOM 2918 N N . SER B 1 157 ? -13.75 23.375 8.805 1 92.69 157 SER B N 1
ATOM 2919 C CA . SER B 1 157 ? -13.055 24.422 9.547 1 92.69 157 SER B CA 1
ATOM 2920 C C . SER B 1 157 ? -11.836 24.938 8.781 1 92.69 157 SER B C 1
ATOM 2922 O O . SER B 1 157 ? -11.43 24.344 7.781 1 92.69 157 SER B O 1
ATOM 2924 N N . SER B 1 158 ? -11.445 26.047 9.133 1 94.56 158 SER B N 1
ATOM 2925 C CA . SER B 1 158 ? -10.195 26.656 8.711 1 94.56 158 SER B CA 1
ATOM 2926 C C . SER B 1 158 ? -9.438 27.25 9.898 1 94.56 158 SER B C 1
ATOM 2928 O O . SER B 1 158 ? -9.984 28.047 10.656 1 94.56 158 SER B O 1
ATOM 2930 N N . ILE B 1 159 ? -8.25 26.828 10.07 1 95.06 159 ILE B N 1
ATOM 2931 C CA . ILE B 1 159 ? -7.52 27.219 11.273 1 95.06 159 ILE B CA 1
ATOM 2932 C C . ILE B 1 159 ? -6.176 27.828 10.883 1 95.06 159 ILE B C 1
ATOM 2934 O O . ILE B 1 159 ? -5.453 27.266 10.055 1 95.06 159 ILE B O 1
ATOM 2938 N N . SER B 1 160 ? -5.922 28.969 11.5 1 94.31 160 SER B N 1
ATOM 2939 C CA . SER B 1 160 ? -4.66 29.656 11.242 1 94.31 160 SER B CA 1
ATOM 2940 C C . SER B 1 160 ? -3.484 28.891 11.836 1 94.31 160 SER B C 1
ATOM 2942 O O . SER B 1 160 ? -3.59 28.344 12.938 1 94.31 160 SER B O 1
ATOM 2944 N N . LEU B 1 161 ? -2.377 28.906 11.094 1 92.12 161 LEU B N 1
ATOM 2945 C CA . LEU B 1 161 ? -1.146 28.297 11.594 1 92.12 161 LEU B CA 1
ATOM 2946 C C . LEU B 1 161 ? -0.484 29.203 12.633 1 92.12 161 LEU B C 1
ATOM 2948 O O . LEU B 1 161 ? -0.433 30.422 12.469 1 92.12 161 LEU B O 1
ATOM 2952 N N . SER B 1 162 ? -0.012 28.531 13.68 1 88.06 162 SER B N 1
ATOM 2953 C CA . SER B 1 162 ? 0.697 29.281 14.703 1 88.06 162 SER B CA 1
ATOM 2954 C C . SER B 1 162 ? 2.131 29.594 14.281 1 88.06 162 SER B C 1
ATOM 2956 O O . SER B 1 162 ? 2.77 30.484 14.828 1 88.06 162 SER B O 1
ATOM 2958 N N . SER B 1 163 ? 2.66 28.844 13.406 1 89.88 163 SER B N 1
ATOM 2959 C CA . SER B 1 163 ? 4 28.984 12.844 1 89.88 163 SER B CA 1
ATOM 2960 C C . SER B 1 163 ? 4.074 28.391 11.438 1 89.88 163 SER B C 1
ATOM 2962 O O . SER B 1 163 ? 3.199 27.625 11.039 1 89.88 163 SER B O 1
ATOM 2964 N N . GLN B 1 164 ? 5.105 28.797 10.789 1 87.75 164 GLN B N 1
ATOM 2965 C CA . GLN B 1 164 ? 5.309 28.25 9.453 1 87.75 164 GLN B CA 1
ATOM 2966 C C . GLN B 1 164 ? 5.695 26.766 9.523 1 87.75 164 GLN B C 1
ATOM 2968 O O . GLN B 1 164 ? 6.414 26.359 10.43 1 87.75 164 GLN B O 1
ATOM 2973 N N . ILE B 1 165 ? 5.141 26.031 8.578 1 88.69 165 ILE B N 1
ATOM 2974 C CA . ILE B 1 165 ? 5.566 24.641 8.453 1 88.69 165 ILE B CA 1
ATOM 2975 C C . ILE B 1 165 ? 6.996 24.594 7.914 1 88.69 165 ILE B C 1
ATOM 2977 O O . ILE B 1 165 ? 7.316 25.234 6.914 1 88.69 165 ILE B O 1
ATOM 2981 N N . PHE B 1 166 ? 7.805 23.891 8.641 1 82.75 166 PHE B N 1
ATOM 2982 C CA . PHE B 1 166 ? 9.203 23.75 8.258 1 82.75 166 PHE B CA 1
ATOM 2983 C C . PHE B 1 166 ? 9.336 22.969 6.957 1 82.75 166 PHE B C 1
ATOM 2985 O O . PHE B 1 166 ? 8.641 21.969 6.758 1 82.75 166 PHE B O 1
ATOM 2992 N N . ASN B 1 167 ? 10.164 23.469 6.133 1 85.38 167 ASN B N 1
ATOM 2993 C CA . ASN B 1 167 ? 10.594 22.766 4.926 1 85.38 167 ASN B CA 1
ATOM 2994 C C . ASN B 1 167 ? 12.117 22.781 4.781 1 85.38 167 ASN B C 1
ATOM 2996 O O . ASN B 1 167 ? 12.727 23.859 4.707 1 85.38 167 ASN B O 1
ATOM 3000 N N . PRO B 1 168 ? 12.758 21.734 4.934 1 75.88 168 PRO B N 1
ATOM 3001 C CA . PRO B 1 168 ? 14.219 21.766 4.82 1 75.88 168 PRO B CA 1
ATOM 3002 C C . PRO B 1 168 ? 14.703 22.375 3.508 1 75.88 168 PRO B C 1
ATOM 3004 O O . PRO B 1 168 ? 14.039 22.219 2.477 1 75.88 168 PRO B O 1
ATOM 3007 N N . ALA B 1 169 ? 15.68 23.641 3.645 1 63.03 169 ALA B N 1
ATOM 3008 C CA . ALA B 1 169 ? 16.219 24.391 2.51 1 63.03 169 ALA B CA 1
ATOM 3009 C C . ALA B 1 169 ? 16.844 23.438 1.48 1 63.03 169 ALA B C 1
ATOM 3011 O O . ALA B 1 169 ? 16.75 23.688 0.275 1 63.03 169 ALA B O 1
ATOM 3012 N N . ASN B 1 170 ? 18.328 23.328 1.824 1 50.56 170 ASN B N 1
ATOM 3013 C CA . ASN B 1 170 ? 19.328 22.875 0.862 1 50.56 170 ASN B CA 1
ATOM 3014 C C . ASN B 1 170 ? 18.797 21.75 -0.019 1 50.56 170 ASN B C 1
ATOM 3016 O O . ASN B 1 170 ? 19.297 21.547 -1.134 1 50.56 170 ASN B O 1
ATOM 3020 N N . PHE B 1 171 ? 18.875 20.594 0.501 1 44.5 171 PHE B N 1
ATOM 3021 C CA . PHE B 1 171 ? 19.594 19.516 -0.183 1 44.5 171 PHE B CA 1
ATOM 3022 C C . PHE B 1 171 ? 18.906 19.156 -1.492 1 44.5 171 PHE B C 1
ATOM 3024 O O . PHE B 1 171 ? 17.734 19.5 -1.704 1 44.5 171 PHE B O 1
ATOM 3031 N N . VAL B 1 172 ? 19.703 18.172 -2.049 1 43.56 172 VAL B N 1
ATOM 3032 C CA . VAL B 1 172 ? 19.453 17.359 -3.234 1 43.56 172 VAL B CA 1
ATOM 3033 C C . VAL B 1 172 ? 17.969 17 -3.311 1 43.56 172 VAL B C 1
ATOM 3035 O O . VAL B 1 172 ? 17.328 16.766 -2.287 1 43.56 172 VAL B O 1
ATOM 3038 N N . ALA B 1 173 ? 17.375 17.328 -4.367 1 47.72 173 ALA B N 1
ATOM 3039 C CA . ALA B 1 173 ? 16.016 17.031 -4.785 1 47.72 173 ALA B CA 1
ATOM 3040 C C . ALA B 1 173 ? 15.273 16.219 -3.73 1 47.72 173 ALA B C 1
ATOM 3042 O O . ALA B 1 173 ? 15.875 15.781 -2.744 1 47.72 173 ALA B O 1
ATOM 3043 N N . SER B 1 174 ? 14.539 15.094 -4.027 1 52.75 174 SER B N 1
ATOM 3044 C CA . SER B 1 174 ? 13.438 14.156 -4.16 1 52.75 174 SER B CA 1
ATOM 3045 C C . SER B 1 174 ? 13.328 13.25 -2.938 1 52.75 174 SER B C 1
ATOM 3047 O O . SER B 1 174 ? 13.039 12.055 -3.062 1 52.75 174 SER B O 1
ATOM 3049 N N . GLN B 1 175 ? 13.688 13.898 -1.693 1 66.75 175 GLN B N 1
ATOM 3050 C CA . GLN B 1 175 ? 13.859 12.789 -0.759 1 66.75 175 GLN B CA 1
ATOM 3051 C C . GLN B 1 175 ? 12.758 12.789 0.297 1 66.75 175 GLN B C 1
ATOM 3053 O O . GLN B 1 175 ? 12.992 12.391 1.44 1 66.75 175 GLN B O 1
ATOM 3058 N N . LYS B 1 176 ? 11.656 13.578 0.046 1 85.06 176 LYS B N 1
ATOM 3059 C CA . LYS B 1 176 ? 10.602 13.359 1.027 1 85.06 176 LYS B CA 1
ATOM 3060 C C . LYS B 1 176 ? 9.789 12.109 0.691 1 85.06 176 LYS B C 1
ATOM 3062 O O . LYS B 1 176 ? 9.656 11.75 -0.479 1 85.06 176 LYS B O 1
ATOM 3067 N N . GLN B 1 177 ? 9.406 11.578 1.771 1 89.38 177 GLN B N 1
ATOM 3068 C CA . GLN B 1 177 ? 8.578 10.391 1.617 1 89.38 177 GLN B CA 1
ATOM 3069 C C . GLN B 1 177 ? 7.211 10.586 2.27 1 89.38 177 GLN B C 1
ATOM 3071 O O . GLN B 1 177 ? 7.105 11.195 3.334 1 89.38 177 GLN B O 1
ATOM 3076 N N . VAL B 1 178 ? 6.238 10.188 1.532 1 93.06 178 VAL B N 1
ATOM 3077 C CA . VAL B 1 178 ? 4.922 10.055 2.15 1 93.06 178 VAL B CA 1
ATOM 3078 C C . VAL B 1 178 ? 4.777 8.664 2.766 1 93.06 178 VAL B C 1
ATOM 3080 O O . VAL B 1 178 ? 4.996 7.652 2.094 1 93.06 178 VAL B O 1
ATOM 3083 N N . VAL B 1 179 ? 4.5 8.617 4.035 1 95.19 179 VAL B N 1
ATOM 3084 C CA . VAL B 1 179 ? 4.336 7.359 4.762 1 95.19 179 VAL B CA 1
ATOM 3085 C C . VAL B 1 179 ? 2.895 7.227 5.246 1 95.19 179 VAL B C 1
ATOM 3087 O O . VAL B 1 179 ? 2.338 8.164 5.82 1 95.19 179 VAL B O 1
ATOM 3090 N N . LEU B 1 180 ? 2.285 6.094 5 1 96.56 180 LEU B N 1
ATOM 3091 C CA . LEU B 1 180 ? 0.916 5.812 5.414 1 96.56 180 LEU B CA 1
ATOM 3092 C C . LEU B 1 180 ? 0.892 4.805 6.559 1 96.56 180 LEU B C 1
ATOM 3094 O O . LEU B 1 180 ? 1.374 3.678 6.41 1 96.56 180 LEU B O 1
ATOM 3098 N N . GLY B 1 181 ? 0.426 5.242 7.727 1 95.69 181 GLY B N 1
ATOM 3099 C CA . GLY B 1 181 ? 0.136 4.27 8.773 1 95.69 181 GLY B CA 1
ATOM 3100 C C . GLY B 1 181 ? 1.065 4.379 9.961 1 95.69 181 GLY B C 1
ATOM 3101 O O . GLY B 1 181 ? 0.917 3.645 10.945 1 95.69 181 GLY B O 1
ATOM 3102 N N . ARG B 1 182 ? 1.999 5.242 9.898 1 92.88 182 ARG B N 1
ATOM 3103 C CA . ARG B 1 182 ? 2.902 5.516 11.008 1 92.88 182 ARG B CA 1
ATOM 3104 C C . ARG B 1 182 ? 3.611 6.852 10.82 1 92.88 182 ARG B C 1
ATOM 3106 O O . ARG B 1 182 ? 3.43 7.523 9.805 1 92.88 182 ARG B O 1
ATOM 3113 N N . THR B 1 183 ? 4.344 7.277 11.875 1 92.81 183 THR B N 1
ATOM 3114 C CA . THR B 1 183 ? 5.105 8.516 11.75 1 92.81 183 THR B CA 1
ATOM 3115 C C . THR B 1 183 ? 6.484 8.367 12.383 1 92.81 183 THR B C 1
ATOM 3117 O O . THR B 1 183 ? 6.719 7.438 13.156 1 92.81 183 THR B O 1
ATOM 3120 N N . ARG B 1 184 ? 7.316 9.25 11.945 1 89.62 184 ARG B N 1
ATOM 3121 C CA . ARG B 1 184 ? 8.641 9.398 12.555 1 89.62 184 ARG B CA 1
ATOM 3122 C C . ARG B 1 184 ? 8.625 10.445 13.656 1 89.62 184 ARG B C 1
ATOM 3124 O O . ARG B 1 184 ? 8.039 11.516 13.5 1 89.62 184 ARG B O 1
ATOM 3131 N N . LEU B 1 185 ? 9.172 10.094 14.742 1 87.44 185 LEU B N 1
ATOM 3132 C CA . LEU B 1 185 ? 9.32 11.031 15.852 1 87.44 185 LEU B CA 1
ATOM 3133 C C .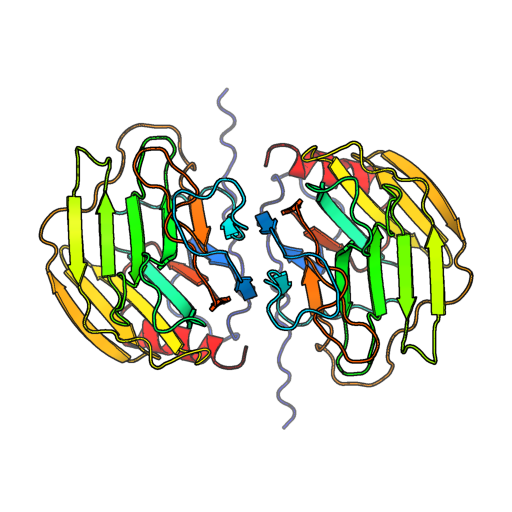 LEU B 1 185 ? 10.648 10.828 16.578 1 87.44 185 LEU B C 1
ATOM 3135 O O . LEU B 1 185 ? 10.922 9.734 17.078 1 87.44 185 LEU B O 1
ATOM 3139 N N . ASP B 1 186 ? 11.398 11.852 16.547 1 84.88 186 ASP B N 1
ATOM 3140 C CA . ASP B 1 186 ? 12.68 11.883 17.25 1 84.88 186 ASP B CA 1
ATOM 3141 C C . ASP B 1 186 ? 13.547 10.688 16.875 1 84.88 186 ASP B C 1
ATOM 3143 O O . ASP B 1 186 ? 14.039 9.969 17.734 1 84.88 186 ASP B O 1
ATOM 3147 N N . GLY B 1 187 ? 13.633 10.445 15.625 1 84.25 187 GLY B N 1
ATOM 3148 C CA . GLY B 1 187 ? 14.516 9.414 15.102 1 84.25 187 GLY B CA 1
ATOM 3149 C C . GLY B 1 187 ? 13.875 8.039 15.078 1 84.25 187 GLY B C 1
ATOM 3150 O O . GLY B 1 187 ? 14.398 7.117 14.445 1 84.25 187 GLY B O 1
ATOM 3151 N N . ASN B 1 188 ? 12.797 7.879 15.797 1 85.81 188 ASN B N 1
ATOM 3152 C CA . ASN B 1 188 ? 12.062 6.617 15.742 1 85.81 188 ASN B CA 1
ATOM 3153 C C . ASN B 1 188 ? 11.062 6.605 14.586 1 85.81 188 ASN B C 1
ATOM 3155 O O . ASN B 1 188 ? 10.172 7.453 14.523 1 85.81 188 ASN B O 1
ATOM 3159 N N . THR B 1 189 ? 11.18 5.574 13.742 1 84.44 189 THR B N 1
ATOM 3160 C CA . THR B 1 189 ? 10.406 5.566 12.5 1 84.44 189 THR B CA 1
ATOM 3161 C C . THR B 1 189 ? 9.133 4.734 12.664 1 84.44 189 THR B C 1
ATOM 3163 O O . THR B 1 189 ? 8.375 4.551 11.711 1 84.44 189 THR B O 1
ATOM 3166 N N . ASP B 1 190 ? 8.867 4.262 13.789 1 86.12 190 ASP B N 1
ATOM 3167 C CA . ASP B 1 190 ? 7.73 3.365 13.977 1 86.12 190 ASP B CA 1
ATOM 3168 C C . ASP B 1 190 ? 6.816 3.865 15.094 1 86.12 190 ASP B C 1
ATOM 3170 O O . ASP B 1 190 ? 6.41 3.094 15.961 1 86.12 190 ASP B O 1
ATOM 3174 N N . ARG B 1 191 ? 6.547 5.125 15.008 1 87.06 191 ARG B N 1
ATOM 3175 C CA . ARG B 1 191 ? 5.668 5.691 16.031 1 87.06 191 ARG B CA 1
ATOM 3176 C C . ARG B 1 191 ? 4.246 5.848 15.492 1 87.06 191 ARG B C 1
ATOM 3178 O O . ARG B 1 191 ? 4.031 5.898 14.281 1 87.06 191 ARG B O 1
ATOM 3185 N N . SER B 1 192 ? 3.244 5.836 16.422 1 90.31 192 SER B N 1
ATOM 3186 C CA . SER B 1 192 ? 1.855 6.195 16.141 1 90.31 192 SER B CA 1
ATOM 3187 C C . SER B 1 192 ? 1.252 5.293 15.078 1 90.31 192 SER B C 1
ATOM 3189 O O . SER B 1 192 ? 0.792 5.777 14.039 1 90.31 192 SER B O 1
ATOM 3191 N N . GLN B 1 193 ? 1.148 4.086 15.445 1 90.5 193 GLN B N 1
ATOM 3192 C CA . GLN B 1 193 ? 0.699 3.068 14.5 1 90.5 193 GLN B CA 1
ATOM 3193 C C . GLN B 1 193 ? -0.793 3.205 14.211 1 90.5 193 GLN B C 1
ATOM 3195 O O . GLN B 1 193 ? -1.605 3.277 15.141 1 90.5 193 GLN B O 1
ATOM 3200 N N . TRP B 1 194 ? -1.083 3.199 12.906 1 93.31 194 TRP B N 1
ATOM 3201 C CA . TRP B 1 194 ? -2.475 3.305 12.484 1 93.31 194 TRP B CA 1
ATOM 3202 C C . TRP B 1 194 ? -3.135 1.932 12.43 1 93.31 194 TRP B C 1
ATOM 3204 O O . TRP B 1 194 ? -2.535 0.966 11.953 1 93.31 194 TRP B O 1
ATOM 3214 N N . ASN B 1 195 ? -4.301 1.809 12.938 1 91.94 195 ASN B N 1
ATOM 3215 C CA . ASN B 1 195 ? -5.18 0.657 12.758 1 91.94 195 ASN B CA 1
ATOM 3216 C C . ASN B 1 195 ? -6.445 1.03 11.992 1 91.94 195 ASN B C 1
ATOM 3218 O O . ASN B 1 195 ? -7.312 1.731 12.516 1 91.94 195 ASN B O 1
ATOM 3222 N N . GLY B 1 196 ? -6.547 0.586 10.781 1 93.94 196 GLY B N 1
ATOM 3223 C CA . GLY B 1 196 ? -7.648 0.959 9.906 1 93.94 196 GLY B CA 1
ATOM 3224 C C . GLY B 1 196 ? -7.27 0.939 8.438 1 93.94 196 GLY B C 1
ATOM 3225 O O . GLY B 1 196 ? -6.324 0.253 8.039 1 93.94 196 GLY B O 1
ATOM 3226 N N . ILE B 1 197 ? -8.086 1.594 7.645 1 94.94 197 ILE B N 1
ATOM 3227 C CA . ILE B 1 197 ? -7.898 1.598 6.199 1 94.94 197 ILE B CA 1
ATOM 3228 C C . ILE B 1 197 ? -7.473 2.988 5.734 1 94.94 197 ILE B C 1
ATOM 3230 O O . ILE B 1 197 ? -7.961 3.998 6.25 1 94.94 197 ILE B O 1
ATOM 3234 N N . LEU B 1 198 ? -6.539 3.057 4.852 1 96.06 198 LEU B N 1
ATOM 3235 C CA . LEU B 1 198 ? -6.219 4.238 4.059 1 96.06 198 LEU B CA 1
ATOM 3236 C C . LEU B 1 198 ? -6.32 3.936 2.568 1 96.06 198 LEU B C 1
ATOM 3238 O O . LEU B 1 198 ? -5.809 2.912 2.102 1 96.06 198 LEU B O 1
ATOM 3242 N N . ARG B 1 199 ? -6.965 4.75 1.841 1 94.88 199 ARG B N 1
ATOM 3243 C CA . ARG B 1 199 ? -7.051 4.512 0.403 1 94.88 199 ARG B CA 1
ATOM 3244 C C . ARG B 1 199 ? -7.199 5.82 -0.362 1 94.88 199 ARG B C 1
ATOM 3246 O O . ARG B 1 199 ? -7.57 6.844 0.216 1 94.88 199 ARG B O 1
ATOM 3253 N N . ASP B 1 200 ? -6.801 5.781 -1.611 1 93.38 200 ASP B N 1
ATOM 3254 C CA . ASP B 1 200 ? -6.945 6.914 -2.52 1 93.38 200 ASP B CA 1
ATOM 3255 C C . ASP B 1 200 ? -6.355 8.18 -1.914 1 93.38 200 ASP B C 1
ATOM 3257 O O . ASP B 1 200 ? -7.059 9.18 -1.742 1 93.38 200 ASP B O 1
ATOM 3261 N N . VAL B 1 201 ? -5.078 8.125 -1.669 1 94.81 201 VAL B N 1
ATOM 3262 C CA . VAL B 1 201 ? -4.352 9.25 -1.094 1 94.81 201 VAL B CA 1
ATOM 3263 C C . VAL B 1 201 ? -3.764 10.117 -2.211 1 94.81 201 VAL B C 1
ATOM 3265 O O . VAL B 1 201 ? -3.055 9.609 -3.084 1 94.81 201 VAL B O 1
ATOM 3268 N N . TYR B 1 202 ? -4.07 11.406 -2.164 1 95.38 202 TYR B N 1
ATOM 3269 C CA . TYR B 1 202 ? -3.596 12.328 -3.189 1 95.38 202 TYR B CA 1
ATOM 3270 C C . TYR B 1 202 ? -2.934 13.547 -2.561 1 95.38 202 TYR B C 1
ATOM 3272 O O . TYR B 1 202 ? -3.412 14.07 -1.553 1 95.38 202 TYR B O 1
ATOM 3280 N N . LEU B 1 203 ? -1.825 13.977 -3.131 1 95.38 203 LEU B N 1
ATOM 3281 C CA . LEU B 1 203 ? -1.084 15.164 -2.723 1 95.38 203 LEU B CA 1
ATOM 3282 C C . LEU B 1 203 ? -0.901 16.125 -3.898 1 95.38 203 LEU B C 1
ATOM 3284 O O . LEU B 1 203 ? -0.316 15.75 -4.918 1 95.38 203 LEU B O 1
ATOM 3288 N N . PHE B 1 204 ? -1.494 17.297 -3.768 1 96.19 204 PHE B N 1
ATOM 3289 C CA . PHE B 1 204 ? -1.33 18.391 -4.723 1 96.19 204 PHE B CA 1
ATOM 3290 C C . PHE B 1 204 ? -0.359 19.438 -4.191 1 96.19 204 PHE B C 1
ATOM 3292 O O . PHE B 1 204 ? -0.328 19.703 -2.988 1 96.19 204 PHE B O 1
ATOM 3299 N N . ASP B 1 205 ? 0.377 20.078 -5.102 1 95.25 205 ASP B N 1
ATOM 3300 C CA . ASP B 1 205 ? 1.31 21.109 -4.664 1 95.25 205 ASP B CA 1
ATOM 3301 C C . ASP B 1 205 ? 0.702 22.5 -4.828 1 95.25 205 ASP B C 1
ATOM 3303 O O . ASP B 1 205 ? 1.426 23.484 -5.02 1 95.25 205 ASP B O 1
ATOM 3307 N N . PHE B 1 206 ? -0.541 22.594 -4.762 1 97.19 206 PHE B N 1
ATOM 3308 C CA . PHE B 1 206 ? -1.304 23.828 -4.738 1 97.19 206 PHE B CA 1
ATOM 3309 C C . PHE B 1 206 ? -2.564 23.688 -3.898 1 97.19 206 PHE B C 1
ATOM 3311 O O . PHE B 1 206 ? -2.922 22.562 -3.504 1 97.19 206 PHE B O 1
ATOM 3318 N N . ALA B 1 207 ? -3.199 24.766 -3.596 1 98.31 207 ALA B N 1
ATOM 3319 C CA . ALA B 1 207 ? -4.422 24.766 -2.799 1 98.31 207 ALA B CA 1
ATOM 3320 C C . ALA B 1 207 ? -5.645 24.5 -3.674 1 98.31 207 ALA B C 1
ATOM 3322 O O . ALA B 1 207 ? -5.961 25.297 -4.566 1 98.31 207 ALA B O 1
ATOM 3323 N N . LEU B 1 208 ? -6.273 23.406 -3.43 1 98 208 LEU B N 1
ATOM 3324 C CA . LEU B 1 208 ? -7.555 23.172 -4.086 1 98 208 LEU B CA 1
ATOM 3325 C C . LEU B 1 208 ? -8.641 24.078 -3.508 1 98 208 LEU B C 1
ATOM 3327 O O . LEU B 1 208 ? -8.641 24.359 -2.307 1 98 208 LEU B O 1
ATOM 3331 N N . ASP B 1 209 ? -9.539 24.484 -4.34 1 97.38 209 ASP B N 1
ATOM 3332 C CA . ASP B 1 209 ? -10.68 25.203 -3.793 1 97.38 209 ASP B CA 1
ATOM 3333 C C . ASP B 1 209 ? -11.781 24.234 -3.361 1 97.38 209 ASP B C 1
ATOM 3335 O O . ASP B 1 209 ? -11.641 23.031 -3.504 1 97.38 209 ASP B O 1
ATOM 3339 N N . ASP B 1 210 ? -12.859 24.828 -2.793 1 97.62 210 ASP B N 1
ATOM 3340 C CA . ASP B 1 210 ? -13.922 24.016 -2.23 1 97.62 210 ASP B CA 1
ATOM 3341 C C . ASP B 1 210 ? -14.523 23.094 -3.291 1 97.62 210 ASP B C 1
ATOM 3343 O O . ASP B 1 210 ? -14.789 21.922 -3.023 1 97.62 210 ASP B O 1
ATOM 3347 N N . ALA B 1 211 ? -14.719 23.562 -4.453 1 96.62 211 ALA B N 1
ATOM 3348 C CA . ALA B 1 211 ? -15.328 22.781 -5.527 1 96.62 211 ALA B CA 1
ATOM 3349 C C . ALA B 1 211 ? -14.406 21.641 -5.965 1 96.62 211 ALA B C 1
ATOM 3351 O O . ALA B 1 211 ? -14.867 20.531 -6.246 1 96.62 211 ALA B O 1
ATOM 3352 N N . GLU B 1 212 ? -13.188 21.938 -6.035 1 96.38 212 GLU B N 1
ATOM 3353 C CA . GLU B 1 212 ? -12.211 20.938 -6.441 1 96.38 212 GLU B CA 1
ATOM 3354 C C . GLU B 1 212 ? -12.094 19.828 -5.41 1 96.38 212 GLU B C 1
ATOM 3356 O O . GLU B 1 212 ? -11.961 18.656 -5.766 1 96.38 212 GLU B O 1
ATOM 3361 N N . VAL B 1 213 ? -12.141 20.172 -4.141 1 97.38 213 VAL B N 1
ATOM 3362 C CA . VAL B 1 213 ? -12.125 19.156 -3.092 1 97.38 213 VAL B CA 1
ATOM 3363 C C . VAL B 1 213 ? -13.352 18.266 -3.225 1 97.38 213 VAL B C 1
ATOM 3365 O O . VAL B 1 213 ? -13.25 17.031 -3.121 1 97.38 213 VAL B O 1
ATOM 3368 N N . GLU B 1 214 ? -14.469 18.875 -3.436 1 96 214 GLU B N 1
ATOM 3369 C CA . GLU B 1 214 ? -15.695 18.109 -3.625 1 96 214 GLU B CA 1
ATOM 3370 C C . GLU B 1 214 ? -15.586 17.188 -4.836 1 96 214 GLU B C 1
ATOM 3372 O O . GLU B 1 214 ? -16.047 16.047 -4.797 1 96 214 GLU B O 1
ATOM 3377 N N . GLU B 1 215 ? -15 17.656 -5.855 1 93.38 215 GLU B N 1
ATOM 3378 C CA . GLU B 1 215 ? -14.805 16.844 -7.055 1 93.38 215 GLU B CA 1
ATOM 3379 C C . GLU B 1 215 ? -13.953 15.617 -6.762 1 93.38 215 GLU B C 1
ATOM 3381 O O . GLU B 1 215 ? -14.266 14.516 -7.211 1 93.38 215 GLU B O 1
ATOM 3386 N N . GLU B 1 216 ? -12.844 15.852 -6.09 1 93.75 216 GLU B N 1
ATOM 3387 C CA . GLU B 1 216 ? -11.992 14.727 -5.719 1 93.75 216 GLU B CA 1
ATOM 3388 C C . GLU B 1 216 ? -12.758 13.719 -4.855 1 93.75 216 GLU B C 1
ATOM 3390 O O . GLU B 1 216 ? -12.609 12.508 -5.031 1 93.75 216 GLU B O 1
ATOM 3395 N N . TYR B 1 217 ? -13.609 14.25 -3.959 1 95.44 217 TYR B N 1
ATOM 3396 C CA . TYR B 1 217 ? -14.438 13.398 -3.111 1 95.44 217 TYR B CA 1
ATOM 3397 C C . TYR B 1 217 ? -15.383 12.547 -3.949 1 95.44 217 TYR B C 1
ATOM 3399 O O . TYR B 1 217 ? -15.414 11.32 -3.811 1 95.44 217 TYR B O 1
ATOM 3407 N N . GLN B 1 218 ? -15.992 13.125 -4.832 1 92.56 218 GLN B N 1
ATOM 3408 C CA . GLN B 1 218 ? -16.969 12.422 -5.668 1 92.56 218 GLN B CA 1
ATOM 3409 C C . GLN B 1 218 ? -16.281 11.422 -6.59 1 92.56 218 GLN B C 1
ATOM 3411 O O . GLN B 1 218 ? -16.797 10.328 -6.824 1 92.56 218 GLN B O 1
ATOM 3416 N N . ALA B 1 219 ? -15.164 11.805 -7.074 1 88.81 219 ALA B N 1
ATOM 3417 C CA . ALA B 1 219 ? -14.43 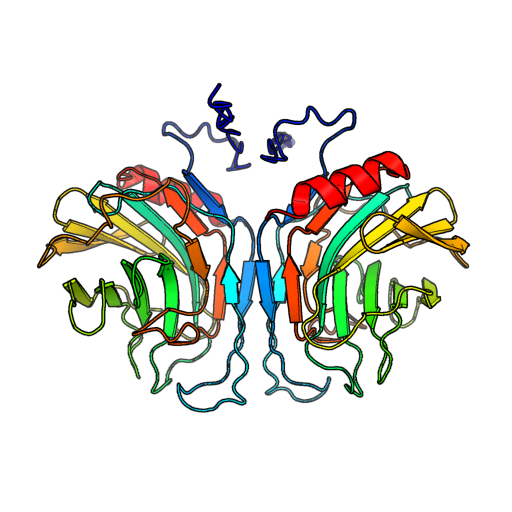10.961 -8.016 1 88.81 219 ALA B CA 1
ATOM 3418 C C . ALA B 1 219 ? -13.969 9.672 -7.355 1 88.81 219 ALA B C 1
ATOM 3420 O O . ALA B 1 219 ? -13.773 8.656 -8.031 1 88.81 219 ALA B O 1
ATOM 3421 N N . THR B 1 220 ? -13.797 9.68 -6.039 1 89.81 220 THR B N 1
ATOM 3422 C CA . THR B 1 220 ? -13.234 8.523 -5.355 1 89.81 220 THR B CA 1
ATOM 3423 C C . THR B 1 220 ? -14.312 7.781 -4.566 1 89.81 220 THR B C 1
ATOM 3425 O O . THR B 1 220 ? -14.023 6.793 -3.887 1 89.81 220 THR B O 1
ATOM 3428 N N . LEU B 1 221 ? -15.602 8.219 -4.598 1 84.81 221 LEU B N 1
ATOM 3429 C CA . LEU B 1 221 ? -16.703 7.602 -3.875 1 84.81 221 LEU B CA 1
ATOM 3430 C C . LEU B 1 221 ? -16.969 6.191 -4.387 1 84.81 221 LEU B C 1
ATOM 3432 O O . LEU B 1 221 ? -17.344 5.305 -3.613 1 84.81 221 LEU B O 1
ATOM 3436 N N . LEU B 1 222 ? -16.844 5.941 -5.703 1 65.88 222 LEU B N 1
ATOM 3437 C CA . LEU B 1 222 ? -17.25 4.684 -6.305 1 65.88 222 LEU B CA 1
ATOM 3438 C C . LEU B 1 222 ? -16.094 3.689 -6.352 1 65.88 222 LEU B C 1
ATOM 3440 O O . LEU B 1 222 ? -16.234 2.6 -6.91 1 65.88 222 LEU B O 1
ATOM 3444 N N . GLU B 1 223 ? -15.07 4.121 -5.77 1 64.5 223 GLU B N 1
ATOM 3445 C CA . GLU B 1 223 ? -13.93 3.209 -5.836 1 64.5 223 GLU B CA 1
ATOM 3446 C C . GLU B 1 223 ? -13.883 2.295 -4.617 1 64.5 223 GLU B C 1
ATOM 3448 O O . GLU B 1 223 ? -14.352 2.668 -3.537 1 64.5 223 GLU B O 1
#

Solvent-accessible surface area (backbone atoms only — not comparable to full-atom values): 23235 Å² total; per-residue (Å²): 135,79,79,73,72,71,75,68,73,45,64,54,45,64,74,48,63,84,62,78,67,94,59,84,75,59,77,43,73,43,80,36,33,38,37,28,26,37,44,82,68,81,76,54,88,82,46,31,63,28,36,36,35,47,65,50,41,82,75,63,59,67,50,31,24,23,41,35,30,36,38,25,35,53,68,75,70,41,83,44,45,24,14,54,33,17,33,34,35,88,90,29,37,14,22,35,33,35,40,27,26,45,51,62,42,50,38,35,28,38,38,24,24,44,26,79,89,44,61,54,42,70,44,79,49,88,53,58,62,89,45,60,68,44,76,45,36,42,35,39,24,30,50,82,63,27,38,35,34,28,51,66,38,38,78,73,50,70,45,72,53,90,50,71,48,64,54,88,80,78,68,77,81,48,56,27,27,54,29,38,19,25,28,36,49,64,70,37,71,72,30,30,51,21,36,27,37,43,27,50,34,39,34,31,81,41,54,62,52,71,67,54,43,29,47,55,40,60,62,54,64,85,105,134,81,78,72,72,73,74,66,75,44,65,53,46,63,73,48,62,81,61,78,66,94,58,85,75,59,76,42,72,42,81,36,33,37,37,28,28,36,43,82,69,83,75,54,89,82,47,33,63,30,37,36,34,47,66,49,42,84,74,62,61,68,49,33,23,22,41,34,29,36,38,25,35,53,66,79,66,42,82,44,44,25,14,52,34,16,33,34,34,89,90,30,38,12,21,36,33,35,39,25,26,45,50,62,44,50,39,35,28,38,38,22,24,44,26,78,88,45,60,54,43,70,44,81,49,89,54,58,64,88,45,62,68,43,75,45,36,43,34,39,27,30,50,81,65,26,38,35,34,27,51,67,39,38,79,72,50,70,46,72,55,90,51,74,48,64,52,91,81,78,70,78,78,49,58,27,28,54,28,38,19,24,28,36,48,64,69,37,70,72,29,30,49,22,36,27,38,44,29,50,32,39,33,32,80,40,54,62,52,70,67,54,44,30,47,55,39,59,61,52,64,85,104